Protein AF-A0A3M7TIX9-F1 (afdb_monomer_lite)

Secondary structure (DSSP, 8-state):
-----TTTHHHHHHHHHHT--TTSHHHHHHHHHHHHHHHHHT----THHHHT-TTS-HHHHHHHHHT---THHHHHHHHHHHHHHHHHHS--EEE--HHHHHHHHHHTHHHHHHHHIIIIIITT-TT-EEEEEE-TTS-EEEEEE-GGGEEEE-SSEEEEE-TTT-EEEEEE----TT-SSSS------S---SS-EEEEEEEEEEEEEEESSEEEEEEEETTEEEEEEEEPPTT--S-EE--SEEEETTEEE-TTTTHHHHHHHHHHHHHHHHHHHHHHSSPEEEEEEEEPTT-BTTEEE---BTTBTTSEEE-TTTTTSSEE----SS-EEEEEPPS-GGGTTT--SEEEE---HHHHHHHHHHHHHHHHHHHHHTT-------S----HHHHHHHHHHHHHHHHHHHHHHHHHHHHHHHHHHHHTTPPP-EEEPPS------HHHHHHHHHHHHTSSS-HHHHHHHHHHHHHHHS-TT-HHHHHHHHHHHH-TTTTS-HHHHHHHHHTTSS-HHHHHHHHHHHHHHHHHHHH-GGGGGS-HHHHHHHHHHHHHHHHHHHHTT--

pLDDT: mean 76.2, std 16.22, range [29.44, 95.38]

Foldseek 3Di:
DDDDDPVCVVVVVCLLVVLPPVVPPPLVVQLVLQLLLCCQAVVADDVCLVPVPVVDDVVLSVVCVVPPDLPNRVLLVLLLVLLLCLLVVQDWDKDFDPVLVVVCVVVVLSVVLSCCLSCPCARGTVLWKWFWDQDPVRATAIDTDHSLQWRDDDQFKTKGWDPVFADWDFDFDDDPVPPDDDDDDDDPPDRPPSGRTDTDGDAKIWMWMFGQFWIKIWIDGDPDIDIDIDTAFHPAGRIFRSAQDDDDDSDHHHLLNLLSVLSSVLSVLVSVLVVCCVVQVDWAKEAEWAFDPQDAQQWHAAPCDPVRNPRIDGDPQCRNRRTDTPDDDDDYDYDYDDPDVVVVVPDDRMDTDRGDCVVSVVSVVVSVVSSVVSSLSSVSDPPPDPDDDDPPVVVVVSVVVNQVSSVSSQVSSQVRSQSNSQSSQSRNPHDHMDIDRQLGSDPDDVVNLVVVLVCLLPDPDDVVVSVVVVVCSCSRPPDPPDVVVLLVVLLVVQQVCLSHDLVVVVVCVVVVVDDPLNNLCNVPLSVVSVVVCVVPVVVSVDDSVVVNVVSVVVSVVVVVVVVVVVD

Sequence (567 aa):
MTTYSIENISELTEKIRGSRDESAFPFNYWNKKKLDLQVHTKGKMYEKTMTVFKNEEPSASHFVMETYEPITKSSIWKGIDNISRIFKNTGFDITTDAKTSRFIAQSGIKEKIIDNFINGSMSSDPNIFAVPYIGDQGNWEIRFIESHLITSIDKESISFIDETHSTFEIELAYYPFLRKNHQNTYKADSLLSSYPKKIFSQNKIRYIYISREQYIIIDFKGEVFTATFHTLAKGTHPYIATGVNKEFGFVSESPVSPFVPFGNISLLQHRAARSVENIFGYPRMSEMELPCDHCHQGKEKCEITEDYPLGERECTKCHGTGSLSLQSIFKIYKRKLSEDPALNADIDPVKFHTPDVGILEYISQSWKDTLRLGEDAIYVQQIVETGNVQTAKSREKQLEQMYSWLDRLSNFFYNSASRIINNVCLLNGYGHVSIEKPISFAIMNELESFEYLNMIVNSNSPIFIKTVHIENFLKKYISSSNPIIRVVDLLKKVDVFCFYSMDDLQKMSNSGVIDDKQWKIHAYAFPLLNQMYALNPELFLQNDNEIIKELEVRLGAVIISSNAVLL

Radius of gyration: 36.91 Å; chains: 1; bounding box: 83×91×104 Å

Organism: NCBI:txid2305228

Structure (mmCIF, N/CA/C/O backbone):
data_AF-A0A3M7TIX9-F1
#
_entry.id   AF-A0A3M7TIX9-F1
#
loop_
_atom_site.group_PDB
_atom_site.id
_atom_site.type_symbol
_atom_site.label_atom_id
_atom_site.label_alt_id
_atom_site.label_comp_id
_atom_site.label_asym_id
_atom_site.label_entity_id
_atom_site.label_seq_id
_atom_site.pdbx_PDB_ins_code
_atom_site.Cartn_x
_atom_site.Cartn_y
_atom_site.Cartn_z
_atom_site.occupancy
_atom_site.B_iso_or_equiv
_atom_site.auth_seq_id
_atom_site.auth_comp_id
_atom_site.auth_asym_id
_atom_site.auth_atom_id
_atom_site.pdbx_PDB_model_num
ATOM 1 N N . MET A 1 1 ? 7.265 20.626 26.471 1.00 62.16 1 MET A N 1
ATOM 2 C CA . MET A 1 1 ? 6.197 20.457 25.470 1.00 62.16 1 MET A CA 1
ATOM 3 C C . MET A 1 1 ? 5.557 21.818 25.315 1.00 62.16 1 MET A C 1
ATOM 5 O O . MET A 1 1 ? 5.228 22.403 26.338 1.00 62.16 1 MET A O 1
ATOM 9 N N . THR A 1 2 ? 5.532 22.377 24.109 1.00 73.31 2 THR A N 1
ATOM 10 C CA . THR A 1 2 ? 5.092 23.764 23.914 1.00 73.31 2 THR A CA 1
ATOM 11 C C . THR A 1 2 ? 3.591 23.775 23.673 1.00 73.31 2 THR A C 1
ATOM 13 O O . THR A 1 2 ? 3.125 23.271 22.651 1.00 73.31 2 THR A O 1
ATOM 16 N N . THR A 1 3 ? 2.847 24.306 24.637 1.00 84.75 3 THR A N 1
ATOM 17 C CA . THR A 1 3 ? 1.422 24.606 24.496 1.00 84.75 3 THR A CA 1
ATOM 18 C C . THR A 1 3 ? 1.316 26.008 23.907 1.00 84.75 3 THR A C 1
ATOM 20 O O . THR A 1 3 ? 1.885 26.956 24.452 1.00 84.75 3 THR A O 1
ATOM 23 N N . TYR A 1 4 ? 0.643 26.132 22.767 1.00 88.56 4 TYR A N 1
ATOM 24 C CA . TYR A 1 4 ? 0.468 27.412 22.092 1.00 88.56 4 TYR A CA 1
ATOM 25 C C . TYR A 1 4 ? -0.788 28.120 22.602 1.00 88.56 4 TYR A C 1
ATOM 27 O O . TYR A 1 4 ? -1.830 27.501 22.813 1.00 88.56 4 TYR A O 1
ATOM 35 N N . SER A 1 5 ? -0.685 29.424 22.789 1.00 87.25 5 SER A N 1
ATOM 36 C CA . SER A 1 5 ? -1.744 30.341 23.183 1.00 87.25 5 SER A CA 1
ATOM 37 C C . SER A 1 5 ? -1.803 31.501 22.189 1.00 87.25 5 SER A C 1
ATOM 39 O O . SER A 1 5 ? -1.042 31.555 21.221 1.00 87.25 5 SER A O 1
ATOM 41 N N . ILE A 1 6 ? -2.722 32.442 22.402 1.00 82.56 6 ILE A N 1
ATOM 42 C CA . ILE A 1 6 ? -2.843 33.624 21.540 1.00 82.56 6 ILE A CA 1
ATOM 43 C C . ILE A 1 6 ? -1.546 34.449 21.568 1.00 82.56 6 ILE A C 1
ATOM 45 O O . ILE A 1 6 ? -1.161 35.007 20.544 1.00 82.56 6 ILE A O 1
ATOM 49 N N . GLU A 1 7 ? -0.838 34.485 22.700 1.00 84.44 7 GLU A N 1
ATOM 50 C CA . GLU A 1 7 ? 0.365 35.306 22.875 1.00 84.44 7 GLU A CA 1
ATOM 51 C C . GLU A 1 7 ? 1.596 34.787 22.112 1.00 84.44 7 GLU A C 1
ATOM 53 O O . GLU A 1 7 ? 2.489 35.576 21.818 1.00 84.44 7 GLU A O 1
ATOM 58 N N . ASN A 1 8 ? 1.659 33.491 21.776 1.00 87.38 8 ASN A N 1
ATOM 59 C CA . ASN A 1 8 ? 2.817 32.870 21.111 1.00 87.38 8 ASN A CA 1
ATOM 60 C C . ASN A 1 8 ? 2.473 32.180 19.776 1.00 87.38 8 ASN A C 1
ATOM 62 O O . ASN A 1 8 ? 3.305 31.483 19.194 1.00 87.38 8 ASN A O 1
ATOM 66 N N . ILE A 1 9 ? 1.254 32.370 19.260 1.00 89.38 9 ILE A N 1
ATOM 67 C CA . ILE A 1 9 ? 0.811 31.745 18.006 1.00 89.38 9 ILE A CA 1
ATOM 68 C C . ILE A 1 9 ? 1.637 32.208 16.795 1.00 89.38 9 ILE A C 1
ATOM 70 O O . ILE A 1 9 ? 1.770 31.464 15.822 1.00 89.38 9 ILE A O 1
ATOM 74 N N . SER A 1 10 ? 2.235 33.402 16.864 1.00 86.12 10 SER A N 1
ATOM 75 C CA . SER A 1 10 ? 3.158 33.919 15.849 1.00 86.12 10 SER A CA 1
ATOM 76 C C . SER A 1 10 ? 4.345 32.975 15.635 1.00 86.12 10 SER A C 1
ATOM 78 O O . SER A 1 10 ? 4.645 32.640 14.491 1.00 86.12 10 SER A O 1
ATOM 80 N N . GLU A 1 11 ? 4.934 32.438 16.706 1.00 87.19 11 GLU A N 1
ATOM 81 C CA . GLU A 1 11 ? 6.036 31.470 16.627 1.00 87.19 11 GLU A CA 1
ATOM 82 C C . GLU A 1 11 ? 5.615 30.192 15.886 1.00 87.19 11 GLU A C 1
ATOM 84 O O . GLU A 1 11 ? 6.364 29.654 15.068 1.00 87.19 11 GLU A O 1
ATOM 89 N N . LEU A 1 12 ? 4.390 29.706 16.131 1.00 86.81 12 LEU A N 1
ATOM 90 C CA . LEU A 1 12 ? 3.843 28.556 15.408 1.00 86.81 12 LEU A CA 1
ATOM 91 C C . LEU A 1 12 ? 3.634 28.884 13.927 1.00 86.81 12 LEU A C 1
ATOM 93 O O . LEU A 1 12 ? 3.957 28.065 13.067 1.00 86.81 12 LEU A O 1
ATOM 97 N N . THR A 1 13 ? 3.120 30.076 13.614 1.00 84.81 13 THR A N 1
ATOM 98 C CA . THR A 1 13 ? 2.920 30.499 12.222 1.00 84.81 13 THR A CA 1
ATOM 99 C C . THR A 1 13 ? 4.238 30.628 11.463 1.00 84.81 13 THR A C 1
ATOM 101 O O . THR A 1 13 ? 4.316 30.180 10.319 1.00 84.81 13 THR A O 1
ATOM 104 N N . GLU A 1 14 ? 5.288 31.154 12.099 1.00 84.94 14 GLU A N 1
ATOM 105 C CA . GLU A 1 14 ? 6.637 31.223 11.535 1.00 84.94 14 GLU A CA 1
ATOM 106 C C . GLU A 1 14 ? 7.223 29.829 11.335 1.00 84.94 14 GLU A C 1
ATOM 108 O O . GLU A 1 14 ? 7.726 29.531 10.253 1.00 84.94 14 GLU A O 1
ATOM 113 N N . LYS A 1 15 ? 7.079 28.936 12.323 1.00 83.12 15 LYS A N 1
ATOM 114 C CA . LYS A 1 15 ? 7.497 27.533 12.205 1.00 83.12 15 LYS A CA 1
ATOM 115 C C . LYS A 1 15 ? 6.810 26.855 11.019 1.00 83.12 15 LYS A C 1
ATOM 117 O O . LYS A 1 15 ? 7.481 26.231 10.206 1.00 83.12 15 LYS A O 1
ATOM 122 N N . ILE A 1 16 ? 5.492 26.988 10.883 1.00 81.50 16 ILE A N 1
ATOM 123 C CA . ILE A 1 16 ? 4.724 26.345 9.807 1.00 81.50 16 ILE A CA 1
ATOM 124 C C . ILE A 1 16 ? 5.088 26.938 8.438 1.00 81.50 16 ILE A C 1
ATOM 126 O O . ILE A 1 16 ? 5.349 26.178 7.505 1.00 81.50 16 ILE A O 1
ATOM 130 N N . ARG A 1 17 ? 5.176 28.270 8.314 1.00 74.62 17 ARG A N 1
ATOM 131 C CA . ARG A 1 17 ? 5.542 28.951 7.058 1.00 74.62 17 ARG A CA 1
ATOM 132 C C . ARG A 1 17 ? 6.998 28.699 6.653 1.00 74.62 17 ARG A C 1
ATOM 134 O O . ARG A 1 17 ? 7.268 28.506 5.472 1.00 74.62 17 ARG A O 1
ATOM 141 N N . GLY A 1 18 ? 7.916 28.673 7.618 1.00 66.50 18 GLY A N 1
ATOM 142 C CA . GLY A 1 18 ? 9.352 28.470 7.408 1.00 66.50 18 GLY A CA 1
ATOM 143 C C . GLY A 1 18 ? 9.779 27.006 7.264 1.00 66.50 18 GLY A C 1
ATOM 144 O O . GLY A 1 18 ? 10.864 26.741 6.760 1.00 66.50 18 GLY A O 1
ATOM 145 N N . SER A 1 19 ? 8.942 26.042 7.670 1.00 61.12 19 SER A N 1
ATOM 146 C CA . SER A 1 19 ? 9.289 24.607 7.677 1.00 61.12 19 SER A CA 1
ATOM 147 C C . SER A 1 19 ? 9.284 23.910 6.314 1.00 61.12 19 SER A C 1
ATOM 149 O O . SER A 1 19 ? 9.756 22.778 6.221 1.00 61.12 19 SER A O 1
ATOM 151 N N . ARG A 1 20 ? 8.833 24.570 5.239 1.00 56.34 20 ARG A N 1
ATOM 152 C CA . ARG A 1 20 ? 8.963 24.050 3.866 1.00 56.34 20 ARG A CA 1
ATOM 153 C C . ARG A 1 20 ? 10.360 24.273 3.294 1.00 56.34 20 ARG A C 1
ATOM 155 O O . ARG A 1 20 ? 10.518 24.700 2.153 1.00 56.34 20 ARG A O 1
ATOM 162 N N . ASP A 1 21 ? 11.384 23.947 4.069 1.00 55.19 21 ASP A N 1
ATOM 163 C CA . ASP A 1 21 ? 12.661 23.668 3.445 1.00 55.19 21 ASP A CA 1
ATOM 164 C C . ASP A 1 21 ? 12.516 22.326 2.717 1.00 55.19 21 ASP A C 1
ATOM 166 O O . ASP A 1 21 ? 12.684 21.259 3.302 1.00 55.19 21 ASP A O 1
ATOM 170 N N . GLU A 1 22 ? 12.130 22.364 1.439 1.00 53.03 22 GLU A N 1
ATOM 171 C CA . GLU A 1 22 ? 12.049 21.176 0.578 1.00 53.03 22 GLU A CA 1
ATOM 172 C C . GLU A 1 22 ? 13.398 20.440 0.506 1.00 53.03 22 GLU A C 1
ATOM 174 O O . GLU A 1 22 ? 13.440 19.275 0.120 1.00 53.03 22 GLU A O 1
ATOM 179 N N . SER A 1 23 ? 14.510 21.066 0.917 1.00 47.69 23 SER A N 1
ATOM 180 C CA . SER A 1 23 ? 15.803 20.395 1.054 1.00 47.69 23 SER A CA 1
ATOM 181 C C . SER A 1 23 ? 15.912 19.515 2.309 1.00 47.69 23 SER A C 1
ATOM 183 O O . SER A 1 23 ? 16.805 18.666 2.385 1.00 47.69 23 SER A O 1
ATOM 185 N N . ALA A 1 24 ? 14.980 19.631 3.264 1.00 61.59 24 ALA A N 1
ATOM 186 C CA . ALA A 1 24 ? 14.957 18.804 4.459 1.00 61.59 24 ALA A CA 1
ATOM 187 C C . ALA A 1 24 ? 14.787 17.319 4.087 1.00 61.59 24 ALA A C 1
ATOM 189 O O . ALA A 1 24 ? 13.797 16.882 3.492 1.00 61.59 24 ALA A O 1
ATOM 190 N N . PHE A 1 25 ? 15.787 16.534 4.491 1.00 56.72 25 PHE A N 1
ATOM 191 C CA . PHE A 1 25 ? 16.000 15.126 4.151 1.00 56.72 25 PHE A CA 1
ATOM 192 C C . PHE A 1 25 ? 14.744 14.217 4.115 1.00 56.72 25 PHE A C 1
ATOM 194 O O . PHE A 1 25 ? 14.604 13.478 3.135 1.00 56.72 25 PHE A O 1
ATOM 201 N N . PRO A 1 26 ? 13.804 14.237 5.091 1.00 72.19 26 PRO A N 1
ATOM 202 C CA . PRO A 1 26 ? 12.656 13.324 5.062 1.00 72.19 26 PRO A CA 1
ATOM 203 C C . PRO A 1 26 ? 11.659 13.605 3.926 1.00 72.19 26 PRO A C 1
ATOM 205 O O . PRO A 1 26 ? 11.124 12.655 3.358 1.00 72.19 26 PRO A O 1
ATOM 208 N N . PHE A 1 27 ? 11.435 14.866 3.537 1.00 75.19 27 PHE A N 1
ATOM 209 C CA . PHE A 1 27 ? 10.408 15.217 2.543 1.00 75.19 27 PHE A CA 1
ATOM 210 C C . PHE A 1 27 ? 10.782 14.770 1.128 1.00 75.19 27 PHE A C 1
ATOM 212 O O . PHE A 1 27 ? 9.958 14.191 0.415 1.00 75.19 27 PHE A O 1
ATOM 219 N N . ASN A 1 28 ? 12.046 14.960 0.743 1.00 77.31 28 ASN A N 1
ATOM 220 C CA . ASN A 1 28 ? 12.560 14.467 -0.536 1.00 77.31 28 ASN A CA 1
ATOM 221 C C . ASN A 1 28 ? 12.458 12.948 -0.635 1.00 77.31 28 ASN A C 1
ATOM 223 O O . ASN A 1 28 ? 12.091 12.401 -1.677 1.00 77.31 28 ASN A O 1
ATOM 227 N N . TYR A 1 29 ? 12.750 12.259 0.465 1.00 83.62 29 TYR A N 1
ATOM 228 C CA . TYR A 1 29 ? 12.704 10.809 0.490 1.00 83.62 29 TYR A CA 1
ATOM 229 C C . TYR A 1 29 ? 11.266 10.269 0.476 1.00 83.62 29 TYR A C 1
ATOM 231 O O . TYR A 1 29 ? 10.991 9.304 -0.238 1.00 83.62 29 TYR A O 1
ATOM 239 N N . TRP A 1 30 ? 10.327 10.924 1.171 1.00 87.62 30 TRP A N 1
ATOM 240 C CA . TRP A 1 30 ? 8.897 10.617 1.072 1.00 87.62 30 TRP A CA 1
ATOM 241 C C . TRP A 1 30 ? 8.385 10.742 -0.360 1.00 87.62 30 TRP A C 1
ATOM 243 O O . TRP A 1 30 ? 7.801 9.793 -0.882 1.00 87.62 30 TRP A O 1
ATOM 253 N N . ASN A 1 31 ? 8.650 11.877 -1.014 1.00 85.19 31 ASN A N 1
ATOM 254 C CA . ASN A 1 31 ? 8.224 12.107 -2.394 1.00 85.19 31 ASN A CA 1
ATOM 255 C C . ASN A 1 31 ? 8.835 11.083 -3.349 1.00 85.19 31 ASN A C 1
ATOM 257 O O . ASN A 1 31 ? 8.134 10.554 -4.208 1.00 85.19 31 ASN A O 1
ATOM 261 N N . LYS A 1 32 ? 10.113 10.742 -3.165 1.00 87.06 32 LYS A N 1
ATOM 262 C CA . LYS A 1 32 ? 10.768 9.699 -3.953 1.00 87.06 32 LYS A CA 1
ATOM 263 C C . LYS A 1 32 ? 10.076 8.343 -3.789 1.00 87.06 32 LYS A C 1
ATOM 265 O O . LYS A 1 32 ? 9.676 7.756 -4.787 1.00 87.06 32 LYS A O 1
ATOM 270 N N . LYS A 1 33 ? 9.877 7.865 -2.554 1.00 88.62 33 LYS A N 1
ATOM 271 C CA . LYS A 1 33 ? 9.205 6.576 -2.289 1.00 88.62 33 LYS A CA 1
ATOM 272 C C . LYS A 1 33 ? 7.766 6.563 -2.817 1.00 88.62 33 LYS A C 1
ATOM 274 O O . LYS A 1 33 ? 7.331 5.557 -3.370 1.00 88.62 33 LYS A O 1
ATOM 279 N N . LYS A 1 34 ? 7.047 7.682 -2.686 1.00 91.19 34 LYS A N 1
ATOM 280 C CA . LYS A 1 34 ? 5.713 7.880 -3.265 1.00 91.19 34 LYS A CA 1
ATOM 281 C C . LYS A 1 34 ? 5.735 7.729 -4.787 1.00 91.19 34 LYS A C 1
ATOM 283 O O . LYS A 1 34 ? 4.949 6.961 -5.330 1.00 91.19 34 LYS A O 1
ATOM 288 N N . LEU A 1 35 ? 6.628 8.434 -5.480 1.00 90.06 35 LEU A N 1
ATOM 289 C CA . LEU A 1 35 ? 6.728 8.372 -6.941 1.00 90.06 35 LEU A CA 1
ATOM 290 C C . LEU A 1 35 ? 7.152 6.982 -7.424 1.00 90.06 35 LEU A C 1
ATOM 292 O O . LEU A 1 35 ? 6.500 6.443 -8.315 1.00 90.06 35 LEU A O 1
ATOM 296 N N . ASP A 1 36 ? 8.161 6.382 -6.790 1.00 90.44 36 ASP A N 1
ATOM 297 C CA . ASP A 1 36 ? 8.640 5.030 -7.102 1.00 90.44 36 ASP A CA 1
ATOM 298 C C . ASP A 1 36 ? 7.506 3.990 -6.986 1.00 90.44 36 ASP A C 1
ATOM 300 O O . ASP A 1 36 ? 7.373 3.109 -7.833 1.00 90.44 36 ASP A O 1
ATOM 304 N N . LEU A 1 37 ? 6.632 4.116 -5.980 1.00 92.62 37 LEU A N 1
ATOM 305 C CA . LEU A 1 37 ? 5.446 3.268 -5.833 1.00 92.62 37 LEU A CA 1
ATOM 306 C C . LEU A 1 37 ? 4.392 3.547 -6.920 1.00 92.62 37 LEU A C 1
ATOM 308 O O . LEU A 1 37 ? 3.866 2.618 -7.537 1.00 92.62 37 LEU A O 1
ATOM 312 N N . GLN A 1 38 ? 4.091 4.825 -7.173 1.00 93.19 38 GLN A N 1
ATOM 313 C CA . GLN A 1 38 ? 3.043 5.254 -8.107 1.00 93.19 38 GLN A CA 1
ATOM 314 C C . GLN A 1 38 ? 3.342 4.931 -9.574 1.00 93.19 38 GLN A C 1
ATOM 316 O O . GLN A 1 38 ? 2.402 4.813 -10.367 1.00 93.19 38 GLN A O 1
ATOM 321 N N . VAL A 1 39 ? 4.613 4.738 -9.939 1.00 92.19 39 VAL A N 1
ATOM 322 C CA . VAL A 1 39 ? 4.999 4.163 -11.238 1.00 92.19 39 VAL A CA 1
ATOM 323 C C . VAL A 1 39 ? 4.272 2.840 -11.463 1.00 92.19 39 VAL A C 1
ATOM 325 O O . VAL A 1 39 ? 3.633 2.638 -12.495 1.00 92.19 39 VAL A O 1
ATOM 328 N N . HIS A 1 40 ? 4.279 1.966 -10.459 1.00 94.56 40 HIS A N 1
ATOM 329 C CA . HIS A 1 40 ? 3.672 0.649 -10.571 1.00 94.56 40 HIS A CA 1
ATOM 330 C C . HIS A 1 40 ? 2.175 0.680 -10.270 1.00 94.56 40 HIS A C 1
ATOM 332 O O . HIS A 1 40 ? 1.403 0.071 -10.992 1.00 94.56 40 HIS A O 1
ATOM 338 N N . THR A 1 41 ? 1.712 1.413 -9.262 1.00 93.19 41 THR A N 1
ATOM 339 C CA . THR A 1 41 ? 0.302 1.339 -8.835 1.00 93.19 41 THR A CA 1
ATOM 340 C C . THR A 1 41 ? -0.619 2.269 -9.626 1.00 93.19 41 THR A C 1
ATOM 342 O O . THR A 1 41 ? -1.753 1.914 -9.951 1.00 93.19 41 THR A O 1
ATOM 345 N N . LYS A 1 42 ? -0.165 3.475 -9.971 1.00 90.69 42 LYS A N 1
ATOM 346 C CA . LYS A 1 42 ? -0.964 4.453 -10.727 1.00 90.69 42 LYS A CA 1
ATOM 347 C C . LYS A 1 42 ? -0.625 4.443 -12.216 1.00 90.69 42 LYS A C 1
ATOM 349 O O . LYS A 1 42 ? -1.440 4.905 -13.009 1.00 90.69 42 LYS A O 1
ATOM 354 N N . GLY A 1 43 ? 0.493 3.825 -12.599 1.00 88.62 43 GLY A N 1
ATOM 355 C CA . GLY A 1 43 ? 0.976 3.804 -13.976 1.00 88.62 43 GLY A CA 1
ATOM 356 C C . GLY A 1 43 ? 1.682 5.099 -14.361 1.00 88.62 43 GLY A C 1
ATOM 357 O O . GLY A 1 43 ? 1.624 5.499 -15.519 1.00 88.62 43 GLY A O 1
ATOM 358 N N . LYS A 1 44 ? 2.292 5.789 -13.387 1.00 88.88 44 LYS A N 1
ATOM 359 C CA . LYS A 1 44 ? 3.109 6.967 -13.684 1.00 88.88 44 LYS A CA 1
ATOM 360 C C . LYS A 1 44 ? 4.316 6.568 -14.528 1.00 88.88 44 LYS A C 1
ATOM 362 O O . LYS A 1 44 ? 4.863 5.480 -14.368 1.00 88.88 44 LYS A O 1
ATOM 367 N N . MET A 1 45 ? 4.745 7.474 -15.399 1.00 85.44 45 MET A N 1
ATOM 368 C CA . MET A 1 45 ? 5.915 7.240 -16.232 1.00 85.44 45 MET A CA 1
ATOM 369 C C . MET A 1 45 ? 7.164 7.053 -15.365 1.00 85.44 45 MET A C 1
ATOM 371 O O . MET A 1 45 ? 7.451 7.858 -14.479 1.00 85.44 45 MET A O 1
ATOM 375 N N . TYR A 1 46 ? 7.926 5.996 -15.638 1.00 89.31 46 TYR A N 1
ATOM 376 C CA . TYR A 1 46 ? 9.191 5.765 -14.955 1.00 89.31 46 TYR A CA 1
ATOM 377 C C . TYR A 1 46 ? 10.310 6.604 -15.578 1.00 89.31 46 TYR A C 1
ATOM 379 O O . TYR A 1 46 ? 10.865 6.218 -16.604 1.00 89.31 46 TYR A O 1
ATOM 387 N N . GLU A 1 47 ? 10.696 7.711 -14.942 1.00 83.56 47 GLU A N 1
ATOM 388 C CA . GLU A 1 47 ? 11.678 8.688 -15.463 1.00 83.56 47 GLU A CA 1
ATOM 389 C C . GLU A 1 47 ? 13.087 8.130 -15.766 1.00 83.56 47 GLU A C 1
ATOM 391 O O . GLU A 1 47 ? 13.928 8.835 -16.332 1.00 83.56 47 GLU A O 1
ATOM 396 N N . LYS A 1 48 ? 13.389 6.881 -15.372 1.00 84.75 48 LYS A N 1
ATOM 397 C CA . LYS A 1 48 ? 14.643 6.197 -15.749 1.00 84.75 48 LYS A CA 1
ATOM 398 C C . L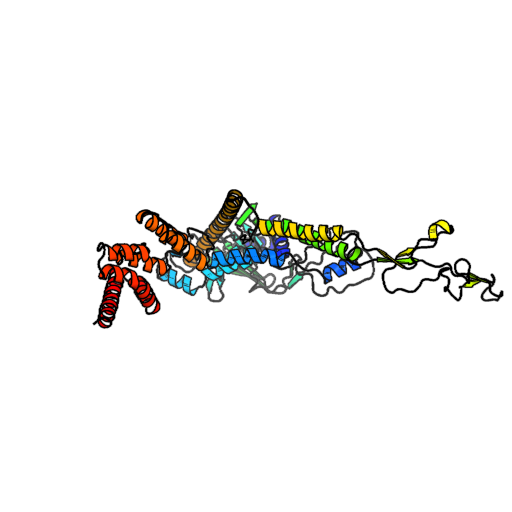YS A 1 48 ? 14.593 5.456 -17.084 1.00 84.75 48 LYS A C 1
ATOM 400 O O . LYS A 1 48 ? 15.634 5.312 -17.724 1.00 84.75 48 LYS A O 1
ATOM 405 N N . THR A 1 49 ? 13.406 5.094 -17.581 1.00 79.00 49 THR A N 1
ATOM 406 C CA . THR A 1 49 ? 13.203 5.134 -19.049 1.00 79.00 49 THR A CA 1
ATOM 407 C C . THR A 1 49 ? 13.526 6.575 -19.479 1.00 79.00 49 THR A C 1
ATOM 409 O O . THR A 1 49 ? 13.544 7.417 -18.624 1.00 79.00 49 THR A O 1
ATOM 412 N N . MET A 1 50 ? 13.843 7.001 -20.684 1.00 75.19 50 MET A N 1
ATOM 413 C CA . MET A 1 50 ? 14.416 8.356 -20.919 1.00 75.19 50 MET A CA 1
ATOM 414 C C . MET A 1 50 ? 15.841 8.550 -20.359 1.00 75.19 50 MET A C 1
ATOM 416 O O . MET A 1 50 ? 16.789 8.524 -21.137 1.00 75.19 50 MET A O 1
ATOM 420 N N . THR A 1 51 ? 16.055 8.727 -19.047 1.00 77.12 51 THR A N 1
ATOM 421 C CA . THR A 1 51 ? 17.355 9.229 -18.533 1.00 77.12 51 THR A CA 1
ATOM 422 C C . THR A 1 51 ? 18.513 8.230 -18.610 1.00 77.12 51 THR A C 1
ATOM 424 O O . THR A 1 51 ? 19.673 8.648 -18.673 1.00 77.12 51 THR A O 1
ATOM 427 N N . VAL A 1 52 ? 18.234 6.922 -18.633 1.00 78.62 52 VAL A N 1
ATOM 428 C CA . VAL A 1 52 ? 19.271 5.883 -18.789 1.00 78.62 52 VAL A CA 1
ATOM 429 C C . VAL A 1 52 ? 19.804 5.820 -20.229 1.00 78.62 52 VAL A C 1
ATOM 431 O O . VAL A 1 52 ? 20.957 5.453 -20.439 1.00 78.62 52 VAL A O 1
ATOM 434 N N . PHE A 1 53 ? 19.020 6.251 -21.222 1.00 76.94 53 PHE A N 1
ATOM 435 C CA . PHE A 1 53 ? 19.329 6.108 -22.649 1.00 76.94 53 PHE A CA 1
ATOM 436 C C . PHE A 1 53 ? 19.757 7.451 -23.257 1.00 76.94 53 PHE A C 1
ATOM 438 O O . PHE A 1 53 ? 19.175 7.952 -24.210 1.00 76.94 53 PHE A O 1
ATOM 445 N N . LYS A 1 54 ? 20.803 8.059 -22.682 1.00 73.56 54 LYS A N 1
ATOM 446 C CA . LYS A 1 54 ? 21.225 9.447 -22.973 1.00 73.56 54 LYS A CA 1
ATOM 447 C C . LYS A 1 54 ? 21.619 9.731 -24.429 1.00 73.56 54 LYS A C 1
ATOM 449 O O . LYS A 1 54 ? 21.615 10.889 -24.827 1.00 73.56 54 LYS A O 1
ATOM 454 N N . ASN A 1 55 ? 21.985 8.700 -25.188 1.00 75.00 55 ASN A N 1
ATOM 455 C CA . ASN A 1 55 ? 22.444 8.823 -26.576 1.00 75.00 55 ASN A CA 1
ATOM 456 C C . ASN A 1 55 ? 21.332 8.527 -27.598 1.00 75.00 55 ASN A C 1
ATOM 458 O O . ASN A 1 55 ? 21.616 8.392 -28.785 1.00 75.00 55 ASN A O 1
ATOM 462 N N . GLU A 1 56 ? 20.092 8.349 -27.145 1.00 69.50 56 GLU A N 1
ATOM 463 C CA . GLU A 1 56 ? 18.957 8.045 -28.010 1.00 69.50 56 GLU A CA 1
ATOM 464 C C . GLU A 1 56 ? 18.481 9.289 -28.767 1.00 69.50 56 GLU A C 1
ATOM 466 O O . GLU A 1 56 ? 18.505 10.408 -28.252 1.00 69.50 56 GLU A O 1
ATOM 471 N N . GLU A 1 57 ? 18.038 9.090 -30.008 1.00 72.00 57 GLU A N 1
ATOM 472 C CA . GLU A 1 57 ? 17.487 10.168 -30.824 1.00 72.00 57 GLU A CA 1
ATOM 473 C C . GLU A 1 57 ? 16.224 10.762 -30.156 1.00 72.00 57 GLU A C 1
ATOM 475 O O . GLU A 1 57 ? 15.396 10.009 -29.623 1.00 72.00 57 GLU A O 1
ATOM 480 N N . PRO A 1 58 ? 16.016 12.095 -30.188 1.00 73.12 58 PRO A N 1
ATOM 481 C CA . PRO A 1 58 ? 14.839 12.721 -29.582 1.00 73.12 58 PRO A CA 1
ATOM 482 C C . PRO A 1 58 ? 13.497 12.177 -30.092 1.00 73.12 58 PRO A C 1
ATOM 484 O O . PRO A 1 58 ? 12.556 12.051 -29.310 1.00 73.12 58 PRO A O 1
ATOM 487 N N . SER A 1 59 ? 13.409 11.819 -31.376 1.00 69.44 59 SER A N 1
ATOM 488 C CA . SER A 1 59 ? 12.211 11.239 -32.000 1.00 69.44 59 SER A CA 1
ATOM 489 C C . SER A 1 59 ? 11.856 9.866 -31.407 1.00 69.44 59 SER A C 1
ATOM 491 O O . SER A 1 59 ? 10.699 9.612 -31.081 1.00 69.44 59 SER A O 1
ATOM 493 N N . ALA A 1 60 ? 12.855 9.010 -31.174 1.00 68.31 60 ALA A N 1
ATOM 494 C CA . ALA A 1 60 ? 12.685 7.710 -30.526 1.00 68.31 60 ALA A CA 1
ATOM 495 C C . ALA A 1 60 ? 12.282 7.858 -29.050 1.00 68.31 60 ALA A C 1
ATOM 497 O O . ALA A 1 60 ? 11.370 7.181 -28.574 1.00 68.31 60 ALA A O 1
ATOM 498 N N . SER A 1 61 ? 12.897 8.811 -28.348 1.00 70.06 61 SER A N 1
ATOM 499 C CA . SER A 1 61 ? 12.512 9.173 -26.980 1.00 70.06 61 SER A CA 1
ATOM 500 C C . SER A 1 61 ? 11.055 9.654 -26.904 1.00 70.06 61 SER A C 1
ATOM 502 O O . SER A 1 61 ? 10.321 9.262 -25.999 1.00 70.06 61 SER A O 1
ATOM 504 N N . HIS A 1 62 ? 10.612 10.465 -27.870 1.00 71.62 62 HIS A N 1
ATOM 505 C CA . HIS A 1 62 ? 9.229 10.931 -27.962 1.00 71.62 62 HIS A CA 1
ATOM 506 C C . HIS A 1 62 ? 8.243 9.788 -28.215 1.00 71.62 62 HIS A C 1
ATOM 508 O O . HIS A 1 62 ? 7.282 9.642 -27.466 1.00 71.62 62 HIS A O 1
ATOM 514 N N . PHE A 1 63 ? 8.543 8.911 -29.172 1.00 74.69 63 PHE A N 1
ATOM 515 C CA . PHE A 1 63 ? 7.732 7.726 -29.442 1.00 74.69 63 PHE A CA 1
ATOM 516 C C . PHE A 1 63 ? 7.578 6.825 -28.206 1.00 74.69 63 PHE A C 1
ATOM 518 O O . PHE A 1 63 ? 6.496 6.309 -27.936 1.00 74.69 63 PHE A O 1
ATOM 525 N N . VAL A 1 64 ? 8.636 6.655 -27.403 1.00 72.25 64 VAL A N 1
ATOM 526 C CA . VAL A 1 64 ? 8.555 5.904 -26.137 1.00 72.25 64 VAL A CA 1
ATOM 527 C C . VAL A 1 64 ? 7.606 6.570 -25.139 1.00 72.25 64 VAL A C 1
ATOM 529 O O . VAL A 1 64 ? 6.898 5.856 -24.435 1.00 72.25 64 VAL A O 1
ATOM 532 N N . MET A 1 65 ? 7.576 7.904 -25.068 1.00 74.06 65 MET A N 1
ATOM 533 C CA . MET A 1 65 ? 6.626 8.626 -24.212 1.00 74.06 65 MET A CA 1
ATOM 534 C C . MET A 1 65 ? 5.185 8.417 -24.674 1.00 74.06 65 MET A C 1
ATOM 536 O O . MET A 1 65 ? 4.323 8.120 -23.852 1.00 74.06 65 MET A O 1
ATOM 540 N N . GLU A 1 66 ? 4.934 8.526 -25.979 1.00 77.00 66 GLU A N 1
ATOM 541 C CA . GLU A 1 66 ? 3.597 8.356 -26.559 1.00 77.00 66 GLU A CA 1
ATOM 542 C C . GLU A 1 66 ? 3.076 6.918 -26.446 1.00 77.00 66 GLU A C 1
ATOM 544 O O . GLU A 1 66 ? 1.872 6.698 -26.345 1.00 77.00 66 GLU A O 1
ATOM 549 N N . THR A 1 67 ? 3.979 5.935 -26.430 1.00 76.12 67 THR A N 1
ATOM 550 C CA . THR A 1 67 ? 3.637 4.504 -26.389 1.00 76.12 67 THR A CA 1
ATOM 551 C C . THR A 1 67 ? 3.890 3.849 -25.030 1.00 76.12 67 THR A C 1
ATOM 553 O O . THR A 1 67 ? 3.854 2.618 -24.922 1.00 76.12 67 THR A O 1
ATOM 556 N N . TYR A 1 68 ? 4.177 4.631 -23.983 1.00 81.19 68 TYR A N 1
ATOM 557 C CA . TYR A 1 68 ? 4.477 4.090 -22.660 1.00 81.19 68 TYR A CA 1
ATOM 558 C C . TYR A 1 68 ? 3.271 3.339 -22.083 1.00 81.19 68 TYR A C 1
ATOM 560 O O . TYR A 1 68 ? 2.197 3.903 -21.885 1.00 81.19 68 TYR A O 1
ATOM 568 N N . GLU A 1 69 ? 3.484 2.071 -21.731 1.00 82.81 69 GLU A N 1
ATOM 569 C CA . GLU A 1 69 ? 2.482 1.234 -21.079 1.00 82.81 69 GLU A CA 1
ATOM 570 C C . GLU A 1 69 ? 3.018 0.709 -19.739 1.00 82.81 69 GLU A C 1
ATOM 572 O O . GLU A 1 69 ? 4.093 0.096 -19.693 1.00 82.81 69 GLU A O 1
ATOM 577 N N . PRO A 1 70 ? 2.284 0.903 -18.628 1.00 85.19 70 PRO A N 1
ATOM 578 C CA . PRO A 1 70 ? 2.728 0.491 -17.303 1.00 85.19 70 PRO A CA 1
ATOM 579 C C . PRO A 1 70 ? 2.463 -1.005 -17.076 1.00 85.19 70 PRO A C 1
ATOM 581 O O . PRO A 1 70 ? 1.595 -1.380 -16.287 1.00 85.19 70 PRO A O 1
ATOM 584 N N . ILE A 1 71 ? 3.226 -1.874 -17.748 1.00 91.88 71 ILE A N 1
ATOM 585 C CA . ILE A 1 71 ? 3.048 -3.343 -17.715 1.00 91.88 71 ILE A CA 1
ATOM 586 C C . ILE A 1 71 ? 3.052 -3.940 -16.299 1.00 91.88 71 ILE A C 1
ATOM 588 O O . ILE A 1 71 ? 2.430 -4.964 -16.044 1.00 91.88 71 ILE A O 1
ATOM 592 N N . THR A 1 72 ? 3.699 -3.267 -15.349 1.00 93.94 72 THR A N 1
ATOM 593 C CA . THR A 1 72 ? 3.794 -3.681 -13.946 1.00 93.94 72 THR A CA 1
ATOM 594 C C . THR A 1 72 ? 2.526 -3.423 -13.134 1.00 93.94 72 THR A C 1
ATOM 596 O O . THR A 1 72 ? 2.408 -3.920 -12.015 1.00 93.94 72 THR A O 1
ATOM 599 N N . LYS A 1 73 ? 1.596 -2.606 -13.650 1.00 93.62 73 LYS A N 1
ATOM 600 C CA . LYS A 1 73 ? 0.421 -2.149 -12.899 1.00 93.62 73 LYS A CA 1
ATOM 601 C C . LYS A 1 73 ? -0.534 -3.280 -12.575 1.00 93.62 73 LYS A C 1
ATOM 603 O O . LYS A 1 73 ? -0.943 -3.421 -11.430 1.00 93.62 73 LYS A O 1
ATOM 608 N N . SER A 1 74 ? -0.860 -4.106 -13.558 1.00 89.88 74 SER A N 1
ATOM 609 C CA . SER A 1 74 ? -1.732 -5.259 -13.333 1.00 89.88 74 SER A CA 1
ATOM 610 C C . SER A 1 74 ? -1.115 -6.230 -12.317 1.00 89.88 74 SER A C 1
ATOM 612 O O . SER A 1 74 ? -1.800 -6.653 -11.391 1.00 89.88 74 SER A O 1
ATOM 614 N N . SER A 1 75 ? 0.185 -6.514 -12.431 1.00 90.50 75 SER A N 1
ATOM 615 C CA . SER A 1 75 ? 0.915 -7.413 -11.531 1.00 90.50 75 SER A CA 1
ATOM 616 C C . SER A 1 75 ? 0.901 -6.953 -10.074 1.00 90.50 75 SER A C 1
ATOM 618 O O . SER A 1 75 ? 0.553 -7.743 -9.198 1.00 90.50 75 SER A O 1
ATOM 620 N N . ILE A 1 76 ? 1.211 -5.681 -9.794 1.00 92.31 76 ILE A N 1
ATOM 621 C CA . ILE A 1 76 ? 1.197 -5.185 -8.409 1.00 92.31 76 ILE A CA 1
ATOM 622 C C . ILE A 1 76 ? -0.227 -5.135 -7.834 1.00 92.31 76 ILE A C 1
ATOM 624 O O . ILE A 1 76 ? -0.425 -5.462 -6.663 1.00 92.31 76 ILE A O 1
ATOM 628 N N . TRP A 1 77 ? -1.232 -4.789 -8.652 1.00 91.25 77 TRP A N 1
ATOM 629 C CA . TRP A 1 77 ? -2.626 -4.722 -8.202 1.00 91.25 77 TRP A CA 1
ATOM 630 C C . TRP A 1 77 ? -3.209 -6.081 -7.848 1.00 91.25 77 TRP A C 1
ATOM 632 O O . TRP A 1 77 ? -3.947 -6.150 -6.877 1.00 91.25 77 TRP A O 1
ATOM 642 N N . LYS A 1 78 ? -2.809 -7.171 -8.512 1.00 86.19 78 LYS A N 1
ATOM 643 C CA . LYS A 1 78 ? -3.194 -8.523 -8.068 1.00 86.19 78 LYS A CA 1
ATOM 644 C C . LYS A 1 78 ? -2.810 -8.769 -6.601 1.00 86.19 78 LYS A C 1
ATOM 646 O O . LYS A 1 78 ? -3.601 -9.312 -5.838 1.00 86.19 78 LYS A O 1
ATOM 651 N N . GLY A 1 79 ? -1.618 -8.332 -6.190 1.00 83.75 79 GLY A N 1
ATOM 652 C CA . GLY A 1 79 ? -1.150 -8.458 -4.807 1.00 83.75 79 GLY A CA 1
ATOM 653 C C . GLY A 1 79 ? -1.928 -7.563 -3.847 1.00 83.75 79 GLY A C 1
ATOM 654 O O . GLY A 1 79 ? -2.377 -8.020 -2.798 1.00 83.75 79 GLY A O 1
ATOM 655 N N . ILE A 1 80 ? -2.144 -6.300 -4.229 1.00 89.56 80 ILE A N 1
ATOM 656 C CA . ILE A 1 80 ? -2.945 -5.347 -3.445 1.00 89.56 80 ILE A CA 1
ATOM 657 C C . ILE A 1 80 ? -4.384 -5.854 -3.270 1.00 89.56 80 ILE A C 1
ATOM 659 O O . ILE A 1 80 ? -4.911 -5.802 -2.160 1.00 89.56 80 ILE A O 1
ATOM 663 N N . ASP A 1 81 ? -4.998 -6.388 -4.323 1.00 84.94 81 ASP A N 1
ATOM 664 C CA . ASP A 1 81 ? -6.357 -6.928 -4.303 1.00 84.94 81 ASP A CA 1
ATOM 665 C C . ASP A 1 81 ? -6.453 -8.171 -3.419 1.00 84.94 81 ASP A C 1
ATOM 667 O O . ASP A 1 81 ? -7.399 -8.294 -2.641 1.00 84.94 81 ASP A O 1
ATOM 671 N N . ASN A 1 82 ? -5.460 -9.065 -3.469 1.00 78.38 82 ASN A N 1
ATOM 672 C CA . ASN A 1 82 ? -5.396 -10.222 -2.575 1.00 78.38 82 ASN A CA 1
ATOM 673 C C . ASN A 1 82 ? -5.325 -9.785 -1.108 1.00 78.38 82 ASN A C 1
ATOM 675 O O . ASN A 1 82 ? -6.099 -10.263 -0.282 1.00 78.38 82 ASN A O 1
ATOM 679 N N . ILE A 1 83 ? -4.462 -8.821 -0.786 1.00 81.31 83 ILE A N 1
ATOM 680 C CA . ILE A 1 83 ? -4.352 -8.254 0.564 1.00 81.31 83 ILE A CA 1
ATOM 681 C C . ILE A 1 83 ? -5.663 -7.568 0.977 1.00 81.31 83 ILE A C 1
ATOM 683 O O . ILE A 1 83 ? -6.130 -7.749 2.101 1.00 81.31 83 ILE A O 1
ATOM 687 N N . SER A 1 84 ? -6.284 -6.808 0.072 1.00 83.88 84 SER A N 1
ATOM 688 C CA . SER A 1 84 ? -7.571 -6.153 0.313 1.00 83.88 84 SER A CA 1
ATOM 689 C C . SER A 1 84 ? -8.657 -7.175 0.641 1.00 83.88 84 SER A C 1
ATOM 691 O O . SER A 1 84 ? -9.368 -7.009 1.630 1.00 83.88 84 SER A O 1
ATOM 693 N N . ARG A 1 85 ? -8.743 -8.268 -0.128 1.00 76.19 85 ARG A N 1
ATOM 694 C CA . ARG A 1 85 ? -9.669 -9.380 0.129 1.00 76.19 85 ARG A CA 1
ATOM 695 C C . ARG A 1 85 ? -9.409 -10.025 1.482 1.00 76.19 85 ARG A C 1
ATOM 697 O O . ARG A 1 85 ? -10.366 -10.227 2.217 1.00 76.19 85 ARG A O 1
ATOM 704 N N . ILE A 1 86 ? -8.145 -10.285 1.838 1.00 74.44 86 ILE A N 1
ATOM 705 C CA . ILE A 1 86 ? -7.785 -10.801 3.167 1.00 74.44 86 ILE A CA 1
ATOM 706 C C . ILE A 1 86 ? -8.350 -9.878 4.239 1.00 74.44 86 ILE A C 1
ATOM 708 O O . ILE A 1 86 ? -9.173 -10.320 5.020 1.00 74.44 86 ILE A O 1
ATOM 712 N N . PHE A 1 87 ? -7.982 -8.595 4.251 1.00 77.50 87 PHE A N 1
ATOM 713 C CA . PHE A 1 87 ? -8.392 -7.681 5.323 1.00 77.50 87 PHE A CA 1
ATOM 714 C C . PHE A 1 87 ? -9.896 -7.399 5.370 1.00 77.50 87 PHE A C 1
ATOM 716 O O . PHE A 1 87 ? -10.431 -7.162 6.454 1.00 77.50 87 PHE A O 1
ATOM 723 N N . LYS A 1 88 ? -10.580 -7.424 4.220 1.00 76.50 88 LYS A N 1
ATOM 724 C CA . LYS A 1 88 ? -12.042 -7.293 4.154 1.00 76.50 88 LYS A CA 1
ATOM 725 C C . LYS A 1 88 ? -12.747 -8.546 4.681 1.00 76.50 88 LYS A C 1
ATOM 727 O O . LYS A 1 88 ? -13.747 -8.408 5.379 1.00 76.50 88 LYS A O 1
ATOM 732 N N . ASN A 1 89 ? -12.205 -9.736 4.416 1.00 65.19 89 ASN A N 1
ATOM 733 C CA . ASN A 1 89 ? -12.812 -11.011 4.808 1.00 65.19 89 ASN A CA 1
ATOM 734 C C . ASN A 1 89 ? -12.442 -11.449 6.232 1.00 65.19 89 ASN A C 1
ATOM 736 O O . ASN A 1 89 ? -13.285 -11.988 6.940 1.00 65.19 89 ASN A O 1
ATOM 740 N N . THR A 1 90 ? -11.214 -11.197 6.693 1.00 60.47 90 THR A N 1
ATOM 741 C CA . THR A 1 90 ? -10.722 -11.598 8.026 1.00 60.47 90 THR A CA 1
ATOM 742 C C . THR A 1 90 ? -11.208 -10.685 9.152 1.00 60.47 90 THR A C 1
ATOM 744 O O . THR A 1 90 ? -10.590 -10.673 10.211 1.00 60.47 90 THR A O 1
ATOM 747 N N . GLY A 1 91 ? -12.272 -9.904 8.908 1.00 60.25 91 GLY A N 1
ATOM 748 C CA . GLY A 1 91 ? -12.930 -8.960 9.814 1.00 60.25 91 GLY A CA 1
ATOM 749 C C . GLY A 1 91 ? -12.480 -9.029 11.275 1.00 60.25 91 GLY A C 1
ATOM 750 O O . GLY A 1 91 ? -12.633 -10.046 11.932 1.00 60.25 91 GLY A O 1
ATOM 751 N N . PHE A 1 92 ? -11.958 -7.924 11.803 1.00 68.69 92 PHE A N 1
ATOM 752 C CA . PHE A 1 92 ? -11.604 -7.851 13.219 1.00 68.69 92 PHE A CA 1
ATOM 753 C C . PHE A 1 92 ? -12.821 -7.533 14.082 1.00 68.69 92 PHE A C 1
ATOM 755 O O . PHE A 1 92 ? -13.690 -6.744 13.676 1.00 68.69 92 PHE A O 1
ATOM 762 N N . ASP A 1 93 ? -12.835 -8.127 15.271 1.00 71.12 93 ASP A N 1
ATOM 763 C CA . ASP A 1 93 ? -13.863 -7.920 16.277 1.00 71.12 93 ASP A CA 1
ATOM 764 C C . ASP A 1 93 ? -13.480 -6.748 17.189 1.00 71.12 93 ASP A C 1
ATOM 766 O O . ASP A 1 93 ? -12.306 -6.487 17.478 1.00 71.12 93 ASP A O 1
ATOM 770 N N . ILE A 1 94 ? -14.497 -5.987 17.583 1.00 78.44 94 ILE A N 1
ATOM 771 C CA . ILE A 1 94 ? -14.359 -4.771 18.375 1.00 78.44 94 ILE A CA 1
ATOM 772 C C . ILE A 1 94 ? -15.104 -4.985 19.687 1.00 78.44 94 ILE A C 1
ATOM 774 O O . ILE A 1 94 ? -16.334 -4.971 19.721 1.00 78.44 94 ILE A O 1
ATOM 778 N N . THR A 1 95 ? -14.354 -5.130 20.774 1.00 79.75 95 THR A N 1
ATOM 779 C CA . THR A 1 95 ? -14.908 -5.310 22.117 1.00 79.75 95 THR A CA 1
ATOM 780 C C . THR A 1 95 ? -15.022 -3.942 22.792 1.00 79.75 95 THR A C 1
ATOM 782 O O . THR A 1 95 ? -14.015 -3.269 23.042 1.00 79.75 95 THR A O 1
ATOM 785 N N . THR A 1 96 ? -16.257 -3.497 23.048 1.00 85.38 96 THR A N 1
ATOM 786 C CA . THR A 1 96 ? -16.573 -2.196 23.662 1.00 85.38 96 THR A CA 1
ATOM 787 C C . THR A 1 96 ? -18.002 -2.177 24.231 1.00 85.38 96 THR A C 1
ATOM 789 O O . THR A 1 96 ? -18.749 -3.144 24.080 1.00 85.38 96 THR A O 1
ATOM 792 N N . ASP A 1 97 ? -18.396 -1.092 24.901 1.00 86.94 97 ASP A N 1
ATOM 793 C CA . ASP A 1 97 ? -19.756 -0.921 25.416 1.00 86.94 97 ASP A CA 1
ATOM 794 C C . ASP A 1 97 ? -20.786 -0.679 24.292 1.00 86.94 97 ASP A C 1
ATOM 796 O O . ASP A 1 97 ? -20.460 -0.232 23.189 1.00 86.94 97 ASP A O 1
ATOM 800 N N . ALA A 1 98 ? -22.066 -0.946 24.574 1.00 84.19 98 ALA A N 1
ATOM 801 C CA . ALA A 1 98 ? -23.132 -0.889 23.571 1.00 84.19 98 ALA A CA 1
ATOM 802 C C . ALA A 1 98 ? -23.302 0.497 22.919 1.00 84.19 98 ALA A C 1
ATOM 804 O O . ALA A 1 98 ? -23.685 0.585 21.751 1.00 84.19 98 ALA A O 1
ATOM 805 N N . LYS A 1 99 ? -23.024 1.586 23.650 1.00 90.44 99 LYS A N 1
ATOM 806 C CA . LYS A 1 99 ? -23.133 2.949 23.118 1.00 90.44 99 LYS A CA 1
ATOM 807 C C . LYS A 1 99 ? -22.003 3.210 22.119 1.00 90.44 99 LYS A C 1
ATOM 809 O O . LYS A 1 99 ? -22.269 3.682 21.015 1.00 90.44 99 LYS A O 1
ATOM 814 N N . THR A 1 100 ? -20.773 2.852 22.481 1.00 88.69 100 THR A N 1
ATOM 815 C CA . THR A 1 100 ? -19.591 2.982 21.617 1.00 88.69 100 THR A CA 1
ATOM 816 C C . THR A 1 100 ? -19.697 2.094 20.375 1.00 88.69 100 THR A C 1
ATOM 818 O O . THR A 1 100 ? -19.424 2.547 19.265 1.00 88.69 100 THR A O 1
ATOM 821 N N . SER A 1 101 ? -20.191 0.862 20.524 1.00 85.44 101 SER A N 1
ATOM 822 C CA . SER A 1 101 ? -20.407 -0.068 19.406 1.00 85.44 101 SER A CA 1
ATOM 823 C C . SER A 1 101 ? -21.374 0.497 18.352 1.00 85.44 101 SER A C 1
ATOM 825 O O . SER A 1 101 ? -21.066 0.479 17.158 1.00 85.44 101 SER A O 1
ATOM 827 N N . ARG A 1 102 ? -22.497 1.101 18.776 1.00 87.50 102 ARG A N 1
ATOM 828 C CA . ARG A 1 102 ? -23.447 1.761 17.858 1.00 87.50 102 ARG A CA 1
ATOM 829 C C . ARG A 1 102 ? -22.811 2.921 17.099 1.00 87.50 102 ARG A C 1
ATOM 831 O O . ARG A 1 102 ? -23.034 3.047 15.899 1.00 87.50 102 ARG A O 1
ATOM 838 N N . PHE A 1 103 ? -22.014 3.744 17.780 1.00 90.56 103 PHE A N 1
ATOM 839 C CA . PHE A 1 103 ? -21.303 4.852 17.143 1.00 90.56 103 PHE A CA 1
ATOM 840 C C . PHE A 1 103 ? -20.318 4.354 16.078 1.00 90.56 103 PHE A C 1
ATOM 842 O O . PHE A 1 103 ? -20.329 4.846 14.949 1.00 90.56 103 PHE A O 1
ATOM 849 N N . ILE A 1 104 ? -19.512 3.339 16.404 1.00 87.56 104 ILE A N 1
ATOM 850 C CA . ILE A 1 104 ? -18.555 2.742 15.464 1.00 87.56 104 ILE A CA 1
ATOM 851 C C . ILE A 1 104 ? -19.286 2.222 14.223 1.00 87.56 104 ILE A C 1
ATOM 853 O O . ILE A 1 104 ? -18.885 2.558 13.108 1.00 87.56 104 ILE A O 1
ATOM 857 N N . ALA A 1 105 ? -20.387 1.487 14.406 1.00 85.81 105 ALA A N 1
ATOM 858 C CA . ALA A 1 105 ? -21.192 0.968 13.304 1.00 85.81 105 ALA A CA 1
ATOM 859 C C . ALA A 1 105 ? -21.781 2.088 12.425 1.00 85.81 105 ALA A C 1
ATOM 861 O O . ALA A 1 105 ? -21.696 2.023 11.203 1.00 85.81 105 ALA A O 1
ATOM 862 N N . GLN A 1 106 ? -22.321 3.152 13.031 1.00 88.06 106 GLN A N 1
ATOM 863 C CA . GLN A 1 106 ? -22.888 4.294 12.300 1.00 88.06 106 GLN A CA 1
ATOM 864 C C . GLN A 1 106 ? -21.829 5.122 11.557 1.00 88.06 106 GLN A C 1
ATOM 866 O O . GLN A 1 106 ? -22.115 5.698 10.511 1.00 88.06 106 GLN A O 1
ATOM 871 N N . SER A 1 107 ? -20.605 5.192 12.084 1.00 86.62 107 SER A N 1
ATOM 872 C CA . SER A 1 107 ? -19.526 5.999 11.502 1.00 86.62 107 SER A CA 1
ATOM 873 C C . SER A 1 107 ? -18.912 5.405 10.222 1.00 86.62 107 SER A C 1
ATOM 875 O O . SER A 1 107 ? -18.250 6.128 9.461 1.00 86.62 107 SER A O 1
ATOM 877 N N . GLY A 1 108 ? -19.086 4.092 10.003 1.00 86.88 108 GLY A N 1
ATOM 878 C CA . GLY A 1 108 ? -18.411 3.337 8.939 1.00 86.88 108 GLY A CA 1
ATOM 879 C C . GLY A 1 108 ? -16.881 3.383 9.046 1.00 86.88 108 GLY A C 1
ATOM 880 O O . GLY A 1 108 ? -16.171 3.339 8.040 1.00 86.88 108 GLY A O 1
ATOM 881 N N . ILE A 1 109 ? -16.341 3.595 10.254 1.00 87.19 109 ILE A N 1
ATOM 882 C CA . ILE A 1 109 ? -14.904 3.821 10.457 1.00 87.19 109 ILE A CA 1
ATOM 883 C C . ILE A 1 109 ? -14.063 2.590 10.101 1.00 87.19 109 ILE A C 1
ATOM 885 O O . ILE A 1 109 ? -12.932 2.738 9.640 1.00 87.19 109 ILE A O 1
ATOM 889 N N . LYS A 1 110 ? -14.611 1.381 10.268 1.00 85.00 110 LYS A N 1
ATOM 890 C CA . LYS A 1 110 ? -13.921 0.122 9.966 1.00 85.00 110 LYS A CA 1
ATOM 891 C C . LYS A 1 110 ? -13.594 0.027 8.477 1.00 85.00 110 LYS A C 1
ATOM 893 O O . LYS A 1 110 ? -12.434 -0.165 8.113 1.00 85.00 110 LYS A O 1
ATOM 898 N N . GLU A 1 111 ? -14.597 0.238 7.634 1.00 85.50 111 GLU A N 1
ATOM 899 C CA . GLU A 1 111 ? -14.487 0.202 6.178 1.00 85.50 111 GLU A CA 1
ATOM 900 C C . GLU A 1 111 ? -13.549 1.310 5.695 1.00 85.50 111 GLU A C 1
ATOM 902 O O . GLU A 1 111 ? -12.612 1.047 4.942 1.00 85.50 111 GLU A O 1
ATOM 907 N N . LYS A 1 112 ? -13.712 2.529 6.230 1.00 88.38 112 LYS A N 1
ATOM 908 C CA . LYS A 1 112 ? -12.840 3.669 5.916 1.00 88.38 112 LYS A CA 1
ATOM 909 C C . LYS A 1 112 ? -11.374 3.396 6.246 1.00 88.38 112 LYS A C 1
ATOM 911 O O . LYS A 1 112 ? -10.511 3.788 5.466 1.00 88.38 112 LYS A O 1
ATOM 916 N N . ILE A 1 113 ? -11.057 2.765 7.378 1.00 90.12 113 ILE A N 1
ATOM 917 C CA . ILE A 1 113 ? -9.663 2.459 7.744 1.00 90.12 113 ILE A CA 1
ATOM 918 C C . ILE A 1 113 ? -9.059 1.448 6.770 1.00 90.12 113 ILE A C 1
ATOM 920 O O . ILE A 1 113 ? -7.935 1.654 6.315 1.00 90.12 113 ILE A O 1
ATOM 924 N N . ILE A 1 114 ? -9.796 0.383 6.438 1.00 88.06 114 ILE A N 1
ATOM 925 C CA . ILE A 1 114 ? -9.335 -0.632 5.484 1.00 88.06 114 ILE A CA 1
ATOM 926 C C . ILE A 1 114 ? -9.098 0.019 4.120 1.00 88.06 114 ILE A C 1
ATOM 928 O O . ILE A 1 114 ? -7.995 -0.064 3.584 1.00 88.06 114 ILE A O 1
ATOM 932 N N . ASP A 1 115 ? -10.094 0.718 3.578 1.00 89.06 115 ASP A N 1
ATOM 933 C CA . ASP A 1 115 ? -9.994 1.308 2.244 1.00 89.06 115 ASP A CA 1
ATOM 934 C C . ASP A 1 115 ? -8.899 2.378 2.168 1.00 89.06 115 ASP A C 1
ATOM 936 O O . ASP A 1 115 ? -8.171 2.424 1.178 1.00 89.06 115 ASP A O 1
ATOM 940 N N . ASN A 1 116 ? -8.708 3.201 3.205 1.00 89.12 116 ASN A N 1
ATOM 941 C CA . ASN A 1 116 ? -7.620 4.184 3.227 1.00 89.12 116 ASN A CA 1
ATOM 942 C C . ASN A 1 116 ? -6.239 3.545 3.401 1.00 89.12 116 ASN A C 1
ATOM 944 O O . ASN A 1 116 ? -5.269 4.042 2.833 1.00 89.12 116 ASN A O 1
ATOM 948 N N . PHE A 1 117 ? -6.121 2.441 4.137 1.00 88.31 117 PHE A N 1
ATOM 949 C CA . PHE A 1 117 ? -4.863 1.703 4.226 1.00 88.31 117 PHE A CA 1
ATOM 950 C C . PHE A 1 117 ? -4.475 1.090 2.868 1.00 88.31 117 PHE A C 1
ATOM 952 O O . PHE A 1 117 ? -3.343 1.257 2.408 1.00 88.31 117 PHE A O 1
ATOM 959 N N . ILE A 1 118 ? -5.429 0.451 2.181 1.00 88.75 118 ILE A N 1
ATOM 960 C CA . ILE A 1 118 ? -5.216 -0.136 0.850 1.00 88.75 118 ILE A CA 1
ATOM 961 C C . ILE A 1 118 ? -4.954 0.961 -0.198 1.00 88.75 118 ILE A C 1
ATOM 963 O O . ILE A 1 118 ? -3.925 0.969 -0.876 1.00 88.75 118 ILE A O 1
ATOM 967 N N . ASN A 1 119 ? -5.859 1.930 -0.332 1.00 88.88 119 ASN A N 1
ATOM 968 C CA . ASN A 1 119 ? -5.768 2.946 -1.382 1.00 88.88 119 ASN A CA 1
ATOM 969 C C . ASN A 1 119 ? -4.676 3.978 -1.097 1.00 88.88 119 ASN A C 1
ATOM 971 O O . ASN A 1 119 ? -3.994 4.423 -2.022 1.00 88.88 119 ASN A O 1
ATOM 975 N N . GLY A 1 120 ? -4.489 4.343 0.166 1.00 88.44 120 GLY A N 1
ATOM 976 C CA . GLY A 1 120 ? -3.480 5.291 0.606 1.00 88.44 120 GLY A CA 1
ATOM 977 C C . GLY A 1 120 ? -2.116 4.628 0.740 1.00 88.44 120 GLY A C 1
ATOM 978 O O . GLY A 1 120 ? -1.281 4.746 -0.156 1.00 88.44 120 GLY A O 1
ATOM 979 N N . SER A 1 121 ? -1.898 3.932 1.852 1.00 88.19 121 SER A N 1
ATOM 980 C CA . SER A 1 121 ? -0.579 3.458 2.295 1.00 88.19 121 SER A CA 1
ATOM 981 C C . SER A 1 121 ? 0.054 2.437 1.351 1.00 88.19 121 SER A C 1
ATOM 983 O O . SER A 1 121 ? 1.275 2.411 1.196 1.00 88.19 121 SER A O 1
ATOM 985 N N . MET A 1 122 ? -0.758 1.595 0.707 1.00 89.88 122 MET A N 1
ATOM 986 C CA . MET A 1 122 ? -0.243 0.576 -0.210 1.00 89.88 122 MET A CA 1
ATOM 987 C C . MET A 1 122 ? -0.139 1.050 -1.655 1.00 89.88 122 MET A C 1
ATOM 989 O O . MET A 1 122 ? 0.788 0.630 -2.347 1.00 89.88 122 MET A O 1
ATOM 993 N N . SER A 1 123 ? -1.074 1.892 -2.116 1.00 90.69 123 SER A N 1
ATOM 994 C CA . SER A 1 123 ? -1.185 2.250 -3.536 1.00 90.69 123 SER A CA 1
ATOM 995 C C . SER A 1 123 ? -0.758 3.678 -3.881 1.00 90.69 123 SER A C 1
ATOM 997 O O . SER A 1 123 ? -0.331 3.916 -5.009 1.00 90.69 123 SER A O 1
ATOM 999 N N . SER A 1 124 ? -0.903 4.646 -2.975 1.00 91.25 124 SER A N 1
ATOM 1000 C CA . SER A 1 124 ? -0.648 6.061 -3.276 1.00 91.25 124 SER A CA 1
ATOM 1001 C C . SER A 1 124 ? 0.647 6.539 -2.646 1.00 91.25 124 SER A C 1
ATOM 1003 O O . SER A 1 124 ? 1.534 6.996 -3.359 1.00 91.25 124 SER A O 1
ATOM 1005 N N . ASP A 1 125 ? 0.747 6.453 -1.325 1.00 93.00 125 ASP A N 1
ATOM 1006 C CA . ASP A 1 125 ? 1.785 7.110 -0.549 1.00 93.00 125 ASP A CA 1
ATOM 1007 C C . ASP A 1 125 ? 2.011 6.333 0.758 1.00 93.00 125 ASP A C 1
ATOM 1009 O O . ASP A 1 125 ? 1.155 6.355 1.648 1.00 93.00 125 ASP A O 1
ATOM 1013 N N . PRO A 1 126 ? 3.159 5.646 0.905 1.00 91.19 126 PRO A N 1
ATOM 1014 C CA . PRO A 1 126 ? 3.431 4.838 2.090 1.00 91.19 126 PRO A CA 1
ATOM 1015 C C . PRO A 1 126 ? 3.625 5.669 3.361 1.00 91.19 126 PRO A C 1
ATOM 1017 O O . PRO A 1 126 ? 3.670 5.114 4.457 1.00 91.19 126 PRO A O 1
ATOM 1020 N N . ASN A 1 127 ? 3.732 6.993 3.231 1.00 91.75 127 ASN A N 1
ATOM 1021 C CA . ASN A 1 127 ? 3.934 7.935 4.324 1.00 91.75 127 ASN A CA 1
ATOM 1022 C C . ASN A 1 127 ? 2.667 8.749 4.613 1.00 91.75 127 ASN A C 1
ATOM 1024 O O . ASN A 1 127 ? 2.753 9.886 5.070 1.00 91.75 127 ASN A O 1
ATOM 1028 N N . ILE A 1 128 ? 1.489 8.174 4.362 1.00 92.31 128 ILE A N 1
ATOM 1029 C CA . ILE A 1 128 ? 0.220 8.737 4.825 1.00 92.31 128 ILE A CA 1
ATOM 1030 C C . ILE A 1 128 ? 0.108 8.632 6.351 1.00 92.31 128 ILE A C 1
ATOM 1032 O O . ILE A 1 128 ? 0.450 7.609 6.962 1.00 92.31 128 ILE A O 1
ATOM 1036 N N . PHE A 1 129 ? -0.444 9.673 6.967 1.00 93.12 129 PHE A N 1
ATOM 1037 C CA . PHE A 1 129 ? -0.740 9.712 8.396 1.00 93.12 129 PHE A CA 1
ATOM 1038 C C . PHE A 1 129 ? -2.240 9.854 8.630 1.00 93.12 129 PHE A C 1
ATOM 1040 O O . PHE A 1 129 ? -2.886 10.717 8.044 1.00 93.12 129 PHE A O 1
ATOM 1047 N N . ALA A 1 130 ? -2.790 9.023 9.512 1.00 94.88 130 ALA A N 1
ATOM 1048 C CA . ALA A 1 130 ? -4.135 9.203 10.034 1.00 94.88 130 ALA A CA 1
ATOM 1049 C C . ALA A 1 130 ? -4.088 10.221 11.178 1.00 94.88 130 ALA A C 1
ATOM 1051 O O . ALA A 1 130 ? -3.342 10.033 12.142 1.00 94.88 130 ALA A O 1
ATOM 1052 N N . VAL A 1 131 ? -4.870 11.290 11.073 1.00 95.06 131 VAL A N 1
ATOM 1053 C CA . VAL A 1 131 ? -4.912 12.377 12.055 1.00 95.06 131 VAL A CA 1
ATOM 1054 C C . VAL A 1 131 ? -6.343 12.620 12.533 1.00 95.06 131 VAL A C 1
ATOM 1056 O O . VAL A 1 131 ? -7.273 12.471 11.734 1.00 95.06 131 VAL A O 1
ATOM 1059 N N . PRO A 1 132 ? -6.543 13.005 13.807 1.00 93.50 132 PRO A N 1
ATOM 1060 C CA . PRO A 1 132 ? -7.799 13.595 14.250 1.00 93.50 132 PRO A CA 1
ATOM 1061 C C . PRO A 1 132 ? -8.155 14.806 13.392 1.00 93.50 132 PRO A C 1
ATOM 1063 O O . PRO A 1 132 ? -7.289 15.627 13.093 1.00 93.50 132 PRO A O 1
ATOM 1066 N N . TYR A 1 133 ? -9.417 14.929 13.010 1.00 93.69 133 TYR A N 1
ATOM 1067 C CA . TYR A 1 133 ? -9.895 16.034 12.189 1.00 93.69 133 TYR A CA 1
ATOM 1068 C C . TYR A 1 133 ? -11.298 16.437 12.636 1.00 93.69 133 TYR A C 1
ATOM 1070 O O . TYR A 1 133 ? -12.113 15.574 12.952 1.00 93.69 133 TYR A O 1
ATOM 1078 N N . ILE A 1 134 ? -11.578 17.739 12.691 1.00 91.75 134 ILE A N 1
ATOM 1079 C CA . ILE A 1 134 ? -12.934 18.238 12.947 1.00 91.75 134 ILE A CA 1
ATOM 1080 C C . ILE A 1 134 ? -13.618 18.397 11.593 1.00 91.75 134 ILE A C 1
ATOM 1082 O O . ILE A 1 134 ? -13.246 19.283 10.824 1.00 91.75 134 ILE A O 1
ATOM 1086 N N . GLY A 1 135 ? -14.591 17.531 11.308 1.00 86.25 135 GLY A N 1
ATOM 1087 C CA . GLY A 1 135 ? -15.370 17.588 10.073 1.00 86.25 135 GLY A CA 1
ATOM 1088 C C . GLY A 1 135 ? -16.314 18.793 10.034 1.00 86.25 135 GLY A C 1
ATOM 1089 O O . GLY A 1 135 ? -16.543 19.460 11.044 1.00 86.25 135 GLY A O 1
ATOM 1090 N N . ASP A 1 136 ? -16.935 19.039 8.880 1.00 81.56 136 ASP A N 1
ATOM 1091 C CA . ASP A 1 136 ? -17.785 20.222 8.643 1.00 81.56 136 ASP A CA 1
ATOM 1092 C C . ASP A 1 136 ? -18.994 20.318 9.591 1.00 81.56 136 ASP A C 1
ATOM 1094 O O . ASP A 1 136 ? -19.504 21.401 9.869 1.00 81.56 136 ASP A O 1
ATOM 1098 N N . GLN A 1 137 ? -19.443 19.179 10.122 1.00 82.56 137 GLN A N 1
ATOM 1099 C CA . GLN A 1 137 ? -20.531 19.092 11.101 1.00 82.56 137 GLN A CA 1
ATOM 1100 C C . GLN A 1 137 ? -20.061 19.284 12.556 1.00 82.56 137 GLN A C 1
ATOM 1102 O O . GLN A 1 137 ? -20.855 19.131 13.479 1.00 82.56 137 GLN A O 1
ATOM 1107 N N . GLY A 1 138 ? -18.776 19.575 12.780 1.00 83.75 138 GLY A N 1
ATOM 1108 C CA . GLY A 1 138 ? -18.178 19.754 14.107 1.00 83.75 138 GLY A CA 1
ATOM 1109 C C . GLY A 1 138 ? -17.842 18.455 14.847 1.00 83.75 138 GLY A C 1
ATOM 1110 O O . GLY A 1 138 ? -17.300 18.510 15.949 1.00 83.75 138 GLY A O 1
ATOM 1111 N N . ASN A 1 139 ? -18.132 17.293 14.257 1.00 86.88 139 ASN A N 1
ATOM 1112 C CA . ASN A 1 139 ? -17.794 15.992 14.832 1.00 86.88 139 ASN A CA 1
ATOM 1113 C C . ASN A 1 139 ? -16.323 15.642 14.584 1.00 86.88 139 ASN A C 1
ATOM 1115 O O . ASN A 1 139 ? -15.771 15.947 13.523 1.00 86.88 139 ASN A O 1
ATOM 1119 N N . TRP A 1 140 ? -15.708 14.952 15.546 1.00 90.00 140 TRP A N 1
ATOM 1120 C CA . TRP A 1 140 ? -14.356 14.434 15.376 1.00 90.00 140 TRP A CA 1
ATOM 1121 C C . TRP A 1 140 ? -14.370 13.192 14.495 1.00 90.00 140 TRP A C 1
ATOM 1123 O O . TRP A 1 140 ? -15.021 12.192 14.802 1.00 90.00 140 TRP A O 1
ATOM 1133 N N . GLU A 1 141 ? -13.589 13.246 13.430 1.00 91.81 141 GLU A N 1
ATOM 1134 C CA . GLU A 1 141 ? -13.346 12.159 12.499 1.00 91.81 141 GLU A CA 1
ATOM 1135 C C . GLU A 1 141 ? -11.842 11.917 12.325 1.00 91.81 141 GLU A C 1
ATOM 1137 O O . GLU A 1 141 ? -11.001 12.502 13.014 1.00 91.81 141 GLU A O 1
ATOM 1142 N N . ILE A 1 142 ? -11.500 11.008 11.414 1.00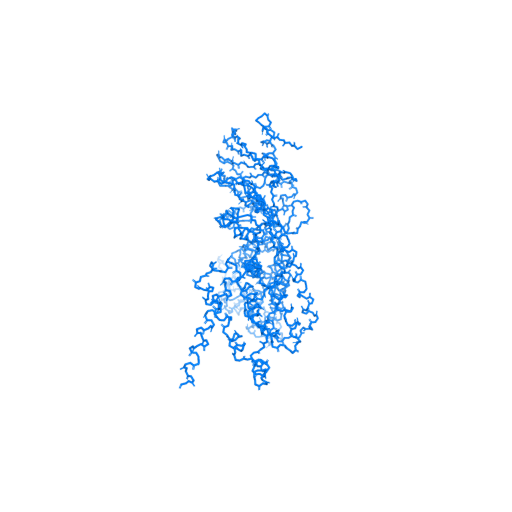 91.94 142 ILE A N 1
ATOM 1143 C CA . ILE A 1 142 ? -10.115 10.735 11.035 1.00 91.94 142 ILE A CA 1
ATOM 1144 C C . ILE A 1 142 ? -9.941 11.081 9.579 1.00 91.94 142 ILE A C 1
ATOM 1146 O O . ILE A 1 142 ? -10.694 10.612 8.724 1.00 91.94 142 ILE A O 1
ATOM 1150 N N . ARG A 1 143 ? -8.877 11.828 9.309 1.00 92.94 143 ARG A N 1
ATOM 1151 C CA . ARG A 1 143 ? -8.445 12.137 7.958 1.00 92.94 143 ARG A CA 1
ATOM 1152 C C . ARG A 1 143 ? -7.084 11.518 7.691 1.00 92.94 143 ARG A C 1
ATOM 1154 O O . ARG A 1 143 ? -6.213 11.501 8.557 1.00 92.94 143 ARG A O 1
ATOM 1161 N N . PHE A 1 144 ? -6.911 10.996 6.486 1.00 93.62 144 PHE A N 1
ATOM 1162 C CA . PHE A 1 144 ? -5.647 10.444 6.018 1.00 93.62 144 PHE A CA 1
ATOM 1163 C C . PHE A 1 144 ? -4.935 11.517 5.197 1.00 93.62 144 PHE A C 1
ATOM 1165 O O . PHE A 1 144 ? -5.439 11.951 4.164 1.00 93.62 144 PHE A O 1
ATOM 1172 N N . ILE A 1 145 ? -3.793 11.983 5.693 1.00 93.06 145 ILE A N 1
ATOM 1173 C CA . ILE A 1 145 ? -3.035 13.092 5.117 1.00 93.06 145 ILE A CA 1
ATOM 1174 C C . ILE A 1 145 ? -1.831 12.534 4.368 1.00 93.06 145 ILE A C 1
ATOM 1176 O O . ILE A 1 145 ? -1.007 11.825 4.949 1.00 93.06 145 ILE A O 1
ATOM 1180 N N . GLU A 1 146 ? -1.735 12.854 3.077 1.00 90.75 146 GLU A N 1
ATOM 1181 C CA . GLU A 1 146 ? -0.582 12.504 2.247 1.00 90.75 146 GLU A CA 1
ATOM 1182 C C . GLU A 1 146 ? 0.664 13.301 2.643 1.00 90.75 146 GLU A C 1
ATOM 1184 O O . GLU A 1 146 ? 0.581 14.462 3.049 1.00 90.75 146 GLU A O 1
ATOM 1189 N N . SER A 1 147 ? 1.839 12.708 2.434 1.00 90.31 147 SER A N 1
ATOM 1190 C CA . SER A 1 147 ? 3.118 13.250 2.896 1.00 90.31 147 SER A CA 1
ATOM 1191 C C . SER A 1 147 ? 3.412 14.653 2.356 1.00 90.31 147 SER A C 1
ATOM 1193 O O . SER A 1 147 ? 4.012 15.477 3.039 1.00 90.31 147 SER A O 1
ATOM 1195 N N . HIS A 1 148 ? 2.953 14.950 1.138 1.00 85.62 148 HIS A N 1
ATOM 1196 C CA . HIS A 1 148 ? 3.172 16.231 0.463 1.00 85.62 148 HIS A CA 1
ATOM 1197 C C . HIS A 1 148 ? 2.359 17.407 1.038 1.00 85.62 148 HIS A C 1
ATOM 1199 O O . HIS A 1 148 ? 2.651 18.565 0.732 1.00 85.62 148 HIS A O 1
ATOM 1205 N N . LEU A 1 149 ? 1.335 17.123 1.850 1.00 88.50 149 LEU A N 1
ATOM 1206 C CA . LEU A 1 149 ? 0.550 18.139 2.556 1.00 88.50 149 LEU A CA 1
ATOM 1207 C C . LEU A 1 149 ? 1.141 18.468 3.930 1.00 88.50 149 LEU A C 1
ATOM 1209 O O . LEU A 1 149 ? 0.800 19.500 4.507 1.00 88.50 149 LEU A O 1
ATOM 1213 N N . ILE A 1 150 ? 2.028 17.618 4.449 1.00 89.81 150 ILE A N 1
ATOM 1214 C CA . ILE A 1 150 ? 2.670 17.797 5.750 1.00 89.81 150 ILE A CA 1
ATOM 1215 C C . ILE A 1 150 ? 3.677 18.938 5.655 1.00 89.81 150 ILE A C 1
ATOM 1217 O O . ILE A 1 150 ? 4.484 19.002 4.730 1.00 89.81 150 ILE A O 1
ATOM 1221 N N . THR A 1 151 ? 3.630 19.840 6.626 1.00 86.94 151 THR A N 1
ATOM 1222 C CA . THR A 1 151 ? 4.559 20.970 6.742 1.00 86.94 151 THR A CA 1
ATOM 1223 C C . THR A 1 151 ? 5.605 20.721 7.814 1.00 86.94 151 THR A C 1
ATOM 1225 O O . THR A 1 151 ? 6.782 20.978 7.596 1.00 86.94 151 THR A O 1
ATOM 1228 N N . SER A 1 152 ? 5.218 20.126 8.944 1.00 87.56 152 SER A N 1
ATOM 1229 C CA . SER A 1 152 ? 6.163 19.717 9.984 1.00 87.56 152 SER A CA 1
ATOM 1230 C C . SER A 1 152 ? 5.681 18.468 10.707 1.00 87.56 152 SER A C 1
ATOM 1232 O O . SER A 1 152 ? 4.489 18.326 10.969 1.00 87.56 152 SER A O 1
ATOM 1234 N N . ILE A 1 153 ? 6.606 17.610 11.127 1.00 88.69 153 ILE A N 1
ATOM 1235 C CA . ILE A 1 153 ? 6.298 16.460 11.978 1.00 88.69 153 ILE A CA 1
ATOM 1236 C C . ILE A 1 153 ? 7.405 16.257 13.011 1.00 88.69 153 ILE A C 1
ATOM 1238 O O . ILE A 1 153 ? 8.593 16.337 12.699 1.00 88.69 153 ILE A O 1
ATOM 1242 N N . ASP A 1 154 ? 7.011 15.983 14.247 1.00 88.25 154 ASP A N 1
ATOM 1243 C CA . ASP A 1 154 ? 7.895 15.498 15.301 1.00 88.25 154 ASP A CA 1
ATOM 1244 C C . ASP A 1 154 ? 7.181 14.411 16.116 1.00 88.25 154 ASP A C 1
ATOM 1246 O O . ASP A 1 154 ? 6.090 13.974 15.763 1.00 88.25 154 ASP A O 1
ATOM 1250 N N . LYS A 1 155 ? 7.798 13.898 17.187 1.00 85.81 155 LYS A N 1
ATOM 1251 C CA . LYS A 1 155 ? 7.223 12.787 17.973 1.00 85.81 155 LYS A CA 1
ATOM 1252 C C . LYS A 1 155 ? 5.888 13.136 18.639 1.00 85.81 155 LYS A C 1
ATOM 1254 O O . LYS A 1 155 ? 5.156 12.229 19.025 1.00 85.81 155 LYS A O 1
ATOM 1259 N N . GLU A 1 156 ? 5.607 14.422 18.804 1.00 90.56 156 GLU A N 1
ATOM 1260 C CA . GLU A 1 156 ? 4.549 14.944 19.661 1.00 90.56 156 GLU A CA 1
ATOM 1261 C C . GLU A 1 156 ? 3.537 15.809 18.919 1.00 90.56 156 GLU A C 1
ATOM 1263 O O . GLU A 1 156 ? 2.501 16.159 19.488 1.00 90.56 156 GLU A O 1
ATOM 1268 N N . SER A 1 157 ? 3.829 16.154 17.666 1.00 92.19 157 SER A N 1
ATOM 1269 C CA . SER A 1 157 ? 2.997 17.021 16.861 1.00 92.19 157 SER A CA 1
ATOM 1270 C C . SER A 1 157 ? 3.125 16.773 15.362 1.00 92.19 157 SER A C 1
ATOM 1272 O O . SER A 1 157 ? 4.131 16.265 14.860 1.00 92.19 157 SER A O 1
ATOM 1274 N N . ILE A 1 158 ? 2.081 17.166 14.643 1.00 93.12 158 ILE A N 1
ATOM 1275 C CA . ILE A 1 158 ? 2.047 17.235 13.187 1.00 93.12 158 ILE A CA 1
ATOM 1276 C C . ILE A 1 158 ? 1.400 18.553 12.768 1.00 93.12 158 ILE A C 1
ATOM 1278 O O . ILE A 1 158 ? 0.452 19.017 13.400 1.00 93.12 158 ILE A O 1
ATOM 1282 N N . SER A 1 159 ? 1.909 19.158 11.698 1.00 93.25 159 SER A N 1
ATOM 1283 C CA . SER A 1 159 ? 1.230 20.239 10.992 1.00 93.25 159 SER A CA 1
ATOM 1284 C C . SER A 1 159 ? 1.103 19.919 9.510 1.00 93.25 159 SER A C 1
ATOM 1286 O O . SER A 1 159 ? 1.998 19.300 8.926 1.00 93.25 159 SER A O 1
ATOM 1288 N N . PHE A 1 160 ? -0.014 20.314 8.907 1.00 93.00 160 PHE A N 1
ATOM 1289 C CA . PHE A 1 160 ? -0.291 20.077 7.494 1.00 93.00 160 PHE A CA 1
ATOM 1290 C C . PHE A 1 160 ? -1.236 21.129 6.908 1.00 93.00 160 PHE A C 1
ATOM 1292 O O . PHE A 1 160 ? -1.908 21.864 7.634 1.00 93.00 160 PHE A O 1
ATOM 1299 N N . ILE A 1 161 ? -1.280 21.190 5.579 1.00 90.56 161 ILE A N 1
ATOM 1300 C CA . ILE A 1 161 ? -2.203 22.033 4.816 1.00 90.56 161 ILE A CA 1
ATOM 1301 C C . ILE A 1 161 ? -3.526 21.293 4.630 1.00 90.56 161 ILE A C 1
ATOM 1303 O O . ILE A 1 161 ? -3.551 20.159 4.149 1.00 90.56 161 ILE A O 1
ATOM 1307 N N . ASP A 1 162 ? -4.629 21.954 4.969 1.00 91.50 162 ASP A N 1
ATOM 1308 C CA . ASP A 1 162 ? -5.971 21.447 4.716 1.00 91.50 162 ASP A CA 1
ATOM 1309 C C . ASP A 1 162 ? -6.397 21.756 3.275 1.00 91.50 162 ASP A C 1
ATOM 1311 O O . ASP A 1 162 ? -6.804 22.875 2.953 1.00 91.50 162 ASP A O 1
ATOM 1315 N N . GLU A 1 163 ? -6.297 20.755 2.402 1.00 86.94 163 GLU A N 1
ATOM 1316 C CA . GLU A 1 163 ? -6.598 20.886 0.975 1.00 86.94 163 GLU A CA 1
ATOM 1317 C C . GLU A 1 163 ? -8.063 21.255 0.690 1.00 86.94 163 GLU A C 1
ATOM 1319 O O . GLU A 1 163 ? -8.319 21.978 -0.266 1.00 86.94 163 GLU A O 1
ATOM 1324 N N . THR A 1 164 ? -9.028 20.839 1.522 1.00 83.94 164 THR A N 1
ATOM 1325 C CA . THR A 1 164 ? -10.460 21.102 1.249 1.00 83.94 164 THR A CA 1
ATOM 1326 C C . THR A 1 164 ? -10.849 22.556 1.486 1.00 83.94 164 THR A C 1
ATOM 1328 O O . THR A 1 164 ? -11.798 23.051 0.885 1.00 83.94 164 THR A O 1
ATOM 1331 N N . HIS A 1 165 ? -10.109 23.251 2.347 1.00 83.94 165 HIS A N 1
ATOM 1332 C CA . HIS A 1 165 ? -10.402 24.622 2.760 1.00 83.94 165 HIS A CA 1
ATOM 1333 C C . HIS A 1 165 ? -9.360 25.639 2.287 1.00 83.94 165 HIS A C 1
ATOM 1335 O O . HIS A 1 165 ? -9.465 26.828 2.611 1.00 83.94 165 HIS A O 1
ATOM 1341 N N . SER A 1 166 ? -8.364 25.178 1.531 1.00 80.06 166 SER A N 1
ATOM 1342 C CA . SER A 1 166 ? -7.322 26.011 0.943 1.00 80.06 166 SER A CA 1
ATOM 1343 C C . SER A 1 166 ? -7.586 26.215 -0.545 1.00 80.06 166 SER A C 1
ATOM 1345 O O . SER A 1 166 ? -7.920 25.283 -1.266 1.00 80.06 166 SER A O 1
ATOM 1347 N N . THR A 1 167 ? -7.381 27.437 -1.027 1.00 74.94 167 THR A N 1
ATOM 1348 C CA . THR A 1 167 ? -7.363 27.752 -2.460 1.00 74.94 167 THR A CA 1
ATOM 1349 C C . THR A 1 167 ? -5.920 27.998 -2.866 1.00 74.94 167 THR A C 1
ATOM 1351 O O . THR A 1 167 ? -5.333 29.025 -2.501 1.00 74.94 167 THR A O 1
ATOM 1354 N N . PHE A 1 168 ? -5.343 27.062 -3.605 1.00 62.97 168 PHE A N 1
ATOM 1355 C CA . PHE A 1 168 ? -3.978 27.175 -4.084 1.00 62.97 168 PHE A CA 1
ATOM 1356 C C . PHE A 1 168 ? -3.858 26.682 -5.517 1.00 62.97 168 PHE A C 1
ATOM 1358 O O . PHE A 1 168 ? -4.520 25.724 -5.911 1.00 62.97 168 PHE A O 1
ATOM 1365 N N . GLU A 1 169 ? -2.986 27.331 -6.281 1.00 50.91 169 GLU A N 1
ATOM 1366 C CA . GLU A 1 169 ? -2.532 26.788 -7.551 1.00 50.91 169 GLU A CA 1
ATOM 1367 C C . GLU A 1 169 ? -1.295 25.939 -7.291 1.00 50.91 169 GLU A C 1
ATOM 1369 O O . GLU A 1 169 ? -0.320 26.365 -6.666 1.00 50.91 169 GLU A O 1
ATOM 1374 N N . ILE A 1 170 ? -1.361 24.698 -7.755 1.00 50.94 170 ILE A N 1
ATOM 1375 C CA . ILE A 1 170 ? -0.197 23.838 -7.870 1.00 50.94 170 ILE A CA 1
ATOM 1376 C C . ILE A 1 170 ? 0.449 24.185 -9.209 1.00 50.94 170 ILE A C 1
ATOM 1378 O O . ILE A 1 170 ? -0.035 23.749 -10.252 1.00 50.94 170 ILE A O 1
ATOM 1382 N N . GLU A 1 171 ? 1.543 24.941 -9.195 1.00 41.09 171 GLU A N 1
ATOM 1383 C CA . GLU A 1 171 ? 2.392 25.026 -10.375 1.00 41.09 171 GLU A CA 1
ATOM 1384 C C . GLU A 1 171 ? 3.280 23.776 -10.395 1.00 41.09 171 GLU A C 1
ATOM 1386 O O . GLU A 1 171 ? 4.038 23.491 -9.457 1.00 41.09 171 GLU A O 1
ATOM 1391 N N . LEU A 1 172 ? 3.142 22.978 -11.452 1.00 40.75 172 LEU A N 1
ATOM 1392 C CA . LEU A 1 172 ? 4.041 21.863 -11.715 1.00 40.75 172 LEU A CA 1
ATOM 1393 C C . LEU A 1 172 ? 5.403 22.458 -12.080 1.00 40.75 172 LEU A C 1
ATOM 1395 O O . LEU A 1 172 ? 5.545 23.090 -13.126 1.00 40.75 172 LEU A O 1
ATOM 1399 N N . ALA A 1 173 ? 6.405 22.286 -11.216 1.00 38.16 173 ALA A N 1
ATOM 1400 C CA . ALA A 1 173 ? 7.739 22.801 -11.486 1.00 38.16 173 ALA A CA 1
ATOM 1401 C C . ALA A 1 173 ? 8.335 22.094 -12.717 1.00 38.16 173 ALA 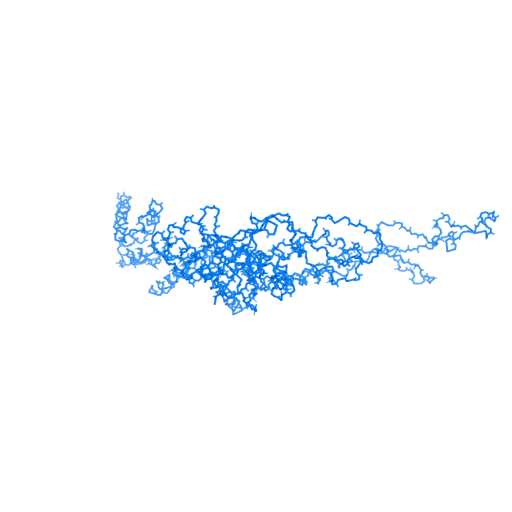A C 1
ATOM 1403 O O . ALA A 1 173 ? 8.705 20.921 -12.664 1.00 38.16 173 ALA A O 1
ATOM 1404 N N . TYR A 1 174 ? 8.441 22.819 -13.831 1.00 35.16 174 TYR A N 1
ATOM 1405 C CA . TYR A 1 174 ? 9.141 22.363 -15.029 1.00 35.16 174 TYR A CA 1
ATOM 1406 C C . TYR A 1 174 ? 10.649 22.356 -14.738 1.00 35.16 174 TYR A C 1
ATOM 1408 O O . TYR A 1 174 ? 11.244 23.416 -14.522 1.00 35.16 174 TYR A O 1
ATOM 1416 N N . TYR A 1 175 ? 11.301 21.189 -14.715 1.00 34.12 175 TYR A N 1
ATOM 1417 C CA . TYR A 1 175 ? 12.762 21.170 -14.611 1.00 34.12 175 TYR A CA 1
ATOM 1418 C C . TYR A 1 175 ? 13.386 21.689 -15.928 1.00 34.12 175 TYR A C 1
ATOM 1420 O O . TYR A 1 175 ? 13.023 21.205 -17.001 1.00 34.12 175 TYR A O 1
ATOM 1428 N N . PRO A 1 176 ? 14.359 22.624 -15.902 1.00 33.66 176 PRO A N 1
ATOM 1429 C CA . PRO A 1 176 ? 14.892 23.278 -17.107 1.00 33.66 176 PRO A CA 1
ATOM 1430 C C . PRO A 1 176 ? 15.828 22.422 -17.979 1.00 33.66 176 PRO A C 1
ATOM 1432 O O . PRO A 1 176 ? 16.486 22.966 -18.867 1.00 33.66 176 PRO A O 1
ATOM 1435 N N . PHE A 1 177 ? 15.947 21.109 -17.754 1.00 35.91 177 PHE A N 1
ATOM 1436 C CA . PHE A 1 177 ? 17.007 20.295 -18.372 1.00 35.91 177 PHE A CA 1
ATOM 1437 C C . PHE A 1 177 ? 16.877 20.085 -19.892 1.00 35.91 177 PHE A C 1
ATOM 1439 O O . PHE A 1 177 ? 17.785 19.525 -20.499 1.00 35.91 177 PHE A O 1
ATOM 1446 N N . LEU A 1 178 ? 15.827 20.613 -20.531 1.00 37.94 178 LEU A N 1
ATOM 1447 C CA . LEU A 1 178 ? 15.711 20.698 -21.993 1.00 37.94 178 LEU A CA 1
ATOM 1448 C C . LEU A 1 178 ? 16.087 22.070 -22.582 1.00 37.94 178 LEU A C 1
ATOM 1450 O O . LEU A 1 178 ? 15.900 22.297 -23.774 1.00 37.94 178 LEU A O 1
ATOM 1454 N N . ARG A 1 179 ? 16.672 22.995 -21.809 1.00 35.56 179 ARG A N 1
ATOM 1455 C CA . ARG A 1 179 ? 17.339 24.169 -22.397 1.00 35.56 179 ARG A CA 1
ATOM 1456 C C . ARG A 1 179 ? 18.814 23.891 -22.657 1.00 35.56 179 ARG A C 1
ATOM 1458 O O . ARG A 1 179 ? 19.680 24.303 -21.892 1.00 35.56 179 ARG A O 1
ATOM 1465 N N . LYS A 1 180 ? 19.087 23.278 -23.810 1.00 34.69 180 LYS A N 1
ATOM 1466 C CA . LYS A 1 180 ? 20.269 23.612 -24.619 1.00 34.69 180 LYS A CA 1
ATOM 1467 C C . LYS A 1 180 ? 20.062 23.239 -26.088 1.00 34.69 180 LYS A C 1
ATOM 1469 O O . LYS A 1 180 ? 20.513 22.203 -26.555 1.00 34.69 180 LYS A O 1
ATOM 1474 N N . ASN A 1 181 ? 19.338 24.100 -26.796 1.00 34.78 181 ASN A N 1
ATOM 1475 C CA . ASN A 1 181 ? 19.777 24.799 -28.010 1.00 34.78 181 ASN A CA 1
ATOM 1476 C C . ASN A 1 181 ? 18.556 25.276 -28.810 1.00 34.78 181 ASN A C 1
ATOM 1478 O O . ASN A 1 181 ? 17.481 24.692 -28.774 1.00 34.78 181 ASN A O 1
ATOM 1482 N N . HIS A 1 182 ? 18.743 26.435 -29.423 1.00 39.75 182 HIS A N 1
ATOM 1483 C CA . HIS A 1 182 ? 17.770 27.323 -30.044 1.00 39.75 182 HIS A CA 1
ATOM 1484 C C . HIS A 1 182 ? 16.613 26.673 -30.842 1.00 39.75 182 HIS A C 1
ATOM 1486 O O . HIS A 1 182 ? 16.818 25.783 -31.656 1.00 39.75 182 HIS A O 1
ATOM 1492 N N . GLN A 1 183 ? 15.420 27.264 -30.665 1.00 35.56 183 GLN A N 1
ATOM 1493 C CA . GLN A 1 183 ? 14.322 27.369 -31.646 1.00 35.56 183 GLN A CA 1
ATOM 1494 C C . GLN A 1 183 ? 13.378 26.185 -31.926 1.00 35.56 183 GLN A C 1
ATOM 1496 O O . GLN A 1 183 ? 12.852 26.110 -33.023 1.00 35.56 183 GLN A O 1
ATOM 1501 N N . ASN A 1 184 ? 12.995 25.370 -30.940 1.00 32.25 184 ASN A N 1
ATOM 1502 C CA . ASN A 1 184 ? 11.713 24.651 -31.042 1.00 32.25 184 ASN A CA 1
ATOM 1503 C C . ASN A 1 184 ? 10.945 24.703 -29.717 1.00 32.25 184 ASN A C 1
ATOM 1505 O O . ASN A 1 184 ? 11.259 24.012 -28.750 1.00 32.25 184 ASN A O 1
ATOM 1509 N N . THR A 1 185 ? 9.944 25.581 -29.665 1.00 29.44 185 THR A N 1
ATOM 1510 C CA . THR A 1 185 ? 8.920 25.617 -28.618 1.00 29.44 185 THR A CA 1
ATOM 1511 C C . THR A 1 185 ? 7.962 24.453 -28.831 1.00 29.44 185 THR A C 1
ATOM 1513 O O . THR A 1 185 ? 7.036 24.554 -29.633 1.00 29.44 185 THR A O 1
ATOM 1516 N N . TYR A 1 186 ? 8.156 23.360 -28.101 1.00 32.91 186 TYR A N 1
ATOM 1517 C CA . TYR A 1 186 ? 7.081 22.397 -27.893 1.00 32.91 186 TYR A CA 1
ATOM 1518 C C . TYR A 1 186 ? 6.127 22.984 -26.850 1.00 32.91 186 TYR A C 1
ATOM 1520 O O . TYR A 1 186 ? 6.539 23.300 -25.731 1.00 32.91 186 TYR A O 1
ATOM 1528 N N . LYS A 1 187 ? 4.860 23.183 -27.231 1.00 32.50 187 LYS A N 1
ATOM 1529 C CA . LYS A 1 187 ? 3.778 23.415 -26.270 1.00 32.50 187 LYS A CA 1
ATOM 1530 C C . LYS A 1 187 ? 3.683 22.173 -25.388 1.00 32.50 187 LYS A C 1
ATOM 1532 O O . LYS A 1 187 ? 3.541 21.065 -25.895 1.00 32.50 187 LYS A O 1
ATOM 1537 N N . ALA A 1 188 ? 3.810 22.371 -24.081 1.00 33.53 188 ALA A N 1
ATOM 1538 C CA . ALA A 1 188 ? 3.645 21.327 -23.085 1.00 33.53 188 ALA A CA 1
ATOM 1539 C C . ALA A 1 188 ? 2.155 20.970 -22.964 1.00 33.53 188 ALA A C 1
ATOM 1541 O O . ALA A 1 188 ? 1.475 21.433 -22.054 1.00 33.53 188 ALA A O 1
ATOM 1542 N N . ASP A 1 189 ? 1.645 20.167 -23.897 1.00 35.59 189 ASP A N 1
ATOM 1543 C CA . ASP A 1 189 ? 0.320 19.572 -23.768 1.00 35.59 189 ASP A CA 1
ATOM 1544 C C . ASP A 1 189 ? 0.403 18.285 -22.921 1.00 35.59 189 ASP A C 1
ATOM 1546 O O . ASP A 1 189 ? 0.865 17.231 -23.348 1.00 35.59 189 ASP A O 1
ATOM 1550 N N . SER A 1 190 ? -0.132 18.380 -21.701 1.00 37.81 190 SER A N 1
ATOM 1551 C CA . SER A 1 190 ? -0.991 17.361 -21.067 1.00 37.81 190 SER A CA 1
ATOM 1552 C C . SER A 1 190 ? -0.449 16.085 -20.383 1.00 37.81 190 SER A C 1
ATOM 1554 O O . SER A 1 190 ? -1.284 15.283 -19.975 1.00 37.81 190 SER A O 1
ATOM 1556 N N . LEU A 1 191 ? 0.856 15.860 -20.142 1.00 39.38 191 LEU A N 1
ATOM 1557 C CA . LEU A 1 191 ? 1.301 14.528 -19.635 1.00 39.38 191 LEU A CA 1
ATOM 1558 C C . LEU A 1 191 ? 2.227 14.458 -18.400 1.00 39.38 191 LEU A C 1
ATOM 1560 O O . LEU A 1 191 ? 2.612 13.368 -17.980 1.00 39.38 191 LEU A O 1
ATOM 1564 N N . LEU A 1 192 ? 2.541 15.568 -17.733 1.00 39.28 192 LEU A N 1
ATOM 1565 C CA . LEU A 1 192 ? 3.541 15.598 -16.650 1.00 39.28 192 LEU A CA 1
ATOM 1566 C C . LEU A 1 192 ? 2.896 15.642 -15.243 1.00 39.28 192 LEU A C 1
ATOM 1568 O O . LEU A 1 192 ? 2.949 16.654 -14.553 1.00 39.28 192 LEU A O 1
ATOM 1572 N N . SER A 1 193 ? 2.286 14.537 -14.787 1.00 40.78 193 SER A N 1
ATOM 1573 C CA . SER A 1 193 ? 1.632 14.423 -13.457 1.00 40.78 193 SER A CA 1
ATOM 1574 C C . SER A 1 193 ? 2.543 13.918 -12.313 1.00 40.78 193 SER A C 1
ATOM 1576 O O . SER A 1 193 ? 2.066 13.501 -11.248 1.00 40.78 193 SER A O 1
ATOM 1578 N N . SER A 1 194 ? 3.868 13.939 -12.494 1.00 39.50 194 SER A N 1
ATOM 1579 C CA . SER A 1 194 ? 4.854 13.363 -11.557 1.00 39.50 194 SER A CA 1
ATOM 1580 C C . SER A 1 194 ? 5.764 14.366 -10.827 1.00 39.50 194 SER A C 1
ATOM 1582 O O . SER A 1 194 ? 6.612 13.930 -10.055 1.00 39.50 194 SER A O 1
ATOM 1584 N N . TYR A 1 195 ? 5.582 15.681 -10.981 1.00 45.47 195 TYR A N 1
ATOM 1585 C CA . TYR A 1 195 ? 6.583 16.676 -10.547 1.00 45.47 195 TYR A CA 1
ATOM 1586 C C . TYR A 1 195 ? 6.273 17.359 -9.204 1.00 45.47 195 TYR A C 1
ATOM 1588 O O . TYR A 1 195 ? 5.102 17.438 -8.814 1.00 45.47 195 TYR A O 1
ATOM 1596 N N . PRO A 1 196 ? 7.303 17.852 -8.477 1.00 39.44 196 PRO A N 1
ATOM 1597 C CA . PRO A 1 196 ? 7.114 18.563 -7.218 1.00 39.44 196 PRO A CA 1
ATOM 1598 C C . PRO A 1 196 ? 6.218 19.788 -7.418 1.00 39.44 196 PRO A C 1
ATOM 1600 O O . PRO A 1 196 ? 6.408 20.609 -8.318 1.00 39.44 196 PRO A O 1
ATOM 1603 N N . LYS A 1 197 ? 5.197 19.851 -6.567 1.00 46.94 197 LYS A N 1
ATOM 1604 C CA . LYS A 1 197 ? 4.134 20.849 -6.575 1.00 46.94 197 LYS A CA 1
ATOM 1605 C C . LYS A 1 197 ? 4.629 22.116 -5.876 1.00 46.94 197 LYS A C 1
ATOM 1607 O O . LYS A 1 197 ? 4.681 22.129 -4.646 1.00 46.94 197 LYS A O 1
ATOM 1612 N N . LYS A 1 198 ? 4.924 23.193 -6.611 1.00 43.88 198 LYS A N 1
ATOM 1613 C CA . LYS A 1 198 ? 5.053 24.513 -5.978 1.00 43.88 198 LYS A CA 1
ATOM 1614 C C . LYS A 1 198 ? 3.653 25.068 -5.753 1.00 43.88 198 LYS A C 1
ATOM 1616 O O . LYS A 1 198 ? 2.904 25.298 -6.694 1.00 43.88 198 LYS A O 1
ATOM 1621 N N . ILE A 1 199 ? 3.283 25.220 -4.487 1.00 46.69 199 ILE A N 1
ATOM 1622 C CA . ILE A 1 199 ? 2.004 25.811 -4.089 1.00 46.69 199 ILE A CA 1
ATOM 1623 C C . ILE A 1 199 ? 2.166 27.329 -4.154 1.00 46.69 199 ILE A C 1
ATOM 1625 O O . ILE A 1 199 ? 2.817 27.908 -3.285 1.00 46.69 199 ILE A O 1
ATOM 1629 N N . PHE A 1 200 ? 1.577 27.966 -5.163 1.00 48.16 200 PHE A N 1
ATOM 1630 C CA . PHE A 1 200 ? 1.419 29.416 -5.188 1.00 48.16 200 PHE A CA 1
ATOM 1631 C C . PHE A 1 200 ? 0.074 29.759 -4.545 1.00 48.16 200 PHE A C 1
ATOM 1633 O O . PHE A 1 200 ? -0.997 29.343 -4.996 1.00 48.16 200 PHE A O 1
ATOM 1640 N N . SER A 1 201 ? 0.129 30.468 -3.415 1.00 49.88 201 SER A N 1
ATOM 1641 C CA . SER A 1 201 ? -1.067 30.904 -2.700 1.00 49.88 201 SER A CA 1
ATOM 1642 C C . SER A 1 201 ? -1.723 32.029 -3.487 1.00 49.88 201 SER A C 1
ATOM 1644 O O . SER A 1 201 ? -1.116 33.092 -3.616 1.00 49.88 201 SER A O 1
ATOM 1646 N N . GLN A 1 202 ? -2.947 31.840 -3.981 1.00 51.31 202 GLN A N 1
ATOM 1647 C CA . GLN A 1 202 ? -3.661 32.968 -4.573 1.00 51.31 202 GLN A CA 1
ATOM 1648 C C . GLN A 1 202 ? -4.545 33.710 -3.563 1.00 51.31 202 GLN A C 1
ATOM 1650 O O . GLN A 1 202 ? -4.601 34.923 -3.684 1.00 51.31 202 GLN A O 1
ATOM 1655 N N . ASN A 1 203 ? -5.170 33.082 -2.541 1.00 62.88 203 ASN A N 1
ATOM 1656 C CA . ASN A 1 203 ? -6.057 33.846 -1.629 1.00 62.88 203 ASN A CA 1
ATOM 1657 C C . ASN A 1 203 ? -6.297 33.314 -0.195 1.00 62.88 203 ASN A C 1
ATOM 1659 O O . ASN A 1 203 ? -6.447 34.129 0.719 1.00 62.88 203 ASN A O 1
ATOM 1663 N N . LYS A 1 204 ? -6.361 31.995 0.046 1.00 80.94 204 LYS A N 1
ATOM 1664 C CA . LYS A 1 204 ? -6.626 31.428 1.385 1.00 80.94 204 LYS A CA 1
ATOM 1665 C C . LYS A 1 204 ? -5.888 30.108 1.600 1.00 80.94 204 LYS A C 1
ATOM 1667 O O . LYS A 1 204 ? -6.053 29.190 0.801 1.00 80.94 204 LYS A O 1
ATOM 1672 N N . ILE A 1 205 ? -5.116 29.997 2.680 1.00 87.00 205 ILE A N 1
ATOM 1673 C CA . ILE A 1 205 ? -4.488 28.732 3.098 1.00 87.00 205 ILE A CA 1
ATOM 1674 C C . ILE A 1 205 ? -4.919 28.418 4.523 1.00 87.00 205 ILE A C 1
ATOM 1676 O O . ILE A 1 205 ? -4.774 29.260 5.406 1.00 87.00 205 ILE A O 1
ATOM 1680 N N . ARG A 1 206 ? -5.400 27.197 4.746 1.00 91.44 206 ARG A N 1
ATOM 1681 C CA . ARG A 1 206 ? -5.678 26.662 6.075 1.00 91.44 206 ARG A CA 1
ATOM 1682 C C . ARG A 1 206 ? -4.588 25.675 6.471 1.00 91.44 206 ARG A C 1
ATOM 1684 O O . ARG A 1 206 ? -4.368 24.685 5.778 1.00 91.44 206 ARG A O 1
ATOM 1691 N N . TYR A 1 207 ? -3.946 25.923 7.604 1.00 92.06 207 TYR A N 1
ATOM 1692 C CA . TYR A 1 207 ? -3.070 24.958 8.258 1.00 92.06 207 TYR A CA 1
ATOM 1693 C C . TYR A 1 207 ? -3.766 24.359 9.467 1.00 92.06 207 TYR A C 1
ATOM 1695 O O . TYR A 1 207 ? -4.538 25.027 10.157 1.00 92.06 207 TYR A O 1
ATOM 1703 N N . ILE A 1 208 ? -3.452 23.102 9.738 1.00 94.75 208 ILE A N 1
ATOM 1704 C CA . ILE A 1 208 ? -3.881 22.402 10.938 1.00 94.75 208 ILE A CA 1
ATOM 1705 C C . ILE A 1 208 ? -2.629 21.965 11.676 1.00 94.75 208 ILE A C 1
ATOM 1707 O O . ILE A 1 208 ? -1.737 21.361 11.085 1.00 94.75 208 ILE A O 1
ATOM 1711 N N . TYR A 1 209 ? -2.567 22.287 12.963 1.00 94.88 209 TYR A N 1
ATOM 1712 C CA . TYR A 1 209 ? -1.540 21.826 13.884 1.00 94.88 209 TYR A CA 1
ATOM 1713 C C . TYR A 1 209 ? -2.183 20.972 14.969 1.00 94.88 209 TYR A C 1
ATOM 1715 O O . TYR A 1 209 ? -3.164 21.375 15.589 1.00 94.88 209 TYR A O 1
ATOM 1723 N N . ILE A 1 210 ? -1.611 19.800 15.212 1.00 95.25 210 ILE A N 1
ATOM 1724 C CA . ILE A 1 210 ? -2.107 18.841 16.193 1.00 95.25 210 ILE A CA 1
ATOM 1725 C C . ILE A 1 210 ? -0.939 18.442 17.085 1.00 95.25 210 ILE A C 1
ATOM 1727 O O . ILE A 1 210 ? 0.080 17.972 16.586 1.00 95.25 210 ILE A O 1
ATOM 1731 N N . SER A 1 211 ? -1.087 18.611 18.396 1.00 94.50 211 SER A N 1
ATOM 1732 C CA . SER A 1 211 ? -0.178 18.104 19.431 1.00 94.50 211 SER A CA 1
ATOM 1733 C C . SER A 1 211 ? -0.902 17.078 20.311 1.00 94.50 211 SER A C 1
ATOM 1735 O O . SER A 1 211 ? -2.036 16.721 20.015 1.00 94.50 211 SER A O 1
ATOM 1737 N N . ARG A 1 212 ? -0.305 16.570 21.399 1.00 90.69 212 ARG A N 1
ATOM 1738 C CA . ARG A 1 212 ? -1.051 15.687 22.330 1.00 90.69 212 ARG A CA 1
ATOM 1739 C C . ARG A 1 212 ? -2.215 16.372 23.047 1.00 90.69 212 ARG A C 1
ATOM 1741 O O . ARG A 1 212 ? -3.119 15.686 23.509 1.00 90.69 212 ARG A O 1
ATOM 1748 N N . GLU A 1 213 ? -2.158 17.690 23.198 1.00 91.31 213 GLU A N 1
ATOM 1749 C CA . GLU A 1 213 ? -3.110 18.441 24.028 1.00 91.31 213 GLU A CA 1
ATOM 1750 C C . GLU A 1 213 ? -3.966 19.403 23.207 1.00 91.31 213 GLU A C 1
ATOM 1752 O O . GLU A 1 213 ? -5.028 19.822 23.664 1.00 91.31 213 GLU A O 1
ATOM 1757 N N . GLN A 1 214 ? -3.528 19.752 21.995 1.00 93.62 214 GLN A N 1
ATOM 1758 C CA . GLN A 1 214 ? -4.124 20.834 21.225 1.00 93.62 214 GLN A CA 1
ATOM 1759 C C . GLN A 1 214 ? -4.367 20.444 19.777 1.00 93.62 214 GLN A C 1
ATOM 1761 O O . GLN A 1 214 ? -3.555 19.772 19.146 1.00 93.62 214 GLN A O 1
ATOM 1766 N N . TYR A 1 215 ? -5.458 20.968 19.245 1.00 95.12 215 TYR A N 1
ATOM 1767 C CA . TYR A 1 215 ? -5.765 21.006 17.830 1.00 95.12 215 TYR A CA 1
ATOM 1768 C C . TYR A 1 215 ? -6.034 22.460 17.457 1.00 95.12 215 TYR A C 1
ATOM 1770 O O . TYR A 1 215 ? -6.911 23.108 18.031 1.00 95.12 215 TYR A O 1
ATOM 1778 N N . ILE A 1 216 ? -5.235 22.991 16.542 1.00 95.00 216 ILE A N 1
ATOM 1779 C CA . ILE A 1 216 ? -5.231 24.404 16.182 1.00 95.00 216 ILE A CA 1
ATOM 1780 C C . ILE A 1 216 ? -5.474 24.519 14.682 1.00 95.00 216 ILE A C 1
ATOM 1782 O O . ILE A 1 216 ? -4.726 23.958 13.882 1.00 95.00 216 ILE A O 1
ATOM 1786 N N . ILE A 1 217 ? -6.508 25.269 14.311 1.00 94.50 217 ILE A N 1
ATOM 1787 C CA . ILE A 1 217 ? -6.802 25.638 12.924 1.00 94.50 217 ILE A CA 1
ATOM 1788 C C . ILE A 1 217 ? -6.262 27.043 12.698 1.00 94.50 217 ILE A C 1
ATOM 1790 O O . ILE A 1 217 ? -6.577 27.940 13.475 1.00 94.50 217 ILE A O 1
ATOM 1794 N N . ILE A 1 218 ? -5.474 27.245 11.646 1.00 92.44 218 ILE A N 1
ATOM 1795 C CA . ILE A 1 218 ? -4.907 28.547 11.290 1.00 92.44 218 ILE A CA 1
ATOM 1796 C C . ILE A 1 218 ? -5.305 28.873 9.854 1.00 92.44 218 ILE A C 1
ATOM 1798 O O . ILE A 1 218 ? -4.787 28.288 8.906 1.00 92.44 218 ILE A O 1
ATOM 1802 N N . ASP A 1 219 ? -6.227 29.815 9.696 1.00 90.81 219 ASP A N 1
ATOM 1803 C CA . ASP A 1 219 ? -6.667 30.328 8.401 1.00 90.81 219 ASP A CA 1
ATOM 1804 C C . ASP A 1 219 ? -5.876 31.592 8.051 1.00 90.81 219 ASP A C 1
ATOM 1806 O O . ASP A 1 219 ? -5.937 32.583 8.775 1.00 90.81 219 ASP A O 1
ATOM 1810 N N . PHE A 1 220 ? -5.166 31.582 6.925 1.00 86.38 220 PHE A N 1
ATOM 1811 C CA . PHE A 1 220 ? -4.474 32.745 6.372 1.00 86.38 220 PHE A CA 1
ATOM 1812 C C . PHE A 1 220 ? -5.257 33.362 5.220 1.00 86.38 220 PHE A C 1
ATOM 1814 O O . PHE A 1 220 ? -5.689 32.653 4.309 1.00 86.38 220 PHE A O 1
ATOM 1821 N N . LYS A 1 221 ? -5.358 34.694 5.220 1.00 85.94 221 LYS A N 1
ATOM 1822 C CA . LYS A 1 221 ? -5.870 35.509 4.113 1.00 85.94 221 LYS A CA 1
ATOM 1823 C C . LYS A 1 221 ? -4.890 36.660 3.867 1.00 85.94 221 LYS A C 1
ATOM 1825 O O . LYS A 1 221 ? -4.993 37.722 4.479 1.00 85.94 221 LYS A O 1
ATOM 1830 N N . GLY A 1 222 ? -3.898 36.417 3.010 1.00 80.62 222 GLY A N 1
ATOM 1831 C CA . GLY A 1 222 ? -2.738 37.301 2.854 1.00 80.62 222 GLY A CA 1
ATOM 1832 C C . GLY A 1 222 ? -1.822 37.262 4.085 1.00 80.62 222 GLY A C 1
ATOM 1833 O O . GLY A 1 222 ? -1.389 36.191 4.517 1.00 80.62 222 GLY A O 1
ATOM 1834 N N . GLU A 1 223 ? -1.529 38.429 4.662 1.00 79.69 223 GLU A N 1
ATOM 1835 C CA . GLU A 1 223 ? -0.700 38.553 5.873 1.00 79.69 223 GLU A CA 1
ATOM 1836 C C . GLU A 1 223 ? -1.486 38.349 7.175 1.00 79.69 223 GLU A C 1
ATOM 1838 O O . GLU A 1 223 ? -0.896 38.048 8.210 1.00 79.69 223 GLU A O 1
ATOM 1843 N N . VAL A 1 224 ? -2.816 38.460 7.124 1.00 83.56 224 VAL A N 1
ATOM 1844 C CA . VAL A 1 224 ? -3.685 38.286 8.290 1.00 83.56 224 VAL A CA 1
ATOM 1845 C C . VAL A 1 224 ? -3.983 36.806 8.501 1.00 83.56 224 VAL A C 1
ATOM 1847 O O . VAL A 1 224 ? -4.235 36.069 7.541 1.00 83.56 224 VAL A O 1
ATOM 1850 N N . PHE A 1 225 ? -3.998 36.379 9.764 1.00 87.94 225 PHE A N 1
ATOM 1851 C CA . PHE A 1 225 ? -4.410 35.035 10.148 1.00 87.94 225 PHE A CA 1
ATOM 1852 C C . PHE A 1 225 ? -5.464 35.045 11.253 1.00 87.94 225 PHE A C 1
ATOM 1854 O O . PHE A 1 225 ? -5.524 35.956 12.077 1.00 87.94 225 PHE A O 1
ATOM 1861 N N . THR A 1 226 ? -6.275 33.994 11.281 1.00 91.06 226 THR A N 1
ATOM 1862 C CA . THR A 1 226 ? -7.176 33.677 12.390 1.00 91.06 226 THR A CA 1
ATOM 1863 C C . THR A 1 226 ? -6.853 32.284 12.904 1.00 91.06 226 THR A C 1
ATOM 1865 O O . THR A 1 226 ? -6.732 31.355 12.105 1.00 91.06 226 THR A O 1
ATOM 1868 N N . ALA A 1 227 ? -6.721 32.140 14.223 1.00 92.81 227 ALA A N 1
ATOM 1869 C CA . ALA A 1 227 ? -6.445 30.865 14.873 1.00 92.81 227 ALA A CA 1
ATOM 1870 C C . ALA A 1 227 ? -7.638 30.411 15.725 1.00 92.81 227 ALA A C 1
ATOM 1872 O O . ALA A 1 227 ? -8.195 31.196 16.493 1.00 92.81 227 ALA A O 1
ATOM 1873 N N . THR A 1 228 ? -8.020 29.143 15.606 1.00 93.94 228 THR A N 1
ATOM 1874 C CA . THR A 1 228 ? -9.056 28.502 16.427 1.00 93.94 228 THR A CA 1
ATOM 1875 C C . THR A 1 228 ? -8.434 27.355 17.208 1.00 93.94 228 THR A C 1
ATOM 1877 O O . THR A 1 228 ? -7.726 26.532 16.633 1.00 93.94 228 THR A O 1
ATOM 1880 N N . PHE A 1 229 ? -8.692 27.310 18.515 1.00 94.00 229 PHE A N 1
ATOM 1881 C CA . PHE A 1 229 ? -8.070 26.369 19.443 1.00 94.00 229 PHE A CA 1
ATOM 1882 C C . PHE A 1 229 ? -9.095 25.363 19.958 1.00 94.00 229 PHE A C 1
ATOM 1884 O O . PHE A 1 229 ? -10.176 25.738 20.409 1.00 94.00 229 PHE A O 1
ATOM 1891 N N . HIS A 1 230 ? -8.712 24.093 19.948 1.00 93.69 230 HIS A N 1
ATOM 1892 C CA . HIS A 1 230 ? -9.474 22.991 20.515 1.00 93.69 230 HIS A CA 1
ATOM 1893 C C . HIS A 1 230 ? -8.562 22.154 21.414 1.00 93.69 230 HIS A C 1
ATOM 1895 O O . HIS A 1 230 ? -7.386 21.945 21.106 1.00 93.69 230 HIS A O 1
ATOM 1901 N N . THR A 1 231 ? -9.111 21.658 22.519 1.00 90.75 231 THR A N 1
ATOM 1902 C CA . THR A 1 231 ? -8.403 20.753 23.431 1.00 90.75 231 THR A CA 1
ATOM 1903 C C . THR A 1 231 ? -8.649 19.312 23.006 1.00 90.75 231 THR A C 1
ATOM 1905 O O . THR A 1 231 ? -9.794 18.926 22.771 1.00 90.75 231 THR A O 1
ATOM 1908 N N . LEU A 1 232 ? -7.592 18.506 22.933 1.00 90.25 232 LEU A N 1
ATOM 1909 C CA . LEU A 1 232 ? -7.720 17.075 22.666 1.00 90.25 232 LEU A CA 1
ATOM 1910 C C . LEU A 1 232 ? -7.923 16.289 23.961 1.00 90.25 232 LEU A C 1
ATOM 1912 O O . LEU A 1 232 ? -7.382 16.625 25.016 1.00 90.25 232 LEU A O 1
ATOM 1916 N N . ALA A 1 233 ? -8.691 15.203 23.872 1.00 87.69 233 ALA A N 1
ATOM 1917 C CA . ALA A 1 233 ? -8.893 14.299 24.993 1.00 87.69 233 ALA A CA 1
ATOM 1918 C C . ALA A 1 233 ? -7.563 13.652 25.418 1.00 87.69 233 ALA A C 1
ATOM 1920 O O . ALA A 1 233 ? -6.742 13.260 24.580 1.00 87.69 233 ALA A O 1
ATOM 1921 N N . LYS A 1 234 ? -7.356 13.490 26.729 1.00 87.25 234 LYS A N 1
ATOM 1922 C CA . LYS A 1 234 ? -6.151 12.847 27.270 1.00 87.25 234 LYS A CA 1
ATOM 1923 C C . LYS A 1 234 ? -6.010 11.426 26.713 1.00 87.25 234 LYS A C 1
ATOM 1925 O O . LYS A 1 234 ? -6.956 10.648 26.750 1.00 87.25 234 LYS A O 1
ATOM 1930 N N . GLY A 1 235 ? -4.810 11.084 26.245 1.00 84.69 235 GLY A N 1
ATOM 1931 C CA . GLY A 1 235 ? -4.523 9.784 25.627 1.00 84.69 235 GLY A CA 1
ATOM 1932 C C . GLY A 1 235 ? -4.702 9.753 24.107 1.00 84.69 235 GLY A C 1
ATOM 1933 O O . GLY A 1 235 ? -4.326 8.762 23.490 1.00 84.69 235 GLY A O 1
ATOM 1934 N N . THR A 1 236 ? -5.195 10.836 23.495 1.00 88.44 236 THR A N 1
ATOM 1935 C CA . THR A 1 236 ? -5.261 10.966 22.033 1.00 88.44 236 THR A CA 1
ATOM 1936 C C . THR A 1 236 ? -3.859 11.075 21.441 1.00 88.44 236 THR A C 1
ATOM 1938 O O . THR A 1 236 ? -3.025 11.859 21.900 1.00 88.44 236 THR A O 1
ATOM 1941 N N . HIS A 1 237 ? -3.600 10.313 20.382 1.00 91.81 237 HIS A N 1
ATOM 1942 C CA . HIS A 1 237 ? -2.388 10.469 19.585 1.00 91.81 237 HIS A CA 1
ATOM 1943 C C . HIS A 1 237 ? -2.581 11.555 18.511 1.00 91.81 237 HIS A C 1
ATOM 1945 O O . HIS A 1 237 ? -3.579 11.489 17.792 1.00 91.81 237 HIS A O 1
ATOM 1951 N N . PRO A 1 238 ? -1.634 12.499 18.332 1.00 92.06 238 PRO A N 1
ATOM 1952 C CA . PRO A 1 238 ? -1.760 13.577 17.342 1.00 92.06 238 PRO A CA 1
ATOM 1953 C C . PRO A 1 238 ? -1.808 13.055 15.902 1.00 92.06 238 PRO A C 1
ATOM 1955 O O . PRO A 1 238 ? -2.436 13.652 15.034 1.00 92.06 238 PRO A O 1
ATOM 1958 N N . TYR A 1 239 ? -1.145 11.928 15.647 1.00 93.94 239 TYR A N 1
ATOM 1959 C CA . TYR A 1 239 ? -1.161 11.240 14.367 1.00 93.94 239 TYR A CA 1
ATOM 1960 C C . TYR A 1 239 ? -0.792 9.768 14.543 1.00 93.94 239 TYR A C 1
ATOM 1962 O O . TYR A 1 239 ? -0.170 9.364 15.531 1.00 93.94 239 TYR A O 1
ATOM 1970 N N . ILE A 1 240 ? -1.147 8.963 13.547 1.00 92.75 240 ILE A N 1
ATOM 1971 C CA . ILE A 1 240 ? -0.839 7.539 13.470 1.00 92.75 240 ILE A CA 1
ATOM 1972 C C . ILE A 1 240 ? -0.284 7.260 12.072 1.00 92.75 240 ILE A C 1
ATOM 1974 O O . ILE A 1 240 ? -0.964 7.463 11.068 1.00 92.75 240 ILE A O 1
ATOM 1978 N N . ALA A 1 241 ? 0.975 6.825 12.003 1.00 89.56 241 ALA A N 1
ATOM 1979 C CA . ALA A 1 241 ? 1.602 6.432 10.742 1.00 89.56 241 ALA A CA 1
ATOM 1980 C C . ALA A 1 241 ? 0.926 5.177 10.180 1.00 89.56 241 ALA A C 1
ATOM 1982 O O . ALA A 1 241 ? 0.627 4.251 10.934 1.00 89.56 241 ALA A O 1
ATOM 1983 N N . THR A 1 242 ? 0.726 5.139 8.864 1.00 86.31 242 THR A N 1
ATOM 1984 C CA . THR A 1 242 ? 0.027 4.030 8.196 1.00 86.31 242 THR A CA 1
ATOM 1985 C C . THR A 1 242 ? 0.945 3.122 7.367 1.00 86.31 242 THR A C 1
ATOM 1987 O O . THR A 1 242 ? 0.500 2.074 6.914 1.00 86.31 242 THR A O 1
ATOM 1990 N N . GLY A 1 243 ? 2.222 3.471 7.190 1.00 81.81 243 GLY A N 1
ATOM 1991 C CA . GLY A 1 243 ? 3.210 2.629 6.502 1.00 81.81 243 GLY A CA 1
ATOM 1992 C C . GLY A 1 243 ? 3.870 1.594 7.419 1.00 81.81 243 GLY A C 1
ATOM 1993 O O . GLY A 1 243 ? 4.142 1.876 8.583 1.00 81.81 243 GLY A O 1
ATOM 1994 N N . VAL A 1 244 ? 4.152 0.399 6.888 1.00 79.38 244 VAL A N 1
ATOM 1995 C CA . VAL A 1 244 ? 4.413 -0.813 7.693 1.00 79.38 244 VAL A CA 1
ATOM 1996 C C . VAL A 1 244 ? 5.865 -0.955 8.142 1.00 79.38 244 VAL A C 1
ATOM 1998 O O . VAL A 1 244 ? 6.122 -1.214 9.318 1.00 79.38 244 VAL A O 1
ATOM 2001 N N . ASN A 1 245 ? 6.825 -0.765 7.235 1.00 72.69 245 ASN A N 1
ATOM 2002 C CA . ASN A 1 245 ? 8.247 -0.923 7.549 1.00 72.69 245 ASN A CA 1
ATOM 2003 C C . ASN A 1 245 ? 8.884 0.450 7.746 1.00 72.69 245 ASN A C 1
ATOM 2005 O O . ASN A 1 245 ? 9.074 1.189 6.782 1.00 72.69 245 ASN A O 1
ATOM 2009 N N . LYS A 1 246 ? 9.216 0.798 8.991 1.00 77.75 246 LYS A N 1
ATOM 2010 C CA . LYS A 1 246 ? 9.961 2.027 9.288 1.00 77.75 246 LYS A CA 1
ATOM 2011 C C . LYS A 1 246 ? 11.429 1.828 8.920 1.00 77.75 246 LYS A C 1
ATOM 2013 O O . LYS A 1 246 ? 12.085 0.982 9.518 1.00 77.75 246 LYS A O 1
ATOM 2018 N N . GLU A 1 247 ? 11.937 2.610 7.972 1.00 72.25 247 GLU A N 1
ATOM 2019 C CA . GLU A 1 247 ? 13.370 2.624 7.644 1.00 72.25 247 GLU A CA 1
ATOM 2020 C C . GLU A 1 247 ? 14.121 3.542 8.618 1.00 72.25 247 GLU A C 1
ATOM 2022 O O . GLU A 1 247 ? 14.949 3.094 9.409 1.00 72.25 247 GLU A O 1
ATOM 2027 N N . PHE A 1 248 ? 13.810 4.843 8.579 1.00 69.62 248 PHE A N 1
ATOM 2028 C CA . PHE A 1 248 ? 14.498 5.874 9.353 1.00 69.62 248 PHE A CA 1
ATOM 2029 C C . PHE A 1 248 ? 13.561 7.044 9.679 1.00 69.62 248 PHE A C 1
ATOM 2031 O O . PHE A 1 248 ? 12.868 7.573 8.810 1.00 69.62 248 PHE A O 1
ATOM 2038 N N . GLY A 1 249 ? 13.551 7.484 10.939 1.00 76.50 249 GLY A N 1
ATOM 2039 C CA . GLY A 1 249 ? 12.716 8.604 11.382 1.00 76.50 249 GLY A CA 1
ATOM 2040 C C . GLY A 1 249 ? 11.220 8.374 11.120 1.00 76.50 249 GLY A C 1
ATOM 2041 O O . GLY A 1 249 ? 10.641 7.406 11.612 1.00 76.50 249 GLY A O 1
ATOM 2042 N N . PHE A 1 250 ? 10.603 9.282 10.358 1.00 79.31 250 PHE A N 1
ATOM 2043 C CA . PHE A 1 250 ? 9.187 9.228 9.959 1.00 79.31 250 PHE A CA 1
ATOM 2044 C C . PHE A 1 250 ? 8.966 8.627 8.564 1.00 79.31 250 PHE A C 1
ATOM 2046 O O . PHE A 1 250 ? 7.880 8.745 8.003 1.00 79.31 250 PHE A O 1
ATOM 2053 N N . VAL A 1 251 ? 9.989 8.002 7.981 1.00 85.19 251 VAL A N 1
ATOM 2054 C CA . VAL A 1 251 ? 9.900 7.355 6.674 1.00 85.19 251 VAL A CA 1
ATOM 2055 C C . VAL A 1 251 ? 9.486 5.898 6.833 1.00 85.19 251 VAL A C 1
ATOM 2057 O O . VAL A 1 251 ? 10.120 5.126 7.556 1.00 85.19 251 VAL A O 1
ATOM 2060 N N . SER A 1 252 ? 8.441 5.529 6.104 1.00 88.25 252 SER A N 1
ATOM 2061 C CA . SER A 1 252 ? 7.893 4.185 6.022 1.00 88.25 252 SER A CA 1
ATOM 2062 C C . SER A 1 252 ? 7.866 3.690 4.578 1.00 88.25 252 SER A C 1
ATOM 2064 O O . SER A 1 252 ? 7.772 4.470 3.625 1.00 88.25 252 SER A O 1
ATOM 2066 N N . GLU A 1 253 ? 7.922 2.373 4.423 1.00 87.69 253 GLU A N 1
ATOM 2067 C CA . GLU A 1 253 ? 7.716 1.699 3.148 1.00 87.69 253 GLU A CA 1
ATOM 2068 C C . GLU A 1 253 ? 6.308 1.116 3.018 1.00 87.69 253 GLU A C 1
ATOM 2070 O O . GLU A 1 253 ? 5.653 0.764 4.007 1.00 87.69 253 GLU A O 1
ATOM 2075 N N . SER A 1 254 ? 5.873 0.976 1.766 1.00 89.75 254 SER A N 1
ATOM 2076 C CA . SER A 1 254 ? 4.651 0.261 1.426 1.00 89.75 254 SER A CA 1
ATOM 2077 C C . SER A 1 254 ? 4.843 -1.238 1.690 1.00 89.75 254 SER A C 1
ATOM 2079 O O . SER A 1 254 ? 5.928 -1.770 1.444 1.00 89.75 254 SER A O 1
ATOM 2081 N N . PRO A 1 255 ? 3.795 -1.967 2.107 1.00 86.12 255 PRO A N 1
ATOM 2082 C CA . PRO A 1 255 ? 3.792 -3.432 2.128 1.00 86.12 255 PRO A CA 1
ATOM 2083 C C . PRO A 1 255 ? 4.225 -4.071 0.807 1.00 86.12 255 PRO A C 1
ATOM 2085 O O . PRO A 1 255 ? 4.815 -5.150 0.812 1.00 86.12 255 PRO A O 1
ATOM 2088 N N . VAL A 1 256 ? 3.945 -3.392 -0.311 1.00 90.50 256 VAL A N 1
ATOM 2089 C CA . VAL A 1 256 ? 4.291 -3.845 -1.662 1.00 90.50 256 VAL A CA 1
ATOM 2090 C C . VAL A 1 256 ? 5.595 -3.234 -2.189 1.00 90.50 256 VAL A C 1
ATOM 2092 O O . VAL A 1 256 ? 5.953 -3.455 -3.342 1.00 90.50 256 VAL A O 1
ATOM 2095 N N . SER A 1 257 ? 6.355 -2.511 -1.358 1.00 90.19 257 SER A N 1
ATOM 2096 C CA . SER A 1 257 ? 7.679 -1.988 -1.727 1.00 90.19 257 SER A CA 1
ATOM 2097 C C . SER A 1 257 ? 8.669 -3.044 -2.242 1.00 90.19 257 SER A C 1
ATOM 2099 O O . SER A 1 257 ? 9.429 -2.699 -3.148 1.00 90.19 257 SER A O 1
ATOM 2101 N N . PRO A 1 258 ? 8.672 -4.313 -1.772 1.00 90.62 258 PRO A N 1
ATOM 2102 C CA . PRO A 1 258 ? 9.543 -5.347 -2.339 1.00 90.62 258 PRO A CA 1
ATOM 2103 C C . PRO A 1 258 ? 9.369 -5.568 -3.849 1.00 90.62 258 PRO A C 1
ATOM 2105 O O . PRO A 1 258 ? 10.316 -5.991 -4.504 1.00 90.62 258 PRO A O 1
ATOM 2108 N N . PHE A 1 259 ? 8.206 -5.234 -4.422 1.00 93.25 259 PHE A N 1
ATOM 2109 C CA . PHE A 1 259 ? 7.958 -5.303 -5.865 1.00 93.25 259 PHE A CA 1
ATOM 2110 C C . PHE A 1 259 ? 8.736 -4.233 -6.650 1.00 93.25 259 PHE A C 1
ATOM 2112 O O . PHE A 1 259 ? 9.161 -4.474 -7.778 1.00 93.25 259 PHE A O 1
ATOM 2119 N N . VAL A 1 260 ? 8.931 -3.044 -6.069 1.00 93.62 260 VAL A N 1
ATOM 2120 C CA . VAL A 1 260 ? 9.397 -1.834 -6.774 1.00 93.62 260 VAL A CA 1
ATOM 2121 C C . VAL A 1 260 ? 10.743 -2.025 -7.494 1.00 93.62 260 VAL A C 1
ATOM 2123 O O . VAL A 1 260 ? 10.843 -1.639 -8.660 1.00 93.62 260 VAL A O 1
ATOM 2126 N N . PRO A 1 261 ? 11.792 -2.630 -6.896 1.00 94.44 261 PRO A N 1
ATOM 2127 C CA . PRO A 1 261 ? 13.056 -2.849 -7.601 1.00 94.44 261 PRO A CA 1
ATOM 2128 C C . PRO A 1 261 ? 12.900 -3.729 -8.850 1.00 94.44 261 PRO A C 1
ATOM 2130 O O . PRO A 1 261 ? 13.421 -3.385 -9.911 1.00 94.44 261 PRO A O 1
ATOM 2133 N N . PHE A 1 262 ? 12.144 -4.826 -8.743 1.00 95.38 262 PHE A N 1
ATOM 2134 C CA . PHE A 1 262 ? 11.898 -5.755 -9.848 1.00 95.38 262 PHE A CA 1
ATOM 2135 C C . PHE A 1 262 ? 11.004 -5.134 -10.919 1.00 95.38 262 PHE A C 1
ATOM 2137 O O . PHE A 1 262 ? 11.310 -5.223 -12.107 1.00 95.38 262 PHE A O 1
ATOM 2144 N N . GLY A 1 263 ? 9.945 -4.431 -10.513 1.00 94.62 263 GLY A N 1
ATOM 2145 C CA . GLY A 1 263 ? 9.075 -3.698 -11.425 1.00 94.62 263 GLY A CA 1
ATOM 2146 C C . GLY A 1 263 ? 9.850 -2.653 -12.229 1.00 94.62 263 GLY A C 1
ATOM 2147 O O . GLY A 1 263 ? 9.708 -2.577 -13.447 1.00 94.62 263 GLY A O 1
ATOM 2148 N N . ASN A 1 264 ? 10.722 -1.884 -11.575 1.00 94.31 264 ASN A N 1
ATOM 2149 C CA . ASN A 1 264 ? 11.563 -0.883 -12.232 1.00 94.31 264 ASN A CA 1
ATOM 2150 C C . ASN A 1 264 ? 12.490 -1.495 -13.290 1.00 94.31 264 ASN A C 1
ATOM 2152 O O . ASN A 1 264 ? 12.582 -0.979 -14.405 1.00 94.31 264 ASN A O 1
ATOM 2156 N N . ILE A 1 265 ? 13.162 -2.602 -12.961 1.00 94.00 265 ILE A N 1
ATOM 2157 C CA . ILE A 1 265 ? 14.025 -3.313 -13.914 1.00 94.00 265 ILE A CA 1
ATOM 2158 C C . ILE A 1 265 ? 13.190 -3.884 -15.065 1.00 94.00 265 ILE A C 1
ATOM 2160 O O . ILE A 1 265 ? 13.575 -3.732 -16.222 1.00 94.00 265 ILE A O 1
ATOM 2164 N N . SER A 1 266 ? 12.019 -4.452 -14.770 1.00 94.12 266 SER A N 1
ATOM 2165 C CA . SER A 1 266 ? 11.107 -5.001 -15.780 1.00 94.12 266 SER A CA 1
ATOM 2166 C C . SER A 1 266 ? 10.651 -3.933 -16.774 1.00 94.12 266 SER A C 1
ATOM 2168 O O . SER A 1 266 ? 10.628 -4.189 -17.972 1.00 94.12 266 SER A O 1
ATOM 2170 N N . LEU A 1 267 ? 10.359 -2.708 -16.316 1.00 92.62 267 LEU A N 1
ATOM 2171 C CA . LEU A 1 267 ? 10.020 -1.585 -17.201 1.00 92.62 267 LEU A CA 1
ATOM 2172 C C . LEU A 1 267 ? 11.185 -1.200 -18.125 1.00 92.62 267 LEU A C 1
ATOM 2174 O O . LEU A 1 267 ? 10.971 -0.939 -19.310 1.00 92.62 267 LEU A O 1
ATOM 2178 N N . LEU A 1 268 ? 12.418 -1.181 -17.608 1.00 90.81 268 LEU A N 1
ATOM 2179 C CA . LEU A 1 268 ? 13.611 -0.895 -18.413 1.00 90.81 268 LEU A CA 1
ATOM 2180 C C . LEU A 1 268 ? 13.879 -1.997 -19.442 1.00 90.81 268 LEU A C 1
ATOM 2182 O O . LEU A 1 268 ? 14.162 -1.697 -20.601 1.00 90.81 268 LEU A O 1
ATOM 2186 N N . GLN A 1 269 ? 13.764 -3.260 -19.033 1.00 90.88 269 GLN A N 1
ATOM 2187 C CA . GLN A 1 269 ? 13.953 -4.414 -19.910 1.00 90.88 269 GLN A CA 1
ATOM 2188 C C . GLN A 1 269 ? 12.849 -4.511 -20.962 1.00 90.88 269 GLN A C 1
ATOM 2190 O O . GLN A 1 269 ? 13.154 -4.761 -22.119 1.00 90.88 269 GLN A O 1
ATOM 2195 N N . HIS A 1 270 ? 11.591 -4.250 -20.606 1.00 91.38 270 HIS A N 1
ATOM 2196 C CA . HIS A 1 270 ? 10.478 -4.221 -21.555 1.00 91.38 270 HIS A CA 1
ATOM 2197 C C . HIS A 1 270 ? 10.647 -3.105 -22.590 1.00 91.38 270 HIS A C 1
ATOM 2199 O O . HIS A 1 270 ? 10.432 -3.322 -23.782 1.00 91.38 270 HIS A O 1
ATOM 2205 N N . ARG A 1 271 ? 11.117 -1.922 -22.170 1.00 86.25 271 ARG A N 1
ATOM 2206 C CA . ARG A 1 271 ? 11.500 -0.867 -23.116 1.00 86.25 271 ARG A CA 1
ATOM 2207 C C . ARG A 1 271 ? 12.587 -1.357 -24.074 1.00 86.25 271 ARG A C 1
ATOM 2209 O O . ARG A 1 271 ? 12.442 -1.205 -25.283 1.00 86.25 271 ARG A O 1
ATOM 2216 N N . ALA A 1 272 ? 13.658 -1.947 -23.541 1.00 83.31 272 ALA A N 1
ATOM 2217 C CA . ALA A 1 272 ? 14.735 -2.493 -24.359 1.00 83.31 272 ALA A CA 1
ATOM 2218 C C . ALA A 1 272 ? 14.225 -3.596 -25.305 1.00 83.31 272 ALA A C 1
ATOM 2220 O O . ALA A 1 272 ? 14.627 -3.624 -26.464 1.00 83.31 272 ALA A O 1
ATOM 2221 N N . ALA A 1 273 ? 13.293 -4.440 -24.852 1.00 86.50 273 ALA A N 1
ATOM 2222 C CA . ALA A 1 273 ? 12.649 -5.473 -25.655 1.00 86.50 273 ALA A CA 1
ATOM 2223 C C . ALA A 1 273 ? 11.921 -4.878 -26.861 1.00 86.50 273 ALA A C 1
ATOM 2225 O O . ALA A 1 273 ? 12.141 -5.351 -27.968 1.00 86.50 273 ALA A O 1
ATOM 2226 N N . ARG A 1 274 ? 11.158 -3.791 -26.687 1.00 81.94 274 ARG A N 1
ATOM 2227 C CA . ARG A 1 274 ? 10.511 -3.083 -27.808 1.00 81.94 274 ARG A CA 1
ATOM 2228 C C . ARG A 1 274 ? 11.521 -2.512 -28.799 1.00 81.94 274 ARG A C 1
ATOM 2230 O O . ARG A 1 274 ? 11.318 -2.580 -30.008 1.00 81.94 274 ARG A O 1
ATOM 2237 N N . SER A 1 275 ? 12.633 -1.960 -28.312 1.00 76.31 275 SER A N 1
ATOM 2238 C CA . SER A 1 275 ? 13.711 -1.492 -29.191 1.00 76.31 275 SER A CA 1
ATOM 2239 C C . SER A 1 275 ? 14.334 -2.649 -29.979 1.00 76.31 275 SER A C 1
ATOM 2241 O O . SER A 1 275 ? 14.550 -2.521 -31.181 1.00 76.31 275 SER A O 1
ATOM 2243 N N . VAL A 1 276 ? 14.587 -3.786 -29.328 1.00 77.00 276 VAL A N 1
ATOM 2244 C CA . VAL A 1 276 ? 15.111 -5.004 -29.963 1.00 77.00 276 VAL A CA 1
ATOM 2245 C C . VAL A 1 276 ? 14.102 -5.567 -30.967 1.00 77.00 276 VAL A C 1
ATOM 2247 O O . VAL A 1 276 ? 14.489 -5.884 -32.082 1.00 77.00 276 VAL A O 1
ATOM 2250 N N . GLU A 1 277 ? 12.814 -5.606 -30.643 1.00 78.19 277 GLU A N 1
ATOM 2251 C CA . GLU A 1 277 ? 11.737 -6.026 -31.544 1.00 78.19 277 GLU A CA 1
ATOM 2252 C C . GLU A 1 277 ? 11.626 -5.110 -32.772 1.00 78.19 277 GLU A C 1
ATOM 2254 O O . GLU A 1 277 ? 11.493 -5.582 -33.892 1.00 78.19 277 GLU A O 1
ATOM 2259 N N . ASN A 1 278 ? 11.812 -3.800 -32.630 1.00 71.81 278 ASN A N 1
ATOM 2260 C CA . ASN A 1 278 ? 11.852 -2.911 -33.795 1.00 71.81 278 ASN A CA 1
ATOM 2261 C C . ASN A 1 278 ? 13.077 -3.148 -34.697 1.00 71.81 278 ASN A C 1
ATOM 2263 O O . ASN A 1 278 ? 13.028 -2.893 -35.900 1.00 71.81 278 ASN A O 1
ATOM 2267 N N . ILE A 1 279 ? 14.190 -3.619 -34.130 1.00 71.38 279 ILE A N 1
ATOM 2268 C CA . ILE A 1 279 ? 15.447 -3.862 -34.851 1.00 71.38 279 ILE A CA 1
ATOM 2269 C C . ILE A 1 279 ? 15.462 -5.265 -35.479 1.00 71.38 279 ILE A C 1
ATOM 2271 O O . ILE A 1 279 ? 15.959 -5.427 -36.598 1.00 71.38 279 ILE A O 1
ATOM 2275 N N . PHE A 1 280 ? 14.944 -6.263 -34.768 1.00 72.50 280 PHE A N 1
ATOM 2276 C CA . PHE A 1 280 ? 15.070 -7.690 -35.067 1.00 72.50 280 PHE A CA 1
ATOM 2277 C C . PHE A 1 280 ? 13.717 -8.406 -35.213 1.00 72.50 280 PHE A C 1
ATOM 2279 O O . PHE A 1 280 ? 13.693 -9.587 -35.501 1.00 72.50 280 PHE A O 1
ATOM 2286 N N . GLY A 1 281 ? 12.579 -7.749 -35.023 1.00 71.56 281 GLY A N 1
ATOM 2287 C CA . GLY A 1 281 ? 11.253 -8.373 -35.143 1.00 71.56 281 GLY A CA 1
ATOM 2288 C C . GLY A 1 281 ? 10.778 -8.526 -36.585 1.00 71.56 281 GLY A C 1
ATOM 2289 O O . GLY A 1 281 ? 9.889 -9.327 -36.861 1.00 71.56 281 GLY A O 1
ATOM 2290 N N . TYR A 1 282 ? 11.390 -7.793 -37.519 1.00 75.12 282 TYR A N 1
ATOM 2291 C CA . TYR A 1 282 ? 10.989 -7.780 -38.921 1.00 75.12 282 TYR A CA 1
ATOM 2292 C C . TYR A 1 282 ? 12.124 -8.271 -39.829 1.00 75.12 282 TYR A C 1
ATOM 2294 O O . TYR A 1 282 ? 13.282 -7.877 -39.630 1.00 75.12 282 TYR A O 1
ATOM 2302 N N . PRO A 1 283 ? 11.818 -9.093 -40.851 1.00 69.88 283 PRO A N 1
ATOM 2303 C CA . PRO A 1 283 ? 12.780 -9.453 -41.880 1.00 69.88 283 PRO A CA 1
ATOM 2304 C C . PRO A 1 283 ? 13.364 -8.202 -42.532 1.00 69.88 283 PRO A C 1
ATOM 2306 O O . PRO A 1 283 ? 12.645 -7.264 -42.880 1.00 69.88 283 PRO A O 1
ATOM 2309 N N . ARG A 1 284 ? 14.682 -8.192 -42.719 1.00 69.06 284 ARG A N 1
ATOM 2310 C CA . ARG A 1 284 ? 15.371 -7.102 -43.415 1.00 69.06 284 ARG A CA 1
ATOM 2311 C C . ARG A 1 284 ? 15.612 -7.497 -44.851 1.00 69.06 284 ARG A C 1
ATOM 2313 O O . ARG A 1 284 ? 16.060 -8.609 -45.115 1.00 69.06 284 ARG A O 1
ATOM 2320 N N . MET A 1 285 ? 15.377 -6.569 -45.764 1.00 67.25 285 MET A N 1
ATOM 2321 C CA . MET A 1 285 ? 15.653 -6.789 -47.171 1.00 67.25 285 MET A CA 1
ATOM 2322 C C . MET A 1 285 ? 16.991 -6.154 -47.538 1.00 67.25 285 MET A C 1
ATOM 2324 O O . MET A 1 285 ? 17.254 -4.991 -47.221 1.00 67.25 285 MET A O 1
ATOM 2328 N N . SER A 1 286 ? 17.853 -6.926 -48.189 1.00 70.06 286 SER A N 1
ATOM 2329 C CA . SER A 1 286 ? 18.999 -6.376 -48.904 1.00 70.06 286 SER A CA 1
ATOM 2330 C C . SER A 1 286 ? 18.731 -6.434 -50.395 1.00 70.06 286 SER A C 1
ATOM 2332 O O . SER A 1 286 ? 18.394 -7.506 -50.903 1.00 70.06 286 SER A O 1
ATOM 2334 N N . GLU A 1 287 ? 18.920 -5.306 -51.068 1.00 69.75 287 GLU A N 1
ATOM 2335 C CA . GLU A 1 287 ? 18.858 -5.213 -52.524 1.00 69.75 287 GLU A CA 1
ATOM 2336 C C . GLU A 1 287 ? 20.253 -5.030 -53.091 1.00 69.75 287 GLU A C 1
ATOM 2338 O O . GLU A 1 287 ? 21.080 -4.297 -52.532 1.00 69.75 287 GLU A O 1
ATOM 2343 N N . MET A 1 288 ? 20.491 -5.675 -54.226 1.00 70.88 288 MET A N 1
ATOM 2344 C CA . MET A 1 288 ? 21.652 -5.375 -55.042 1.00 70.88 288 MET A CA 1
ATOM 2345 C C . MET A 1 288 ? 21.409 -4.127 -55.885 1.00 70.88 288 MET A C 1
ATOM 2347 O O . MET A 1 288 ? 20.427 -4.028 -56.619 1.00 70.88 288 MET A O 1
ATOM 2351 N N . GLU A 1 289 ? 22.338 -3.182 -55.794 1.00 75.44 289 GLU A N 1
ATOM 2352 C CA . GLU A 1 289 ? 22.420 -2.069 -56.730 1.00 75.44 289 GLU A CA 1
ATOM 2353 C C . GLU A 1 289 ? 23.139 -2.536 -57.994 1.00 75.44 289 GLU A C 1
ATOM 2355 O O . GLU A 1 289 ? 24.324 -2.879 -57.959 1.00 75.44 289 GLU A O 1
ATOM 2360 N N . LEU A 1 290 ? 22.418 -2.543 -59.115 1.00 74.88 290 LEU A N 1
ATOM 2361 C CA . LEU A 1 290 ? 23.011 -2.835 -60.413 1.00 74.88 290 LEU A CA 1
ATOM 2362 C C . LEU A 1 290 ? 23.736 -1.581 -60.912 1.00 74.88 290 LEU A C 1
ATOM 2364 O O . LEU A 1 290 ? 23.162 -0.491 -60.837 1.00 74.88 290 LEU A O 1
ATOM 2368 N N . PRO A 1 291 ? 24.977 -1.679 -61.418 1.00 77.69 291 PRO A N 1
ATOM 2369 C CA . PRO A 1 291 ? 25.618 -0.536 -62.053 1.00 77.69 291 PRO A CA 1
ATOM 2370 C C . PRO A 1 291 ? 24.753 -0.065 -63.225 1.00 77.69 291 PRO A C 1
ATOM 2372 O O . PRO A 1 291 ? 24.220 -0.875 -63.985 1.00 77.69 291 PRO A O 1
ATOM 2375 N N . CYS A 1 292 ? 24.584 1.249 -63.356 1.00 79.62 292 CYS A N 1
ATOM 2376 C CA . CYS A 1 292 ? 23.838 1.800 -64.477 1.00 79.62 292 CYS A CA 1
ATOM 2377 C C . CYS A 1 292 ? 24.596 1.514 -65.782 1.00 79.62 292 CYS A C 1
ATOM 2379 O O . CYS A 1 292 ? 25.729 1.956 -65.956 1.00 79.62 292 CYS A O 1
ATOM 2381 N N . ASP A 1 293 ? 23.951 0.808 -66.709 1.00 80.88 293 ASP A N 1
ATOM 2382 C CA . ASP A 1 293 ? 24.502 0.427 -68.017 1.00 80.88 293 ASP A CA 1
ATOM 2383 C C . ASP A 1 293 ? 24.763 1.624 -68.949 1.00 80.88 293 ASP A C 1
ATOM 2385 O O . ASP A 1 293 ? 25.458 1.503 -69.954 1.00 80.88 293 ASP A O 1
ATOM 2389 N N . HIS A 1 294 ? 24.196 2.782 -68.618 1.00 81.75 294 HIS A N 1
ATOM 2390 C CA . HIS A 1 294 ? 24.142 3.957 -69.482 1.00 81.75 294 HIS A CA 1
ATOM 2391 C C . HIS A 1 294 ? 25.094 5.083 -69.052 1.00 81.75 294 HIS A C 1
ATOM 2393 O O . HIS A 1 294 ? 25.183 6.115 -69.719 1.00 81.75 294 HIS A O 1
ATOM 2399 N N . CYS A 1 295 ? 25.788 4.933 -67.921 1.00 80.38 295 CYS A N 1
ATOM 2400 C CA . CYS A 1 295 ? 26.648 5.984 -67.386 1.00 80.38 295 CYS A CA 1
ATOM 2401 C C . CYS A 1 295 ? 27.851 5.429 -66.629 1.00 80.38 295 CYS A C 1
ATOM 2403 O O . CYS A 1 295 ? 27.835 4.298 -66.152 1.00 80.38 295 CYS A O 1
ATOM 2405 N N . HIS A 1 296 ? 28.861 6.273 -66.429 1.00 76.56 296 HIS A N 1
ATOM 2406 C CA . HIS A 1 296 ? 29.937 5.992 -65.487 1.00 76.56 296 HIS A CA 1
ATOM 2407 C C . HIS A 1 296 ? 29.736 6.864 -64.249 1.00 76.56 296 HIS A C 1
ATOM 2409 O O . HIS A 1 296 ? 29.815 8.086 -64.327 1.00 76.56 296 HIS A O 1
ATOM 2415 N N . GLN A 1 297 ? 29.437 6.233 -63.109 1.00 78.00 297 GLN A N 1
ATOM 2416 C CA . GLN A 1 297 ? 29.256 6.910 -61.815 1.00 78.00 297 GLN A CA 1
ATOM 2417 C C . GLN A 1 297 ? 28.195 8.028 -61.827 1.00 78.00 297 GLN A C 1
ATOM 2419 O O . GLN A 1 297 ? 28.358 9.063 -61.190 1.00 78.00 297 GLN A O 1
ATOM 2424 N N . GLY A 1 298 ? 27.099 7.830 -62.564 1.00 80.62 298 GLY A N 1
ATOM 2425 C CA . GLY A 1 298 ? 25.968 8.761 -62.578 1.00 80.62 298 GLY A CA 1
ATOM 2426 C C . GLY A 1 298 ? 26.054 9.846 -63.644 1.00 80.62 298 GLY A C 1
ATOM 2427 O O . GLY A 1 298 ? 25.110 10.619 -63.789 1.00 80.62 298 GLY A O 1
ATOM 2428 N N . LYS A 1 299 ? 27.131 9.877 -64.436 1.00 85.50 299 LYS A N 1
ATOM 2429 C CA . LYS A 1 299 ? 27.330 10.862 -65.501 1.00 85.50 299 LYS A CA 1
ATOM 2430 C C . LYS A 1 299 ? 27.324 10.225 -66.883 1.00 85.50 299 LYS A C 1
ATOM 2432 O O . LYS A 1 299 ? 27.998 9.219 -67.120 1.00 85.50 299 LYS A O 1
ATOM 2437 N N . GLU A 1 300 ? 26.564 10.816 -67.797 1.00 86.06 300 GLU A N 1
ATOM 2438 C CA . GLU A 1 300 ? 26.526 10.423 -69.204 1.00 86.06 300 GLU A CA 1
ATOM 2439 C C . GLU A 1 300 ? 27.145 11.508 -70.083 1.00 86.06 300 GLU A C 1
ATOM 2441 O O . GLU A 1 300 ? 27.032 12.701 -69.796 1.00 86.06 300 GLU A O 1
ATOM 2446 N N . LYS A 1 301 ? 27.820 11.090 -71.156 1.00 84.56 301 LYS A N 1
ATOM 2447 C CA . LYS A 1 301 ? 28.402 12.030 -72.113 1.00 84.56 301 LYS A CA 1
ATOM 2448 C C . LYS A 1 301 ? 27.290 12.674 -72.935 1.00 84.56 301 LYS A C 1
ATOM 2450 O O . LYS A 1 301 ? 26.428 11.970 -73.459 1.00 84.56 301 LYS A O 1
ATOM 2455 N N . CYS A 1 302 ? 27.329 13.991 -73.072 1.00 83.19 302 CYS A N 1
ATOM 2456 C CA . CYS A 1 302 ? 26.431 14.761 -73.922 1.00 83.19 302 CYS A CA 1
ATOM 2457 C C . CYS A 1 302 ? 27.221 15.710 -74.824 1.00 83.19 302 CYS A C 1
ATOM 2459 O O . CYS A 1 302 ? 28.425 15.905 -74.653 1.00 83.19 302 CYS A O 1
ATOM 2461 N N . GLU A 1 303 ? 26.540 16.291 -75.808 1.00 84.75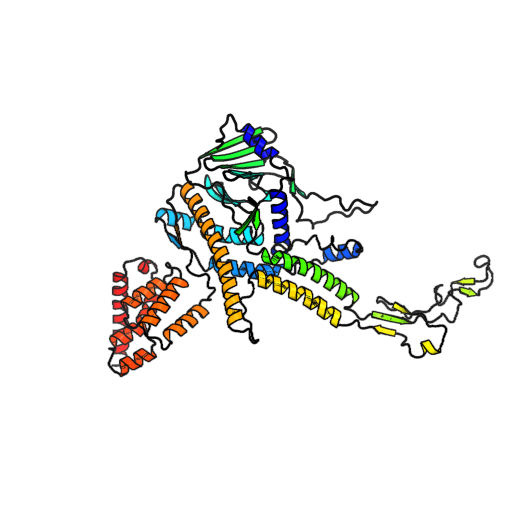 303 GLU A N 1
ATOM 2462 C CA . GLU A 1 303 ? 27.124 17.358 -76.613 1.00 84.75 303 GLU A CA 1
ATOM 2463 C C . GLU A 1 303 ? 27.495 18.544 -75.716 1.00 84.75 303 GLU A C 1
ATOM 2465 O O . GLU A 1 303 ? 26.788 18.858 -74.755 1.00 84.75 303 GLU A O 1
ATOM 2470 N N . ILE A 1 304 ? 28.636 19.169 -76.008 1.00 83.44 304 ILE A N 1
ATOM 2471 C CA . ILE A 1 304 ? 29.114 20.330 -75.261 1.00 83.44 304 ILE A CA 1
ATOM 2472 C C . ILE A 1 304 ? 28.223 21.515 -75.634 1.00 83.44 304 ILE A C 1
ATOM 2474 O O . ILE A 1 304 ? 28.254 21.992 -76.768 1.00 83.44 304 ILE A O 1
ATOM 2478 N N . THR A 1 305 ? 27.437 21.980 -74.672 1.00 85.31 305 THR A N 1
ATOM 2479 C CA . THR A 1 305 ? 26.578 23.167 -74.775 1.00 85.31 305 THR A CA 1
ATOM 2480 C C . THR A 1 305 ? 26.964 24.180 -73.694 1.00 85.31 305 THR A C 1
ATOM 2482 O O . THR A 1 305 ? 27.768 23.865 -72.815 1.00 85.31 305 THR A O 1
ATOM 2485 N N . GLU A 1 306 ? 26.404 25.397 -73.728 1.00 80.19 306 GLU A N 1
ATOM 2486 C CA . GLU A 1 306 ? 26.619 26.392 -72.657 1.00 80.19 306 GLU A CA 1
ATOM 2487 C C . GLU A 1 306 ? 26.217 25.849 -71.272 1.00 80.19 306 GLU A C 1
ATOM 2489 O O . GLU A 1 306 ? 26.892 26.134 -70.283 1.00 80.19 306 GLU A O 1
ATOM 2494 N N . ASP A 1 307 ? 25.188 24.998 -71.215 1.00 77.31 307 ASP A N 1
ATOM 2495 C CA . ASP A 1 307 ? 24.693 24.384 -69.978 1.00 77.31 307 ASP A CA 1
ATOM 2496 C C . ASP A 1 307 ? 25.548 23.193 -69.495 1.00 77.31 307 ASP A C 1
ATOM 2498 O O . ASP A 1 307 ? 25.542 22.868 -68.306 1.00 77.31 307 ASP A O 1
ATOM 2502 N N . TYR A 1 308 ? 26.314 22.551 -70.388 1.00 80.62 308 TYR A N 1
ATOM 2503 C CA . TYR A 1 308 ? 27.156 21.384 -70.082 1.00 80.62 308 TYR A CA 1
ATOM 2504 C C . TYR A 1 308 ? 28.560 21.527 -70.702 1.00 80.62 308 TYR A C 1
ATOM 2506 O O . TYR A 1 308 ? 28.922 20.787 -71.625 1.00 80.62 308 TYR A O 1
ATOM 2514 N N . PRO A 1 309 ? 29.400 22.443 -70.179 1.00 77.69 309 PRO A N 1
ATOM 2515 C CA . PRO A 1 309 ? 30.683 22.815 -70.789 1.00 77.69 309 PRO A CA 1
ATOM 2516 C C . PRO A 1 309 ? 31.732 21.692 -70.778 1.00 77.69 309 PRO A C 1
ATOM 2518 O O . PRO A 1 309 ? 32.709 21.743 -71.520 1.00 77.69 309 PRO A O 1
ATOM 2521 N N . LEU A 1 310 ? 31.538 20.669 -69.942 1.00 82.50 310 LEU A N 1
ATOM 2522 C CA . LEU A 1 310 ? 32.407 19.493 -69.850 1.00 82.50 310 LEU A CA 1
ATOM 2523 C C . LEU A 1 310 ? 31.918 18.316 -70.713 1.00 82.50 310 LEU A C 1
ATOM 2525 O O . LEU A 1 310 ? 32.568 17.274 -70.729 1.00 82.50 310 LEU A O 1
ATOM 2529 N N . GLY A 1 311 ? 30.785 18.461 -71.415 1.00 82.75 311 GLY A N 1
ATOM 2530 C CA . GLY A 1 311 ? 30.174 17.373 -72.187 1.00 82.75 311 GLY A CA 1
ATOM 2531 C C . GLY A 1 311 ? 29.693 16.213 -71.311 1.00 82.75 311 GLY A C 1
ATOM 2532 O O . GLY A 1 311 ? 29.631 15.072 -71.766 1.00 82.75 311 GLY A O 1
ATOM 2533 N N . GLU A 1 312 ? 29.386 16.487 -70.043 1.00 85.19 312 GLU A N 1
ATOM 2534 C CA . GLU A 1 312 ? 28.833 15.533 -69.085 1.00 85.19 312 GLU A CA 1
ATOM 2535 C C . GLU A 1 312 ? 27.526 16.093 -68.532 1.00 85.19 312 GLU A C 1
ATOM 2537 O O . GLU A 1 312 ? 27.490 17.228 -68.054 1.00 85.19 312 GLU A O 1
ATOM 2542 N N . ARG A 1 313 ? 26.473 15.278 -68.533 1.00 84.25 313 ARG A N 1
ATOM 2543 C CA . ARG A 1 313 ? 25.218 15.572 -67.836 1.00 84.25 313 ARG A CA 1
ATOM 2544 C C . ARG A 1 313 ? 24.862 14.446 -66.878 1.00 84.25 313 ARG A C 1
ATOM 2546 O O . ARG A 1 313 ? 25.400 13.338 -66.967 1.00 84.25 313 ARG A O 1
ATOM 2553 N N . GLU A 1 314 ? 23.959 14.727 -65.947 1.00 86.69 314 GLU A N 1
ATOM 2554 C CA . GLU A 1 314 ? 23.407 13.687 -65.081 1.00 86.69 314 GLU A CA 1
ATOM 2555 C C . GLU A 1 314 ? 22.747 12.602 -65.927 1.00 86.69 314 GLU A C 1
ATOM 2557 O O . GLU A 1 314 ? 22.020 12.879 -66.884 1.00 86.69 314 GLU A O 1
ATOM 2562 N N . CYS A 1 315 ? 23.028 11.349 -65.582 1.00 83.38 315 CYS A N 1
ATOM 2563 C CA . CYS A 1 315 ? 22.498 10.221 -66.319 1.00 83.38 315 CYS A CA 1
ATOM 2564 C C . CYS A 1 315 ? 20.971 10.224 -66.283 1.00 83.38 315 CYS A C 1
ATOM 2566 O O . CYS A 1 315 ? 20.364 10.217 -65.215 1.00 83.38 315 CYS A O 1
ATOM 2568 N N . THR A 1 316 ? 20.356 10.141 -67.455 1.00 83.75 316 THR A N 1
ATOM 2569 C CA . THR A 1 316 ? 18.897 10.168 -67.609 1.00 83.75 316 THR A CA 1
ATOM 2570 C C . THR A 1 316 ? 18.209 8.918 -67.060 1.00 83.75 316 THR A C 1
ATOM 2572 O O . THR A 1 316 ? 17.052 8.997 -66.658 1.00 83.75 316 THR A O 1
ATOM 2575 N N . LYS A 1 317 ? 18.913 7.777 -66.991 1.00 82.62 317 LYS A N 1
ATOM 2576 C CA . LYS A 1 317 ? 18.381 6.512 -66.452 1.00 82.62 317 LYS A CA 1
ATOM 2577 C C . LYS A 1 317 ? 18.495 6.370 -64.933 1.00 82.62 317 LYS A C 1
ATOM 2579 O O . LYS A 1 317 ? 17.591 5.827 -64.311 1.00 82.62 317 LYS A O 1
ATOM 2584 N N . CYS A 1 318 ? 19.616 6.785 -64.341 1.00 76.94 318 CYS A N 1
ATOM 2585 C CA . CYS A 1 318 ? 19.859 6.629 -62.896 1.00 76.94 318 CYS A CA 1
ATOM 2586 C C . CYS A 1 318 ? 19.803 7.953 -62.120 1.00 76.94 318 CYS A C 1
ATOM 2588 O O . CYS A 1 318 ? 20.062 7.965 -60.917 1.00 76.94 318 CYS A O 1
ATOM 2590 N N . HIS A 1 319 ? 19.497 9.061 -62.799 1.00 81.44 319 HIS A N 1
ATOM 2591 C CA . HIS A 1 319 ? 19.384 10.405 -62.228 1.00 81.44 319 HIS A CA 1
ATOM 2592 C C . HIS A 1 319 ? 20.588 10.781 -61.347 1.00 81.44 319 HIS A C 1
ATOM 2594 O O . HIS A 1 319 ? 20.436 11.174 -60.195 1.00 81.44 319 HIS A O 1
ATOM 2600 N N . GLY A 1 320 ? 21.805 10.564 -61.858 1.00 77.12 320 GLY A N 1
ATOM 2601 C CA . GLY A 1 320 ? 23.039 10.938 -61.154 1.00 77.12 320 GLY A CA 1
ATOM 2602 C C . GLY A 1 320 ? 23.558 9.939 -60.111 1.00 77.12 320 GLY A C 1
ATOM 2603 O O . GLY A 1 320 ? 24.668 10.109 -59.618 1.00 77.12 320 GLY A O 1
ATOM 2604 N N . THR A 1 321 ? 22.820 8.873 -59.784 1.00 77.62 321 THR A N 1
ATOM 2605 C CA . THR A 1 321 ? 23.212 7.945 -58.699 1.00 77.62 321 THR A CA 1
ATOM 2606 C C . THR A 1 321 ? 24.275 6.912 -59.100 1.00 77.62 321 THR A C 1
ATOM 2608 O O . THR A 1 321 ? 24.976 6.377 -58.244 1.00 77.62 321 THR A O 1
ATOM 2611 N N . GLY A 1 322 ? 24.421 6.628 -60.399 1.00 77.00 322 GLY A N 1
ATOM 2612 C CA . GLY A 1 322 ? 25.377 5.652 -60.941 1.00 77.00 322 GLY A CA 1
ATOM 2613 C C . GLY A 1 322 ? 24.971 4.186 -60.783 1.00 77.00 322 GLY A C 1
ATOM 2614 O O . GLY A 1 322 ? 25.642 3.309 -61.330 1.00 77.00 322 GLY A O 1
ATOM 2615 N N . SER A 1 323 ? 23.860 3.915 -60.103 1.00 79.44 323 SER A N 1
ATOM 2616 C CA . SER A 1 323 ? 23.285 2.586 -59.930 1.00 79.44 323 SER A CA 1
ATOM 2617 C C . SER A 1 323 ? 21.770 2.602 -60.141 1.00 79.44 323 SER A C 1
ATOM 2619 O O . SER A 1 323 ? 21.101 3.615 -59.960 1.00 79.44 323 SER A O 1
ATOM 2621 N N . LEU A 1 324 ? 21.220 1.473 -60.573 1.00 72.50 324 LEU A N 1
ATOM 2622 C CA . LEU A 1 324 ? 19.787 1.233 -60.678 1.00 72.50 324 LEU A CA 1
ATOM 2623 C C . LEU A 1 324 ? 19.375 0.349 -59.495 1.00 72.50 324 LEU A C 1
ATOM 2625 O O . LEU A 1 324 ? 19.934 -0.729 -59.289 1.00 72.50 324 LEU A O 1
ATOM 2629 N N . SER A 1 325 ? 18.408 0.818 -58.707 1.00 66.38 325 SER A N 1
ATOM 2630 C CA . SER A 1 325 ? 17.764 0.043 -57.640 1.00 66.38 325 SER A CA 1
ATOM 2631 C C . SER A 1 325 ? 16.358 -0.327 -58.100 1.00 66.38 325 SER A C 1
ATOM 2633 O O . SER A 1 325 ? 15.629 0.503 -58.647 1.00 66.38 325 SER A O 1
ATOM 2635 N N . LEU A 1 326 ? 15.988 -1.590 -57.901 1.00 59.16 326 LEU A N 1
ATOM 2636 C CA . LEU A 1 326 ? 14.609 -2.045 -58.034 1.00 59.16 326 LEU A CA 1
ATOM 2637 C C . LEU A 1 326 ? 13.859 -1.472 -56.829 1.00 59.16 326 LEU A C 1
ATOM 2639 O O . LEU A 1 326 ? 14.081 -1.920 -55.719 1.00 59.16 326 LEU A O 1
ATOM 2643 N N . GLN A 1 327 ? 13.058 -0.424 -57.018 1.00 48.78 327 GLN A N 1
ATOM 2644 C CA . GLN A 1 327 ? 12.453 0.308 -55.900 1.00 48.78 327 GLN A CA 1
ATOM 2645 C C . GLN A 1 327 ? 11.663 -0.608 -54.953 1.00 48.78 327 GLN A C 1
ATOM 2647 O O . GLN A 1 327 ? 10.657 -1.200 -55.348 1.00 48.78 327 GLN A O 1
ATOM 2652 N N . SER A 1 328 ? 12.051 -0.616 -53.677 1.00 44.97 328 SER A N 1
ATOM 2653 C CA . SER A 1 328 ? 11.224 -1.121 -52.583 1.00 44.97 328 SER A CA 1
ATOM 2654 C C . SER A 1 328 ? 10.932 -0.055 -51.536 1.00 44.97 328 SER A C 1
ATOM 2656 O O . SER A 1 328 ? 11.651 0.925 -51.358 1.00 44.97 328 SER A O 1
ATOM 2658 N N . ILE A 1 329 ? 9.819 -0.266 -50.845 1.00 39.69 329 ILE A N 1
ATOM 2659 C CA . ILE A 1 329 ? 9.202 0.641 -49.875 1.00 39.69 329 ILE A CA 1
ATOM 2660 C C . ILE A 1 329 ? 9.631 0.366 -48.419 1.00 39.69 329 ILE A C 1
ATOM 2662 O O . ILE A 1 329 ? 9.183 1.060 -47.510 1.00 39.69 329 ILE A O 1
ATOM 2666 N N . PHE A 1 330 ? 10.485 -0.635 -48.168 1.00 43.16 330 PHE A N 1
ATOM 2667 C CA . PHE A 1 330 ? 10.943 -1.028 -46.821 1.00 43.16 330 PHE A CA 1
ATOM 2668 C C . PHE A 1 330 ? 12.378 -0.548 -46.534 1.00 43.16 330 PHE A C 1
ATOM 2670 O O . PHE A 1 330 ? 13.075 -0.152 -47.452 1.00 43.16 330 PHE A O 1
ATOM 2677 N N . LYS A 1 331 ? 12.865 -0.552 -45.279 1.00 49.75 331 LYS A N 1
ATOM 2678 C CA . LYS A 1 331 ? 14.263 -0.163 -44.964 1.00 49.75 331 LYS A CA 1
ATOM 2679 C C . LYS A 1 331 ? 15.252 -1.143 -45.623 1.00 49.75 331 LYS A C 1
ATOM 2681 O O . LYS A 1 331 ? 15.377 -2.282 -45.175 1.00 49.75 331 LYS A O 1
ATOM 2686 N N . ILE A 1 332 ? 15.946 -0.690 -46.668 1.00 57.38 332 ILE A N 1
ATOM 2687 C CA . ILE A 1 332 ? 16.805 -1.512 -47.538 1.00 57.38 332 ILE A CA 1
ATOM 2688 C C . ILE A 1 332 ? 18.275 -1.332 -47.169 1.00 57.38 332 ILE A C 1
ATOM 2690 O O . ILE A 1 332 ? 18.770 -0.206 -47.100 1.00 57.38 332 ILE A O 1
ATOM 2694 N N . TYR A 1 333 ? 19.004 -2.434 -47.014 1.00 60.34 333 TYR A N 1
ATOM 2695 C CA . TYR A 1 333 ? 20.466 -2.397 -47.052 1.00 60.34 333 TYR A CA 1
ATOM 2696 C C . TYR A 1 333 ? 20.930 -2.582 -48.497 1.00 60.34 333 TYR A C 1
ATOM 2698 O O . TYR A 1 333 ? 20.793 -3.667 -49.061 1.00 60.34 333 TYR A O 1
ATOM 2706 N N . LYS A 1 334 ? 21.471 -1.520 -49.095 1.00 63.03 334 LYS A N 1
ATOM 2707 C CA . LYS A 1 334 ? 22.006 -1.533 -50.461 1.00 63.03 334 LYS A CA 1
ATOM 2708 C C . LYS A 1 334 ? 23.368 -2.223 -50.480 1.00 63.03 334 LYS A C 1
ATOM 2710 O O . LYS A 1 334 ? 24.288 -1.793 -49.782 1.00 63.03 334 LYS A O 1
ATOM 2715 N N . ARG A 1 335 ? 23.502 -3.295 -51.261 1.00 65.25 335 ARG A N 1
ATOM 2716 C CA . ARG A 1 335 ? 24.785 -3.961 -51.528 1.00 65.25 335 ARG A CA 1
ATOM 2717 C C . ARG A 1 335 ? 25.247 -3.601 -52.932 1.00 65.25 335 ARG A C 1
ATOM 2719 O O . ARG A 1 335 ? 24.484 -3.740 -53.882 1.00 65.25 335 ARG A O 1
ATOM 2726 N N . LYS A 1 336 ? 26.493 -3.146 -53.062 1.00 64.31 336 LYS A N 1
ATOM 2727 C CA . LYS A 1 336 ? 27.128 -2.956 -54.370 1.00 64.31 336 LYS A CA 1
ATOM 2728 C C . LYS A 1 336 ? 27.723 -4.282 -54.829 1.00 64.31 336 LYS A C 1
ATOM 2730 O O . LYS A 1 336 ? 28.324 -4.983 -54.015 1.00 64.31 336 LYS A O 1
ATOM 2735 N N . LEU A 1 337 ? 27.552 -4.604 -56.108 1.00 64.81 337 LEU A N 1
ATOM 2736 C CA . LEU A 1 337 ? 28.263 -5.712 -56.744 1.00 64.81 337 LEU A CA 1
ATOM 2737 C C . LEU A 1 337 ? 29.774 -5.479 -56.636 1.00 64.81 337 LEU A C 1
ATOM 2739 O O . LEU A 1 337 ? 30.248 -4.355 -56.811 1.00 64.81 337 LEU A O 1
ATOM 2743 N N . SER A 1 338 ? 30.516 -6.543 -56.332 1.00 63.78 338 SER A N 1
ATOM 2744 C CA . SER A 1 338 ? 31.977 -6.525 -56.414 1.00 63.78 338 SER A CA 1
ATOM 2745 C C . SER A 1 338 ? 32.402 -6.335 -57.873 1.00 63.78 338 SER A C 1
ATOM 2747 O O . SER A 1 338 ? 31.688 -6.752 -58.782 1.00 63.78 338 SER A O 1
ATOM 2749 N N . GLU A 1 339 ? 33.570 -5.751 -58.131 1.00 63.66 339 GLU A N 1
ATOM 2750 C CA . GLU A 1 339 ? 34.131 -5.722 -59.492 1.00 63.66 339 GLU A CA 1
ATOM 2751 C C . GLU A 1 339 ? 34.586 -7.117 -59.959 1.00 63.66 339 GLU A C 1
ATOM 2753 O O . GLU A 1 339 ? 34.742 -7.346 -61.155 1.00 63.66 339 GLU A O 1
ATOM 2758 N N . ASP A 1 340 ? 34.751 -8.063 -59.028 1.00 70.00 340 ASP A N 1
ATOM 2759 C CA . ASP A 1 340 ? 35.107 -9.454 -59.307 1.00 70.00 340 ASP A CA 1
ATOM 2760 C C . ASP A 1 340 ? 33.848 -10.316 -59.569 1.00 70.00 340 ASP A C 1
ATOM 2762 O O . ASP A 1 340 ? 33.069 -10.565 -58.638 1.00 70.00 340 ASP A O 1
ATOM 2766 N N . PRO A 1 341 ? 33.637 -10.817 -60.804 1.00 63.09 341 PRO A N 1
ATOM 2767 C CA . PRO A 1 341 ? 32.479 -11.636 -61.164 1.00 63.09 341 PRO A CA 1
ATOM 2768 C C . PRO A 1 341 ? 32.372 -12.941 -60.366 1.00 63.09 341 PRO A C 1
ATOM 2770 O O . PRO A 1 341 ? 31.262 -13.429 -60.156 1.00 63.09 341 PRO A O 1
ATOM 2773 N N . ALA A 1 342 ? 33.495 -13.498 -59.896 1.00 65.50 342 ALA A N 1
ATOM 2774 C CA . ALA A 1 342 ? 33.506 -14.745 -59.133 1.00 65.50 342 ALA A CA 1
ATOM 2775 C C . ALA A 1 342 ? 32.889 -14.579 -57.733 1.00 65.50 342 ALA A C 1
ATOM 2777 O O . ALA A 1 342 ? 32.317 -15.525 -57.197 1.00 65.50 342 ALA A O 1
ATOM 2778 N N . LEU A 1 343 ? 32.948 -13.370 -57.162 1.00 61.50 343 LEU A N 1
ATOM 2779 C CA . LEU A 1 343 ? 32.346 -13.043 -55.864 1.00 61.50 343 LEU A CA 1
ATOM 2780 C C . LEU A 1 343 ? 30.842 -12.740 -55.953 1.00 61.50 343 LEU A C 1
ATOM 2782 O O . LEU A 1 343 ? 30.175 -12.687 -54.922 1.00 61.50 343 LEU A O 1
ATOM 2786 N N . ASN A 1 344 ? 30.306 -12.555 -57.163 1.00 64.25 344 ASN A N 1
ATOM 2787 C CA . ASN A 1 344 ? 28.916 -12.155 -57.397 1.00 64.25 344 ASN A CA 1
ATOM 2788 C C . ASN A 1 344 ? 28.018 -13.290 -57.922 1.00 64.25 344 ASN A C 1
ATOM 2790 O O . ASN A 1 344 ? 26.806 -13.105 -57.998 1.00 64.25 344 ASN A O 1
ATOM 2794 N N . ALA A 1 345 ? 28.592 -14.435 -58.309 1.00 60.38 345 ALA A N 1
ATOM 2795 C CA . ALA A 1 345 ? 27.888 -15.489 -59.047 1.00 60.38 345 ALA A CA 1
ATOM 2796 C C . ALA A 1 345 ? 26.761 -16.188 -58.252 1.00 60.38 345 ALA A C 1
ATOM 2798 O O . ALA A 1 345 ? 25.844 -16.721 -58.867 1.00 60.38 345 ALA A O 1
ATOM 2799 N N . ASP A 1 346 ? 26.798 -16.119 -56.915 1.00 61.59 346 ASP A N 1
ATOM 2800 C CA . ASP A 1 346 ? 25.847 -16.773 -55.995 1.00 61.59 346 ASP A CA 1
ATOM 2801 C C . ASP A 1 346 ? 25.047 -15.778 -55.121 1.00 61.59 346 ASP A C 1
ATOM 2803 O O . ASP A 1 346 ? 24.545 -16.128 -54.049 1.00 61.59 346 ASP A O 1
ATOM 2807 N N . ILE A 1 347 ? 24.946 -14.504 -55.521 1.00 64.31 347 ILE A N 1
ATOM 2808 C CA . ILE A 1 347 ? 24.217 -13.497 -54.734 1.00 64.31 347 ILE A CA 1
ATOM 2809 C C . ILE A 1 347 ? 22.807 -13.301 -55.303 1.00 64.31 347 ILE A C 1
ATOM 2811 O O . ILE A 1 347 ? 22.637 -12.811 -56.416 1.00 64.31 347 ILE A O 1
ATOM 2815 N N . ASP A 1 348 ? 21.783 -13.632 -54.512 1.00 67.81 348 ASP A N 1
ATOM 2816 C CA . ASP A 1 348 ? 20.386 -13.357 -54.864 1.00 67.81 348 ASP A CA 1
ATOM 2817 C C . ASP A 1 348 ? 20.130 -11.834 -54.978 1.00 67.81 348 ASP A C 1
ATOM 2819 O O . ASP A 1 348 ? 20.496 -11.092 -54.057 1.00 67.81 348 ASP A O 1
ATOM 2823 N N . PRO A 1 349 ? 19.469 -11.339 -56.051 1.00 68.06 349 PRO A N 1
ATOM 2824 C CA . PRO A 1 349 ? 19.181 -9.908 -56.257 1.00 68.06 349 PRO A CA 1
ATOM 2825 C C . PRO A 1 349 ? 18.421 -9.249 -55.107 1.00 68.06 349 PRO A C 1
ATOM 2827 O O . PRO A 1 349 ? 18.626 -8.071 -54.802 1.00 68.06 349 PRO A O 1
ATOM 2830 N N . VAL A 1 350 ? 17.561 -10.033 -54.461 1.00 66.38 350 VAL A N 1
ATOM 2831 C CA . VAL A 1 350 ? 16.812 -9.658 -53.269 1.00 66.38 350 VAL A CA 1
ATOM 2832 C C . VAL A 1 350 ? 16.963 -10.788 -52.265 1.00 66.38 350 VAL A C 1
ATOM 2834 O O . VAL A 1 350 ? 16.605 -11.929 -52.551 1.00 66.38 350 VAL A O 1
ATOM 2837 N N . LYS A 1 351 ? 17.463 -10.467 -51.070 1.00 68.31 351 LYS A N 1
ATOM 2838 C CA . LYS A 1 351 ? 17.585 -11.433 -49.975 1.00 68.31 351 LYS A CA 1
ATOM 2839 C C . LYS A 1 351 ? 16.906 -10.913 -48.721 1.00 68.31 351 LYS A C 1
ATOM 2841 O O . LYS A 1 351 ? 17.202 -9.811 -48.253 1.00 68.31 351 LYS A O 1
ATOM 2846 N N . PHE A 1 352 ? 16.023 -11.736 -48.163 1.00 69.75 352 PHE A N 1
ATOM 2847 C CA . PHE A 1 352 ? 15.469 -11.519 -46.835 1.00 69.75 352 PHE A CA 1
ATOM 2848 C C . PHE A 1 352 ? 16.411 -12.118 -45.796 1.00 69.75 352 PHE A C 1
ATOM 2850 O O . PHE A 1 352 ? 16.740 -13.302 -45.822 1.00 69.75 352 PHE A O 1
ATOM 2857 N N . HIS A 1 353 ? 16.859 -11.275 -44.880 1.00 70.75 353 HIS A N 1
ATOM 2858 C CA . HIS A 1 353 ? 17.597 -11.670 -43.699 1.00 70.75 353 HIS A CA 1
ATOM 2859 C C . HIS A 1 353 ? 16.611 -11.731 -42.541 1.00 70.75 353 HIS A C 1
ATOM 2861 O O . HIS A 1 353 ? 16.189 -10.687 -42.035 1.00 70.75 353 HIS A O 1
ATOM 2867 N N . THR A 1 354 ? 16.242 -12.947 -42.140 1.00 69.94 354 THR A N 1
ATOM 2868 C CA . THR A 1 354 ? 15.513 -13.156 -40.891 1.00 69.94 354 THR A CA 1
ATOM 2869 C C . THR A 1 354 ? 16.523 -13.089 -39.744 1.00 69.94 354 THR A C 1
ATOM 2871 O O . THR A 1 354 ? 17.455 -13.895 -39.712 1.00 69.94 354 THR A O 1
ATOM 2874 N N . PRO A 1 355 ? 16.417 -12.100 -38.851 1.00 69.62 355 PRO A N 1
ATOM 2875 C CA . PRO A 1 355 ? 17.236 -12.040 -37.642 1.00 69.62 355 PRO A CA 1
ATOM 2876 C C . PRO A 1 355 ? 16.974 -13.241 -36.715 1.00 69.62 355 PRO A C 1
ATOM 2878 O O . PRO A 1 355 ? 15.926 -13.878 -36.791 1.00 69.62 355 PRO A O 1
ATOM 2881 N N . ASP A 1 356 ? 17.942 -13.554 -35.851 1.00 77.25 356 ASP A N 1
ATOM 2882 C CA . ASP A 1 356 ? 17.861 -14.689 -34.926 1.00 77.25 356 ASP A CA 1
ATOM 2883 C C . ASP A 1 356 ? 16.701 -14.520 -33.928 1.00 77.25 356 ASP A C 1
ATOM 2885 O O . ASP A 1 356 ? 16.673 -13.576 -33.131 1.00 77.25 356 ASP A O 1
ATOM 2889 N N . VAL A 1 357 ? 15.756 -15.463 -33.965 1.00 79.69 357 VAL A N 1
ATOM 2890 C CA . VAL A 1 357 ? 14.577 -15.501 -33.090 1.00 79.69 357 VAL A CA 1
ATOM 2891 C C . VAL A 1 357 ? 14.984 -15.693 -31.626 1.00 79.69 357 VAL A C 1
ATOM 2893 O O . VAL A 1 357 ? 14.313 -15.168 -30.739 1.00 79.69 357 VAL A O 1
ATOM 2896 N N . GLY A 1 358 ? 16.127 -16.336 -31.358 1.00 85.31 358 GLY A N 1
ATOM 2897 C CA . GLY A 1 358 ? 16.628 -16.548 -30.000 1.00 85.31 358 GLY A CA 1
ATOM 2898 C C . GLY A 1 358 ? 16.883 -15.243 -29.241 1.00 85.31 358 GLY A C 1
ATOM 289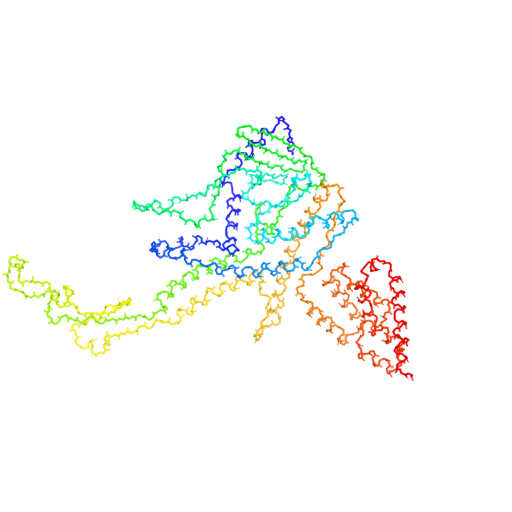9 O O . GLY A 1 358 ? 16.676 -15.181 -28.030 1.00 85.31 358 GLY A O 1
ATOM 2900 N N . ILE A 1 359 ? 17.247 -14.162 -29.941 1.00 81.88 359 ILE A N 1
ATOM 2901 C CA . ILE A 1 359 ? 17.416 -12.831 -29.334 1.00 81.88 359 ILE A CA 1
ATOM 2902 C C . ILE A 1 359 ? 16.061 -12.272 -28.874 1.00 81.88 359 ILE A C 1
ATOM 2904 O O . ILE A 1 359 ? 15.967 -11.706 -27.781 1.00 81.88 359 ILE A O 1
ATOM 2908 N N . LEU A 1 360 ? 15.013 -12.443 -29.689 1.00 82.88 360 LEU A N 1
ATOM 2909 C CA . LEU A 1 360 ? 13.652 -12.000 -29.372 1.00 82.88 360 LEU A CA 1
ATOM 2910 C C . LEU A 1 360 ? 13.051 -12.816 -28.222 1.00 82.88 360 LEU A C 1
ATOM 2912 O O . LEU A 1 360 ? 12.434 -12.252 -27.318 1.00 82.88 360 LEU A O 1
ATOM 2916 N N . GLU A 1 361 ? 13.266 -14.131 -28.222 1.00 87.88 361 GLU A N 1
ATOM 2917 C CA . GLU A 1 361 ? 12.828 -15.016 -27.142 1.00 87.88 361 GLU A CA 1
ATOM 2918 C C . GLU A 1 361 ? 13.529 -14.675 -25.828 1.00 87.88 361 GLU A C 1
ATOM 2920 O O . GLU A 1 361 ? 12.859 -14.447 -24.820 1.00 87.88 361 GLU A O 1
ATOM 2925 N N . TYR A 1 362 ? 14.860 -14.548 -25.844 1.00 89.12 362 TYR A N 1
ATOM 2926 C CA . TYR A 1 362 ? 15.644 -14.200 -24.661 1.00 89.12 362 TYR A CA 1
ATOM 2927 C C . TYR A 1 362 ? 15.190 -12.873 -24.047 1.00 89.12 362 TYR A C 1
ATOM 2929 O O . TYR A 1 362 ? 14.945 -12.801 -22.840 1.00 89.12 362 TYR A O 1
ATOM 2937 N N . ILE A 1 363 ? 15.041 -11.818 -24.859 1.00 86.25 363 ILE A N 1
ATOM 2938 C CA . ILE A 1 363 ? 14.662 -10.505 -24.329 1.00 86.25 363 ILE A CA 1
ATOM 2939 C C . ILE A 1 363 ? 13.215 -10.500 -23.825 1.00 86.25 363 ILE A C 1
ATOM 2941 O O . ILE A 1 363 ? 12.942 -9.900 -22.786 1.00 86.25 363 ILE A O 1
ATOM 2945 N N . SER A 1 364 ? 12.306 -11.205 -24.513 1.00 87.81 364 SER A N 1
ATOM 2946 C CA . SER A 1 364 ? 10.904 -11.361 -24.107 1.00 87.81 364 SER A CA 1
ATOM 2947 C C . SER A 1 364 ? 10.779 -12.121 -22.789 1.00 87.81 364 SER A C 1
ATOM 2949 O O . SER A 1 364 ? 9.995 -11.734 -21.924 1.00 87.81 364 SER A O 1
ATOM 2951 N N . GLN A 1 365 ? 11.571 -13.178 -22.609 1.00 92.12 365 GLN A N 1
ATOM 2952 C CA . GLN A 1 365 ? 11.571 -13.967 -21.383 1.00 92.12 365 GLN A CA 1
ATOM 2953 C C . GLN A 1 365 ? 12.212 -13.198 -20.224 1.00 92.12 365 GLN A C 1
ATOM 2955 O O . GLN A 1 365 ? 11.672 -13.192 -19.123 1.00 92.12 365 GLN A O 1
ATOM 2960 N N . SER A 1 366 ? 13.300 -12.464 -20.477 1.00 91.31 366 SER A N 1
ATOM 2961 C CA . SER A 1 366 ? 14.046 -11.749 -19.437 1.00 91.31 366 SER A CA 1
ATOM 2962 C C . SER A 1 366 ? 13.193 -10.741 -18.657 1.00 91.31 366 SER A C 1
ATOM 2964 O O . SER A 1 366 ? 13.238 -10.731 -17.426 1.00 91.31 366 SER A O 1
ATOM 2966 N N . TRP A 1 367 ? 12.385 -9.912 -19.335 1.00 92.88 367 TRP A N 1
ATOM 2967 C CA . TRP A 1 367 ? 11.532 -8.952 -18.621 1.00 92.88 367 TRP A CA 1
ATOM 2968 C C . TRP A 1 367 ? 10.361 -9.632 -17.900 1.00 92.88 367 TRP A C 1
ATOM 2970 O O . TRP A 1 367 ? 9.962 -9.172 -16.829 1.00 92.88 367 TRP A O 1
ATOM 2980 N N . LYS A 1 368 ? 9.833 -10.737 -18.445 1.00 93.31 368 LYS A N 1
ATOM 2981 C CA . LYS A 1 368 ? 8.774 -11.538 -17.809 1.00 93.31 368 LYS A CA 1
ATOM 2982 C C . LYS A 1 368 ? 9.274 -12.239 -16.551 1.00 93.31 368 LYS A C 1
ATOM 2984 O O . LYS A 1 368 ? 8.567 -12.238 -15.549 1.00 93.31 368 LYS A O 1
ATOM 2989 N N . ASP A 1 369 ? 10.488 -12.782 -16.581 1.00 92.69 369 ASP A N 1
ATOM 2990 C CA . ASP A 1 369 ? 11.118 -13.428 -15.428 1.00 92.69 369 ASP A CA 1
ATOM 2991 C C . ASP A 1 369 ? 11.353 -12.422 -14.302 1.00 92.69 369 ASP A C 1
ATOM 2993 O O . ASP A 1 369 ? 11.003 -12.684 -13.153 1.00 92.69 369 ASP A O 1
ATOM 2997 N N . THR A 1 370 ? 11.868 -11.230 -14.621 1.00 93.00 370 THR A N 1
ATOM 2998 C CA . THR A 1 370 ? 12.028 -10.163 -13.623 1.00 93.00 370 THR A CA 1
ATOM 2999 C C . THR A 1 370 ? 10.679 -9.725 -13.050 1.00 93.00 370 THR A C 1
ATOM 3001 O O . THR A 1 370 ? 10.565 -9.519 -11.840 1.00 93.00 370 THR A O 1
ATOM 3004 N N . LEU A 1 371 ? 9.640 -9.618 -13.884 1.00 92.75 371 LEU A N 1
ATOM 3005 C CA . LEU A 1 371 ? 8.299 -9.272 -13.420 1.00 92.75 371 LEU A CA 1
ATOM 3006 C C . LEU A 1 371 ? 7.735 -10.357 -12.496 1.00 92.75 371 LEU A C 1
ATOM 3008 O O . LEU A 1 371 ? 7.176 -10.025 -11.452 1.00 92.75 371 LEU A O 1
ATOM 3012 N N . ARG A 1 372 ? 7.951 -11.635 -12.833 1.00 89.81 372 ARG A N 1
ATOM 3013 C CA . ARG A 1 372 ? 7.584 -12.786 -12.000 1.00 89.81 372 ARG A CA 1
ATOM 3014 C C . ARG A 1 372 ? 8.288 -12.741 -10.644 1.00 89.81 372 ARG A C 1
ATOM 3016 O O . ARG A 1 372 ? 7.622 -12.888 -9.628 1.00 89.81 372 ARG A O 1
ATOM 3023 N N . LEU A 1 373 ? 9.588 -12.436 -10.602 1.00 90.19 373 LEU A N 1
ATOM 3024 C CA . LEU A 1 373 ? 10.311 -12.237 -9.336 1.00 90.19 373 LEU A CA 1
ATOM 3025 C C . LEU A 1 373 ? 9.705 -11.100 -8.496 1.00 90.19 373 LEU A C 1
ATOM 3027 O O . LEU A 1 373 ? 9.654 -11.192 -7.271 1.00 90.19 373 LEU A O 1
ATOM 3031 N N . GLY A 1 374 ? 9.217 -10.040 -9.148 1.00 90.25 374 GLY A N 1
ATOM 3032 C CA . GLY A 1 374 ? 8.455 -8.980 -8.493 1.00 90.25 374 GLY A CA 1
ATOM 3033 C C . GLY A 1 374 ? 7.140 -9.482 -7.897 1.00 90.25 374 GLY A C 1
ATOM 3034 O O . GLY A 1 374 ? 6.848 -9.182 -6.741 1.00 90.25 374 GLY A O 1
ATOM 3035 N N . GLU A 1 375 ? 6.362 -10.255 -8.658 1.00 88.12 375 GLU A N 1
ATOM 3036 C CA . GLU A 1 375 ? 5.110 -10.874 -8.195 1.00 88.12 375 GLU A CA 1
ATOM 3037 C C . GLU A 1 375 ? 5.339 -11.816 -7.000 1.00 88.12 375 GLU A C 1
ATOM 3039 O O . GLU A 1 375 ? 4.594 -11.756 -6.017 1.00 88.12 375 GLU A O 1
ATOM 3044 N N . ASP A 1 376 ? 6.404 -12.618 -7.044 1.00 83.56 376 ASP A N 1
ATOM 3045 C CA . ASP A 1 376 ? 6.809 -13.519 -5.962 1.00 83.56 376 ASP A CA 1
ATOM 3046 C C . ASP A 1 376 ? 7.219 -12.738 -4.700 1.00 83.56 376 ASP A C 1
ATOM 3048 O O . ASP A 1 376 ? 6.887 -13.136 -3.582 1.00 83.56 376 ASP A O 1
ATOM 3052 N N . ALA A 1 377 ? 7.880 -11.582 -4.853 1.00 85.50 377 ALA A N 1
ATOM 3053 C CA . ALA A 1 377 ? 8.343 -10.753 -3.734 1.00 85.50 377 ALA A CA 1
ATOM 3054 C C . ALA A 1 377 ? 7.209 -10.153 -2.883 1.00 85.50 377 ALA A C 1
ATOM 3056 O O . ALA A 1 377 ? 7.428 -9.804 -1.721 1.00 85.50 377 ALA A O 1
ATOM 3057 N N . ILE A 1 378 ? 6.008 -10.021 -3.450 1.00 83.81 378 ILE A N 1
ATOM 3058 C CA . ILE A 1 378 ? 4.801 -9.555 -2.748 1.00 83.81 378 ILE A CA 1
ATOM 3059 C C . ILE A 1 378 ? 3.740 -10.656 -2.620 1.00 83.81 378 ILE A C 1
ATOM 3061 O O . ILE A 1 378 ? 2.576 -10.357 -2.360 1.00 83.81 378 ILE A O 1
ATOM 3065 N N . TYR A 1 379 ? 4.147 -11.920 -2.789 1.00 74.69 379 TYR A N 1
ATOM 3066 C CA . TYR A 1 379 ? 3.308 -13.113 -2.647 1.00 74.69 379 TYR A CA 1
ATOM 3067 C C . TYR A 1 379 ? 1.984 -13.023 -3.430 1.00 74.69 379 TYR A C 1
ATOM 3069 O O . TYR A 1 379 ? 0.936 -13.468 -2.964 1.00 74.69 379 TYR A O 1
ATOM 3077 N N . VAL A 1 380 ? 2.018 -12.426 -4.631 1.00 57.94 380 VAL A N 1
ATOM 3078 C CA . VAL A 1 380 ? 0.839 -12.273 -5.508 1.00 57.94 380 VAL A CA 1
ATOM 3079 C C . VAL A 1 380 ? 0.286 -13.629 -5.940 1.00 57.94 380 VAL A C 1
ATOM 3081 O O . VAL A 1 380 ? -0.924 -13.782 -6.107 1.00 57.94 380 VAL A O 1
ATOM 3084 N N . GLN A 1 381 ? 1.163 -14.615 -6.122 1.00 53.25 381 GLN A N 1
ATOM 3085 C CA . GLN A 1 381 ? 0.790 -15.957 -6.535 1.00 53.25 381 GLN A CA 1
ATOM 3086 C C . GLN A 1 381 ? 0.529 -16.820 -5.294 1.00 53.25 381 GLN A C 1
ATOM 3088 O O . GLN A 1 381 ? 1.448 -17.396 -4.714 1.00 53.25 381 GLN A O 1
ATOM 3093 N N . GLN A 1 382 ? -0.742 -16.982 -4.914 1.00 48.62 382 GLN A N 1
ATOM 3094 C CA . GLN A 1 382 ? -1.141 -18.281 -4.374 1.00 48.62 382 GLN A CA 1
ATOM 3095 C C . GLN A 1 382 ? -0.951 -19.260 -5.527 1.00 48.62 382 GLN A C 1
ATOM 3097 O O . GLN A 1 382 ? -1.694 -19.216 -6.506 1.00 48.62 382 GLN A O 1
ATOM 3102 N N . ILE A 1 383 ? 0.120 -20.045 -5.479 1.00 40.50 383 ILE A N 1
ATOM 3103 C CA . ILE A 1 383 ? 0.473 -20.971 -6.550 1.00 40.50 383 ILE A CA 1
ATOM 3104 C C . ILE A 1 383 ? -0.647 -22.016 -6.668 1.00 40.50 383 ILE A C 1
ATOM 3106 O O . ILE A 1 383 ? -0.635 -23.039 -5.989 1.00 40.50 383 ILE A O 1
ATOM 3110 N N . VAL A 1 384 ? -1.606 -21.772 -7.562 1.00 37.06 384 VAL A N 1
ATOM 3111 C CA . VAL A 1 384 ? -2.446 -22.806 -8.174 1.00 37.06 384 VAL A CA 1
ATOM 3112 C C . VAL A 1 384 ? -1.686 -23.304 -9.404 1.00 37.06 384 VAL A C 1
ATOM 3114 O O . VAL A 1 384 ? -2.105 -23.110 -10.539 1.00 37.06 384 VAL A O 1
ATOM 3117 N N . GLU A 1 385 ? -0.496 -23.878 -9.208 1.00 36.84 385 GLU A N 1
ATOM 3118 C CA . GLU A 1 385 ? 0.216 -24.543 -10.303 1.00 36.84 385 GLU A CA 1
ATOM 3119 C C . GLU A 1 385 ? -0.148 -26.026 -10.300 1.00 36.84 385 GLU A C 1
ATOM 3121 O O . GLU A 1 385 ? 0.400 -26.863 -9.577 1.00 36.84 385 GLU A O 1
ATOM 3126 N N . THR A 1 386 ? -1.096 -26.338 -11.177 1.00 33.09 386 THR A N 1
ATOM 3127 C CA . THR A 1 386 ? -1.221 -27.636 -11.820 1.00 33.09 386 THR A CA 1
ATOM 3128 C C . THR A 1 386 ? 0.133 -28.045 -12.413 1.00 33.09 386 THR A C 1
ATOM 3130 O O . THR A 1 386 ? 0.583 -27.474 -13.403 1.00 33.09 386 THR A O 1
ATOM 3133 N N . GLY A 1 387 ? 0.767 -29.069 -11.842 1.00 31.70 387 GLY A N 1
ATOM 3134 C CA . GLY A 1 387 ? 1.470 -30.053 -12.666 1.00 31.70 387 GLY A CA 1
ATOM 3135 C C . GLY A 1 387 ? 2.993 -30.176 -12.605 1.00 31.70 387 GLY A C 1
ATOM 3136 O O . GLY A 1 387 ? 3.459 -31.146 -13.183 1.00 31.70 387 GLY A O 1
ATOM 3137 N N . ASN A 1 388 ? 3.786 -29.339 -11.922 1.00 30.14 388 ASN A N 1
ATOM 3138 C CA . ASN A 1 388 ? 5.247 -29.559 -11.892 1.00 30.14 388 ASN A CA 1
ATOM 3139 C C . ASN A 1 388 ? 5.907 -29.459 -10.506 1.00 30.14 388 ASN A C 1
ATOM 3141 O O . ASN A 1 388 ? 5.476 -28.757 -9.593 1.00 30.14 388 ASN A O 1
ATOM 3145 N N . VAL A 1 389 ? 6.935 -30.292 -10.358 1.00 38.66 389 VAL A N 1
ATOM 3146 C CA . VAL A 1 389 ? 7.483 -30.863 -9.125 1.00 38.66 389 VAL A CA 1
ATOM 3147 C C . VAL A 1 389 ? 8.263 -29.833 -8.303 1.00 38.66 389 VAL A C 1
ATOM 3149 O O . VAL A 1 389 ? 9.471 -29.681 -8.446 1.00 38.66 389 VAL A O 1
ATOM 3152 N N . GLN A 1 390 ? 7.585 -29.162 -7.375 1.00 37.56 390 GLN A N 1
ATOM 3153 C CA . GLN A 1 390 ? 8.236 -28.618 -6.184 1.00 37.56 390 GLN A CA 1
ATOM 3154 C C . GLN A 1 390 ? 8.143 -29.645 -5.052 1.00 37.56 390 GLN A C 1
ATOM 3156 O O . GLN A 1 390 ? 7.071 -30.191 -4.790 1.00 37.56 390 GLN A O 1
ATOM 3161 N N . THR A 1 391 ? 9.256 -29.913 -4.363 1.00 44.44 391 THR A N 1
ATOM 3162 C CA . THR A 1 391 ? 9.245 -30.767 -3.164 1.00 44.44 391 THR A CA 1
ATOM 3163 C C . THR A 1 391 ? 8.281 -30.188 -2.122 1.00 44.44 391 THR A C 1
ATOM 3165 O O . THR A 1 391 ? 8.249 -28.974 -1.932 1.00 44.44 391 THR A O 1
ATOM 3168 N N . ALA A 1 392 ? 7.524 -31.021 -1.402 1.00 48.56 392 ALA A N 1
ATOM 3169 C CA . ALA A 1 392 ? 6.580 -30.557 -0.372 1.00 48.56 392 ALA A CA 1
ATOM 3170 C C . ALA A 1 392 ? 7.212 -29.552 0.621 1.00 48.56 392 ALA A C 1
ATOM 3172 O O . ALA A 1 392 ? 6.579 -28.581 1.021 1.00 48.56 392 ALA A O 1
ATOM 3173 N N . LYS A 1 393 ? 8.509 -29.725 0.907 1.00 42.50 393 LYS A N 1
ATOM 3174 C CA . LYS A 1 393 ? 9.320 -28.874 1.786 1.00 42.50 393 LYS A CA 1
ATOM 3175 C C . LYS A 1 393 ? 9.577 -27.457 1.246 1.00 42.50 393 LYS A C 1
ATOM 3177 O O . LYS A 1 393 ? 9.693 -26.521 2.031 1.00 42.50 393 LYS A O 1
ATOM 3182 N N . SER A 1 394 ? 9.680 -27.270 -0.075 1.00 44.25 394 SER A N 1
ATOM 3183 C CA . SER A 1 394 ? 9.830 -25.927 -0.663 1.00 44.25 394 SER A CA 1
ATOM 3184 C C . SER A 1 394 ? 8.508 -25.164 -0.658 1.00 44.25 394 SER A C 1
ATOM 3186 O O . SER A 1 394 ? 8.512 -23.971 -0.364 1.00 44.25 394 SER A O 1
ATOM 3188 N N . ARG A 1 395 ? 7.386 -25.864 -0.879 1.00 55.53 395 ARG A N 1
ATOM 3189 C CA . ARG A 1 395 ? 6.036 -25.296 -0.729 1.00 55.53 395 ARG A CA 1
ATOM 3190 C C . ARG A 1 395 ? 5.775 -24.858 0.710 1.00 55.53 395 ARG A C 1
ATOM 3192 O O . ARG A 1 395 ? 5.330 -23.741 0.937 1.00 55.53 395 ARG A O 1
ATOM 3199 N N . GLU A 1 396 ? 6.118 -25.703 1.679 1.00 56.78 396 GLU A N 1
ATOM 3200 C CA . GLU A 1 396 ? 5.961 -25.401 3.106 1.00 56.78 396 GLU A CA 1
ATOM 3201 C C . GLU A 1 396 ? 6.753 -24.152 3.522 1.00 56.78 396 GLU A C 1
ATOM 3203 O O . GLU A 1 396 ? 6.196 -23.243 4.135 1.00 56.78 396 GLU A O 1
ATOM 3208 N N . LYS A 1 397 ? 8.019 -24.041 3.097 1.00 58.38 397 LYS A N 1
ATOM 3209 C CA . LYS A 1 397 ? 8.858 -22.866 3.380 1.00 58.38 397 LYS A CA 1
ATOM 3210 C C . LYS A 1 397 ? 8.323 -21.578 2.738 1.00 58.38 397 LYS A C 1
ATOM 3212 O O . LYS A 1 397 ? 8.422 -20.509 3.335 1.00 58.38 397 LYS A O 1
ATOM 3217 N N . GLN A 1 398 ? 7.771 -21.654 1.527 1.00 58.50 398 GLN A N 1
ATOM 3218 C CA . GLN A 1 398 ? 7.159 -20.495 0.864 1.00 58.50 398 GLN A CA 1
ATOM 3219 C C . GLN A 1 398 ? 5.870 -20.055 1.565 1.00 58.50 398 GLN A C 1
ATOM 3221 O O . GLN A 1 398 ? 5.667 -18.860 1.781 1.00 58.50 398 GLN A O 1
ATOM 3226 N N . LEU A 1 399 ? 5.039 -21.009 1.994 1.00 65.12 399 LEU A N 1
ATOM 3227 C CA . LEU A 1 399 ? 3.855 -20.728 2.805 1.00 65.12 399 LEU A CA 1
ATOM 3228 C C . LEU A 1 399 ? 4.239 -20.077 4.138 1.00 65.12 399 LEU A C 1
ATOM 3230 O O . LEU A 1 399 ? 3.624 -19.091 4.530 1.00 65.12 399 LEU A O 1
ATOM 3234 N N . GLU A 1 400 ? 5.286 -20.564 4.807 1.00 66.75 400 GLU A N 1
ATOM 3235 C CA . GLU A 1 400 ? 5.804 -19.972 6.046 1.00 66.75 400 GLU A CA 1
ATOM 3236 C C . GLU A 1 400 ? 6.232 -18.507 5.850 1.00 66.75 400 GLU A C 1
ATOM 3238 O O . GLU A 1 400 ? 5.869 -17.636 6.643 1.00 66.75 400 GLU A O 1
ATOM 3243 N N . GLN A 1 401 ? 6.951 -18.208 4.765 1.00 68.75 401 GLN A N 1
ATOM 3244 C CA . GLN A 1 401 ? 7.371 -16.845 4.435 1.00 68.75 401 GLN A CA 1
ATOM 3245 C C . GLN A 1 401 ? 6.182 -15.921 4.134 1.00 68.75 401 GLN A C 1
ATOM 3247 O O . GLN A 1 401 ? 6.142 -14.795 4.639 1.00 68.75 401 GLN A O 1
ATOM 3252 N N . MET A 1 402 ? 5.192 -16.411 3.381 1.00 72.62 402 MET A N 1
ATOM 3253 C CA . MET A 1 402 ? 3.943 -15.694 3.116 1.00 72.62 402 MET A CA 1
ATOM 3254 C C . MET A 1 402 ? 3.190 -15.401 4.419 1.00 72.62 402 MET A C 1
ATOM 3256 O O . MET A 1 402 ? 2.810 -14.256 4.662 1.00 72.62 402 MET A O 1
ATOM 3260 N N . TYR A 1 403 ? 3.015 -16.398 5.292 1.00 72.38 403 TYR A N 1
ATOM 3261 C CA . TYR A 1 403 ? 2.331 -16.217 6.574 1.00 72.38 403 TYR A CA 1
ATOM 3262 C C . TYR A 1 403 ? 3.083 -15.260 7.498 1.00 72.38 403 TYR A C 1
ATOM 3264 O O . TYR A 1 403 ? 2.456 -14.403 8.113 1.00 72.38 403 TYR A O 1
ATOM 3272 N N . SER A 1 404 ? 4.414 -15.337 7.557 1.00 74.31 404 SER A N 1
ATOM 3273 C CA . SER A 1 404 ? 5.238 -14.391 8.320 1.00 74.31 404 SER A CA 1
ATOM 3274 C C . SER A 1 404 ? 5.122 -12.957 7.789 1.00 74.31 404 SER A C 1
ATOM 3276 O O . SER A 1 404 ? 5.117 -11.988 8.552 1.00 74.31 404 SER A O 1
ATOM 3278 N N . TRP A 1 405 ? 5.025 -12.784 6.471 1.00 78.81 405 TRP A N 1
ATOM 3279 C CA . TRP A 1 405 ? 4.794 -11.475 5.869 1.00 78.81 405 TRP A CA 1
ATOM 3280 C C . TRP A 1 405 ? 3.381 -10.944 6.159 1.00 78.81 405 TRP A C 1
ATOM 3282 O O . TRP A 1 405 ? 3.259 -9.798 6.599 1.00 78.81 405 TRP A O 1
ATOM 3292 N N . LEU A 1 406 ? 2.342 -11.776 6.021 1.00 78.31 406 LEU A N 1
ATOM 3293 C CA . LEU A 1 406 ? 0.961 -11.419 6.369 1.00 78.31 406 LEU A CA 1
ATOM 3294 C C . LEU A 1 406 ? 0.805 -11.087 7.855 1.00 78.31 406 LEU A C 1
ATOM 3296 O O . LEU A 1 406 ? 0.131 -10.117 8.184 1.00 78.31 406 LEU A O 1
ATOM 3300 N N . ASP A 1 407 ? 1.457 -11.833 8.746 1.00 77.88 407 ASP A N 1
ATOM 3301 C CA . ASP A 1 407 ? 1.427 -11.582 10.188 1.00 77.88 407 ASP A CA 1
ATOM 3302 C C . ASP A 1 407 ? 2.078 -10.240 10.558 1.00 77.88 407 ASP A C 1
ATOM 3304 O O . ASP A 1 407 ? 1.551 -9.475 11.365 1.00 77.88 407 ASP A O 1
ATOM 3308 N N . ARG A 1 408 ? 3.199 -9.875 9.924 1.00 80.94 408 ARG A N 1
ATOM 3309 C CA . ARG A 1 408 ? 3.800 -8.543 10.121 1.00 80.94 408 ARG A CA 1
ATOM 3310 C C . ARG A 1 408 ? 2.874 -7.430 9.640 1.00 80.94 408 ARG A C 1
ATOM 3312 O O . ARG A 1 408 ? 2.674 -6.441 10.351 1.00 80.94 408 ARG A O 1
ATOM 3319 N N . LEU A 1 409 ? 2.309 -7.602 8.446 1.00 84.19 409 LEU A N 1
ATOM 3320 C CA . LEU A 1 409 ? 1.391 -6.648 7.833 1.00 84.19 409 LEU A CA 1
ATOM 3321 C C . LEU A 1 409 ? 0.135 -6.454 8.689 1.00 84.19 409 LEU A C 1
ATOM 3323 O O . LEU A 1 409 ? -0.277 -5.325 8.952 1.00 84.19 409 LEU A O 1
ATOM 3327 N N . SER A 1 410 ? -0.443 -7.546 9.170 1.00 81.50 410 SER A N 1
ATOM 3328 C CA . SER A 1 410 ? -1.649 -7.527 9.980 1.00 81.50 410 SER A CA 1
ATOM 3329 C C . SER A 1 410 ? -1.412 -6.967 11.374 1.00 81.50 410 SER A C 1
ATOM 3331 O O . SER A 1 410 ? -2.200 -6.149 11.849 1.00 81.50 410 SER A O 1
ATOM 3333 N N . ASN A 1 411 ? -0.300 -7.327 12.019 1.00 83.31 411 ASN A N 1
ATOM 3334 C CA . ASN A 1 411 ? 0.069 -6.778 13.312 1.00 83.31 411 ASN A CA 1
ATOM 3335 C C . ASN A 1 411 ? 0.192 -5.264 13.235 1.00 83.31 411 ASN A C 1
ATOM 3337 O O . ASN A 1 411 ? -0.326 -4.569 14.109 1.00 83.31 411 ASN A O 1
ATOM 3341 N N . PHE A 1 412 ? 0.818 -4.753 12.177 1.00 86.94 412 PHE A N 1
ATOM 3342 C CA . PHE A 1 412 ? 0.863 -3.324 11.931 1.00 86.94 412 PHE A CA 1
ATOM 3343 C C . PHE A 1 412 ? -0.537 -2.741 11.703 1.00 86.94 412 PHE A C 1
ATOM 3345 O O . PHE A 1 412 ? -0.922 -1.800 12.399 1.00 86.94 412 PHE A O 1
ATOM 3352 N N . PHE A 1 413 ? -1.303 -3.308 10.765 1.00 89.06 413 PHE A N 1
ATOM 3353 C CA . PHE A 1 413 ? -2.627 -2.815 10.395 1.00 89.06 413 PHE A CA 1
ATOM 3354 C C . PHE A 1 413 ? -3.560 -2.722 11.608 1.00 89.06 413 PHE A C 1
ATOM 3356 O O . PHE A 1 413 ? -4.075 -1.645 11.895 1.00 89.06 413 PHE A O 1
ATOM 3363 N N . TYR A 1 414 ? -3.728 -3.804 12.373 1.00 87.19 414 TYR A N 1
ATOM 3364 C CA . TYR A 1 414 ? -4.649 -3.821 13.512 1.00 87.19 414 TYR A CA 1
ATOM 3365 C C . TYR A 1 414 ? -4.170 -2.966 14.684 1.00 87.19 414 TYR A C 1
ATOM 3367 O O . TYR A 1 414 ? -4.993 -2.355 15.364 1.00 87.19 414 TYR A O 1
ATOM 3375 N N . ASN A 1 415 ? -2.855 -2.862 14.915 1.00 87.81 415 ASN A N 1
ATOM 3376 C CA . ASN A 1 415 ? -2.330 -1.939 15.924 1.00 87.81 415 ASN A CA 1
ATOM 3377 C C . ASN A 1 415 ? -2.650 -0.482 15.549 1.00 87.81 415 ASN A C 1
ATOM 3379 O O . ASN A 1 415 ? -3.043 0.309 16.408 1.00 87.81 415 ASN A O 1
ATOM 3383 N N . SER A 1 416 ? -2.508 -0.131 14.269 1.00 89.88 416 SER A N 1
ATOM 3384 C CA . SER A 1 416 ? -2.852 1.194 13.751 1.00 89.88 416 SER A CA 1
ATOM 3385 C C . SER A 1 416 ? -4.362 1.433 13.789 1.00 89.88 416 SER A C 1
ATOM 3387 O O . SER A 1 416 ? -4.790 2.445 14.334 1.00 89.88 416 SER A O 1
ATOM 3389 N N . ALA A 1 417 ? -5.175 0.481 13.324 1.00 90.50 417 ALA A N 1
ATOM 3390 C CA . ALA A 1 417 ? -6.635 0.550 13.377 1.00 90.50 417 ALA A CA 1
ATOM 3391 C C . ALA A 1 417 ? -7.148 0.734 14.814 1.00 90.50 417 ALA A C 1
ATOM 3393 O O . ALA A 1 417 ? -8.010 1.575 15.050 1.00 90.50 417 ALA A O 1
ATOM 3394 N N . SER A 1 418 ? -6.560 0.025 15.783 1.00 90.06 418 SER A N 1
ATOM 3395 C CA . SER A 1 418 ? -6.907 0.145 17.205 1.00 90.06 418 SER A CA 1
ATOM 3396 C C . SER A 1 418 ? -6.656 1.549 17.728 1.00 90.06 418 SER A C 1
ATOM 3398 O O . SER A 1 418 ? -7.531 2.142 18.355 1.00 90.06 418 SER A O 1
ATOM 3400 N N . ARG A 1 419 ? -5.498 2.134 17.410 1.00 91.94 419 ARG A N 1
ATOM 3401 C CA . ARG A 1 419 ? -5.189 3.516 17.795 1.00 91.94 419 ARG A CA 1
ATOM 3402 C C . ARG A 1 419 ? -6.115 4.521 17.115 1.00 91.94 419 ARG A C 1
ATOM 3404 O O . ARG A 1 419 ? -6.544 5.469 17.761 1.00 91.94 419 ARG A O 1
ATOM 3411 N N . ILE A 1 420 ? -6.436 4.310 15.837 1.00 93.19 420 ILE A N 1
ATOM 3412 C CA . ILE A 1 420 ? -7.311 5.205 15.070 1.00 93.19 420 ILE A CA 1
ATOM 3413 C C . ILE A 1 420 ? -8.722 5.191 15.667 1.00 93.19 420 ILE A C 1
ATOM 3415 O O . ILE A 1 420 ? -9.267 6.249 15.973 1.00 93.19 420 ILE A O 1
ATOM 3419 N N . ILE A 1 421 ? -9.293 4.005 15.885 1.00 92.25 421 ILE A N 1
ATOM 3420 C CA . ILE A 1 421 ? -10.643 3.854 16.439 1.00 92.25 421 ILE A CA 1
ATOM 3421 C C . ILE A 1 421 ? -10.702 4.402 17.868 1.00 92.25 421 ILE A C 1
ATOM 3423 O O . ILE A 1 421 ? -11.629 5.144 18.189 1.00 92.25 421 ILE A O 1
ATOM 3427 N N . ASN A 1 422 ? -9.693 4.118 18.699 1.00 91.94 422 ASN A N 1
ATOM 3428 C CA . ASN A 1 422 ? -9.608 4.676 20.049 1.00 91.94 422 ASN A CA 1
ATOM 3429 C C . ASN A 1 422 ? -9.548 6.207 20.045 1.00 91.94 422 ASN A C 1
ATOM 3431 O O . ASN A 1 422 ? -10.289 6.830 20.799 1.00 91.94 422 ASN A O 1
ATOM 3435 N N . ASN A 1 423 ? -8.738 6.821 19.175 1.00 92.69 423 ASN A N 1
ATOM 3436 C CA . ASN A 1 423 ? -8.689 8.279 19.039 1.00 92.69 423 ASN A CA 1
ATOM 3437 C C . ASN A 1 423 ? -10.079 8.864 18.740 1.00 92.69 423 ASN A C 1
ATOM 3439 O O . ASN A 1 423 ? -10.507 9.794 19.417 1.00 92.69 423 ASN A O 1
ATOM 3443 N N . VAL A 1 424 ? -10.804 8.309 17.762 1.00 91.94 424 VAL A N 1
ATOM 3444 C CA . VAL A 1 424 ? -12.145 8.809 17.403 1.00 91.94 424 VAL A CA 1
ATOM 3445 C C . VAL A 1 424 ? -13.135 8.634 18.539 1.00 91.94 424 VAL A C 1
ATOM 3447 O O . VAL A 1 424 ? -13.905 9.551 18.824 1.00 91.94 424 VAL A O 1
ATOM 3450 N N . CYS A 1 425 ? -13.122 7.476 19.196 1.00 91.81 425 CYS A N 1
ATOM 3451 C CA . CYS A 1 425 ? -14.037 7.209 20.297 1.00 91.81 425 CYS A CA 1
ATOM 3452 C C . CYS A 1 425 ? -13.781 8.178 21.458 1.00 91.81 425 CYS A C 1
ATOM 3454 O O . CYS A 1 425 ? -14.712 8.851 21.895 1.00 91.81 425 CYS A O 1
ATOM 3456 N N . LEU A 1 426 ? -12.524 8.337 21.885 1.00 91.75 426 LEU A N 1
ATOM 3457 C CA . LEU A 1 426 ? -12.153 9.240 22.978 1.00 91.75 426 LEU A CA 1
ATOM 3458 C C . LEU A 1 426 ? -12.516 10.700 22.683 1.00 91.75 426 LEU A C 1
ATOM 3460 O O . LEU A 1 426 ? -13.061 11.381 23.550 1.00 91.75 426 LEU A O 1
ATOM 3464 N N . LEU A 1 427 ? -12.255 11.177 21.464 1.00 90.94 427 LEU A N 1
ATOM 3465 C CA . LEU A 1 427 ? -12.542 12.562 21.076 1.00 90.94 427 LEU A CA 1
ATOM 3466 C C . LEU A 1 427 ? -14.038 12.878 21.016 1.00 90.94 427 LEU A C 1
ATOM 3468 O O . LEU A 1 427 ? -14.434 14.011 21.271 1.00 90.94 427 LEU A O 1
ATOM 3472 N N . ASN A 1 428 ? -14.869 11.876 20.735 1.00 91.19 428 ASN A N 1
ATOM 3473 C CA . ASN A 1 428 ? -16.323 12.008 20.764 1.00 91.19 428 ASN A CA 1
ATOM 3474 C C . ASN A 1 428 ? -16.941 11.600 22.123 1.00 91.19 428 ASN A C 1
ATOM 3476 O O . ASN A 1 428 ? -18.162 11.495 22.238 1.00 91.19 428 ASN A O 1
ATOM 3480 N N . GLY A 1 429 ? -16.128 11.375 23.165 1.00 90.31 429 GLY A N 1
ATOM 3481 C CA . GLY A 1 429 ? -16.601 11.066 24.522 1.00 90.31 429 GLY A CA 1
ATOM 3482 C C . GLY A 1 429 ? -17.150 9.645 24.711 1.00 90.31 429 GLY A C 1
ATOM 3483 O O . GLY A 1 429 ? -17.978 9.414 25.596 1.00 90.31 429 GLY A O 1
ATOM 3484 N N . TYR A 1 430 ? -16.723 8.702 23.873 1.00 91.31 430 TYR A N 1
ATOM 3485 C CA . TYR A 1 430 ? -17.037 7.277 23.979 1.00 91.31 430 TYR A CA 1
ATOM 3486 C C . TYR A 1 430 ? -15.958 6.505 24.752 1.00 91.31 430 TYR A C 1
ATOM 3488 O O . TYR A 1 430 ? -14.883 7.026 25.059 1.00 91.31 430 TYR A O 1
ATOM 3496 N N . GLY A 1 431 ? -16.277 5.257 25.103 1.00 85.56 431 GLY A N 1
ATOM 3497 C CA . GLY A 1 431 ? -15.401 4.378 25.872 1.00 85.56 431 GLY A CA 1
ATOM 3498 C C . GLY A 1 431 ? -14.167 3.909 25.097 1.00 85.56 431 GLY A C 1
ATOM 3499 O O . GLY A 1 431 ? -14.035 4.111 23.889 1.00 85.56 431 GLY A O 1
ATOM 3500 N N . HIS A 1 432 ? -13.253 3.250 25.814 1.00 85.06 432 HIS A N 1
ATOM 3501 C CA . HIS A 1 432 ? -12.100 2.598 25.198 1.00 85.06 432 HIS A CA 1
ATOM 3502 C C . HIS A 1 432 ? -12.552 1.400 24.354 1.00 85.06 432 HIS A C 1
ATOM 3504 O O . HIS A 1 432 ? -13.519 0.701 24.671 1.00 85.06 432 HIS A O 1
ATOM 3510 N N . VAL A 1 433 ? -11.805 1.141 23.291 1.00 84.88 433 VAL A N 1
ATOM 3511 C CA . VAL A 1 433 ? -12.062 0.081 22.330 1.00 84.88 433 VAL A CA 1
ATOM 3512 C C . VAL A 1 433 ? -10.894 -0.897 22.314 1.00 84.88 433 VAL A C 1
ATOM 3514 O O . VAL A 1 433 ? -9.732 -0.503 22.189 1.00 84.88 433 VAL A O 1
ATOM 3517 N N . SER A 1 434 ? -11.198 -2.187 22.436 1.00 80.88 434 SER A N 1
ATOM 3518 C CA . SER A 1 434 ? -10.230 -3.254 22.190 1.00 80.88 434 SER A CA 1
ATOM 3519 C C . SER A 1 434 ? -10.505 -3.882 20.830 1.00 80.88 434 SER A C 1
ATOM 3521 O O . SER A 1 434 ? -11.650 -4.202 20.522 1.00 80.88 434 SER A O 1
ATOM 3523 N N . ILE A 1 435 ? -9.461 -4.044 20.019 1.00 80.31 435 ILE A N 1
ATOM 3524 C CA . ILE A 1 435 ? -9.543 -4.780 18.757 1.00 80.31 435 ILE A CA 1
ATOM 3525 C C . ILE A 1 435 ? -8.919 -6.147 18.965 1.00 80.31 435 ILE A C 1
ATOM 3527 O O . ILE A 1 435 ? -7.739 -6.248 19.311 1.00 80.31 435 ILE A O 1
ATOM 3531 N N . GLU A 1 436 ? -9.702 -7.182 18.702 1.00 71.12 436 GLU A N 1
ATOM 3532 C CA . GLU A 1 436 ? -9.225 -8.554 18.676 1.00 71.12 436 GLU A CA 1
ATOM 3533 C C . GLU A 1 436 ? -8.763 -8.886 17.257 1.00 71.12 436 GLU A C 1
ATOM 3535 O O . GLU A 1 436 ? -9.511 -8.785 16.282 1.00 71.12 436 GLU A O 1
ATOM 3540 N N . LYS A 1 437 ? -7.473 -9.216 17.134 1.00 68.25 437 LYS A N 1
ATOM 3541 C CA . LYS A 1 437 ? -6.880 -9.626 15.861 1.00 68.25 437 LYS A CA 1
ATOM 3542 C C . LYS A 1 437 ? -7.388 -11.025 15.504 1.00 68.25 437 LYS A C 1
ATOM 3544 O O . LYS A 1 437 ? -7.467 -11.868 16.399 1.00 68.25 437 LYS A O 1
ATOM 3549 N N . PRO A 1 438 ? -7.645 -11.313 14.221 1.00 61.41 438 PRO A N 1
ATOM 3550 C CA . PRO A 1 438 ? -7.936 -12.673 13.800 1.00 61.41 438 PRO A CA 1
ATOM 3551 C C . PRO A 1 438 ? -6.741 -13.587 14.101 1.00 61.41 438 PRO A C 1
ATOM 3553 O O . PRO A 1 438 ? -5.582 -13.206 13.925 1.00 61.41 438 PRO A O 1
ATOM 3556 N N . ILE A 1 439 ? -7.038 -14.807 14.554 1.00 51.88 439 ILE A N 1
ATOM 3557 C CA . ILE A 1 439 ? -6.040 -15.812 14.955 1.00 51.88 439 ILE A CA 1
ATOM 3558 C C . ILE A 1 439 ? -5.303 -16.387 13.725 1.00 51.88 439 ILE A C 1
ATOM 3560 O O . ILE A 1 439 ? -4.199 -16.922 13.850 1.00 51.88 439 ILE A O 1
ATOM 3564 N N . SER A 1 440 ? -5.866 -16.259 12.517 1.00 55.03 440 SER A N 1
ATOM 3565 C CA . SER A 1 440 ? -5.212 -16.646 11.263 1.00 55.03 440 SER A CA 1
ATOM 3566 C C . SER A 1 440 ? -5.649 -15.789 10.072 1.00 55.03 440 SER A C 1
ATOM 3568 O O . SER A 1 440 ? -6.797 -15.367 9.983 1.00 55.03 440 SER A O 1
ATOM 3570 N N . PHE A 1 441 ? -4.724 -15.583 9.127 1.00 55.53 441 PHE A N 1
ATOM 3571 C CA . PHE A 1 441 ? -4.943 -14.922 7.830 1.00 55.53 441 PHE A CA 1
ATOM 3572 C C . PHE A 1 441 ? -5.169 -15.919 6.697 1.00 55.53 441 PHE A C 1
ATOM 3574 O O . PHE A 1 441 ? -4.798 -15.637 5.556 1.00 55.53 441 PHE A O 1
ATOM 3581 N N . ALA A 1 442 ? -5.685 -17.116 6.988 1.00 49.66 442 ALA A N 1
ATOM 3582 C CA . ALA A 1 442 ? -5.916 -18.056 5.906 1.00 49.66 442 ALA A CA 1
ATOM 3583 C C . ALA A 1 442 ? -7.008 -17.519 4.990 1.00 49.66 442 ALA A C 1
ATOM 3585 O O . ALA A 1 442 ? -8.172 -17.394 5.363 1.00 49.66 442 ALA A O 1
ATOM 3586 N N . ILE A 1 443 ? -6.590 -17.248 3.763 1.00 47.09 443 ILE A N 1
ATOM 3587 C CA . ILE A 1 443 ? -7.448 -17.245 2.595 1.00 47.09 443 ILE A CA 1
ATOM 3588 C C . ILE A 1 443 ? -7.806 -18.717 2.362 1.00 47.09 443 ILE A C 1
ATOM 3590 O O . ILE A 1 443 ? -7.199 -19.366 1.521 1.00 47.09 443 ILE A O 1
ATOM 3594 N N . MET A 1 444 ? -8.690 -19.287 3.178 1.00 45.34 444 MET A N 1
ATOM 3595 C CA . MET A 1 444 ? -9.487 -20.399 2.681 1.00 45.34 444 MET A CA 1
ATOM 3596 C C . MET A 1 444 ? -10.736 -19.763 2.112 1.00 45.34 444 MET A C 1
ATOM 3598 O O . MET A 1 444 ? -11.436 -19.022 2.805 1.00 45.34 444 MET A O 1
ATOM 3602 N N . ASN A 1 445 ? -10.996 -20.003 0.833 1.00 45.47 445 ASN A N 1
ATOM 3603 C CA . ASN A 1 445 ? -12.325 -19.708 0.324 1.00 45.47 445 ASN A CA 1
ATOM 3604 C C . ASN A 1 445 ? -13.347 -20.587 1.091 1.00 45.47 445 ASN A C 1
ATOM 3606 O O . ASN A 1 445 ? -12.980 -21.571 1.744 1.00 45.47 445 ASN A O 1
ATOM 3610 N N . GLU A 1 446 ? -14.627 -20.208 1.099 1.00 43.59 446 GLU A N 1
ATOM 3611 C CA . GLU A 1 446 ? -15.641 -20.963 1.856 1.00 43.59 446 GLU A CA 1
ATOM 3612 C C . GLU A 1 446 ? -15.658 -22.445 1.443 1.00 43.59 446 GLU A C 1
ATOM 3614 O O . GLU A 1 446 ? -15.781 -23.319 2.297 1.00 43.59 446 GLU A O 1
ATOM 3619 N N . LEU A 1 447 ? -15.421 -22.734 0.159 1.00 45.59 447 LEU A N 1
ATOM 3620 C CA . LEU A 1 447 ? -15.364 -24.088 -0.392 1.00 45.59 447 LEU A CA 1
ATOM 3621 C C . LEU A 1 447 ? -14.197 -24.916 0.187 1.00 45.59 447 LEU A C 1
ATOM 3623 O O . LEU A 1 447 ? -14.418 -26.024 0.659 1.00 45.59 447 LEU A O 1
ATOM 3627 N N . GLU A 1 448 ? -12.987 -24.362 0.244 1.00 48.78 448 GLU A N 1
ATOM 3628 C CA . GLU A 1 448 ? -11.788 -24.963 0.848 1.00 48.78 448 GLU A CA 1
ATOM 3629 C C . GLU A 1 448 ? -11.969 -25.166 2.355 1.00 48.78 448 GLU A C 1
ATOM 3631 O O . GLU A 1 448 ? -11.537 -26.174 2.914 1.00 48.78 448 GLU A O 1
ATOM 3636 N N . SER A 1 449 ? -12.659 -24.229 3.014 1.00 51.62 449 SER A N 1
ATOM 3637 C CA . SER A 1 449 ? -13.003 -24.352 4.432 1.00 51.62 449 SER A CA 1
ATOM 3638 C C . SER A 1 449 ? -13.939 -25.541 4.669 1.00 51.62 449 SER A C 1
ATOM 3640 O O . SER A 1 449 ? -13.736 -26.308 5.613 1.00 51.62 449 SER A O 1
ATOM 3642 N N . PHE A 1 450 ? -14.931 -25.728 3.792 1.00 53.38 450 PHE A N 1
ATOM 3643 C CA . PHE A 1 450 ? -15.834 -26.879 3.811 1.00 53.38 450 PHE A CA 1
ATOM 3644 C C . PHE A 1 450 ? -15.124 -28.193 3.465 1.00 53.38 450 PHE A C 1
ATOM 3646 O O . PHE A 1 450 ? -15.369 -29.201 4.125 1.00 53.38 450 PHE A O 1
ATOM 3653 N N . GLU A 1 451 ? -14.225 -28.206 2.480 1.00 56.38 451 GLU A N 1
ATOM 3654 C CA . GLU A 1 451 ? -13.428 -29.388 2.126 1.00 56.38 451 GLU A CA 1
ATOM 3655 C C . GLU A 1 451 ? -12.526 -29.830 3.284 1.00 56.38 451 GLU A C 1
ATOM 3657 O O . GLU A 1 451 ? -12.469 -31.018 3.611 1.00 56.38 451 GLU A O 1
ATOM 3662 N N . TYR A 1 452 ? -11.877 -28.880 3.962 1.00 54.38 452 TYR A N 1
ATOM 3663 C CA . TYR A 1 452 ? -11.022 -29.171 5.109 1.00 54.38 452 TYR A CA 1
ATOM 3664 C C . TYR A 1 452 ? -11.825 -29.656 6.324 1.00 54.38 452 TYR A C 1
ATOM 3666 O O . TYR A 1 452 ? -11.436 -30.625 6.980 1.00 54.38 452 TYR A O 1
ATOM 3674 N N . LEU A 1 453 ? -12.982 -29.042 6.600 1.00 61.75 453 LEU A N 1
ATOM 3675 C CA . LEU A 1 453 ? -13.933 -29.536 7.603 1.00 61.75 453 LEU A CA 1
ATOM 3676 C C . LEU A 1 453 ? -14.383 -30.966 7.288 1.00 61.75 453 LEU A C 1
ATOM 3678 O O . LEU A 1 453 ? -14.318 -31.829 8.163 1.00 61.75 453 LEU A O 1
ATOM 3682 N N . ASN A 1 454 ? -14.757 -31.244 6.036 1.00 60.34 454 ASN A N 1
ATOM 3683 C CA . ASN A 1 454 ? -15.132 -32.584 5.588 1.00 60.34 454 ASN A CA 1
ATOM 3684 C C . ASN A 1 454 ? -13.980 -33.586 5.743 1.00 60.34 454 ASN A C 1
ATOM 3686 O O . ASN A 1 454 ? -14.215 -34.714 6.170 1.00 60.34 454 ASN A O 1
ATOM 3690 N N . MET A 1 455 ? -12.731 -33.195 5.469 1.00 67.31 455 MET A N 1
ATOM 3691 C CA . MET A 1 455 ? -11.562 -34.041 5.734 1.00 67.31 455 MET A CA 1
ATOM 3692 C C . MET A 1 455 ? -11.413 -34.383 7.220 1.00 67.31 455 MET A C 1
ATOM 3694 O O . MET A 1 455 ? -11.118 -35.532 7.549 1.00 67.31 455 MET A O 1
ATOM 3698 N N . ILE A 1 456 ? -11.615 -33.422 8.128 1.00 64.69 456 ILE A N 1
ATOM 3699 C CA . ILE A 1 456 ? -11.516 -33.679 9.573 1.00 64.69 456 ILE A CA 1
ATOM 3700 C C . ILE A 1 456 ? -12.646 -34.609 10.026 1.00 64.69 456 ILE A C 1
ATOM 3702 O O . ILE A 1 456 ? -12.380 -35.605 10.707 1.00 64.69 456 ILE A O 1
ATOM 3706 N N . VAL A 1 457 ? -13.885 -34.318 9.624 1.00 65.94 457 VAL A N 1
ATOM 3707 C CA . VAL A 1 457 ? -15.077 -35.106 9.976 1.00 65.94 457 VAL A CA 1
ATOM 3708 C C . VAL A 1 457 ? -14.958 -36.543 9.465 1.00 65.94 457 VAL A C 1
ATOM 3710 O O . VAL A 1 457 ? -15.219 -37.480 10.219 1.00 65.94 457 VAL A O 1
ATOM 3713 N N . ASN A 1 458 ? -14.459 -36.733 8.242 1.00 68.06 458 ASN A N 1
ATOM 3714 C CA . ASN A 1 458 ? -14.308 -38.051 7.618 1.00 68.06 458 ASN A CA 1
ATOM 3715 C C . ASN A 1 458 ? -12.974 -38.748 7.942 1.00 68.06 458 ASN A C 1
ATOM 3717 O O . ASN A 1 458 ? -12.716 -39.845 7.451 1.00 68.06 458 ASN A O 1
ATOM 3721 N N . SER A 1 459 ? -12.104 -38.141 8.755 1.00 71.56 459 SER A N 1
ATOM 3722 C CA . SER A 1 459 ? -10.844 -38.775 9.161 1.00 71.56 459 SER A CA 1
ATOM 3723 C C . SER A 1 459 ? -11.085 -39.994 10.067 1.00 71.56 459 SER A C 1
ATOM 3725 O O . SER A 1 459 ? -12.076 -40.064 10.788 1.00 71.56 459 SER A O 1
ATOM 3727 N N . ASN A 1 460 ? -10.147 -40.942 10.113 1.00 69.44 460 ASN A N 1
ATOM 3728 C CA . ASN A 1 460 ? -10.218 -42.091 11.037 1.00 69.44 460 ASN A CA 1
ATOM 3729 C C . ASN A 1 460 ? -9.794 -41.742 12.480 1.00 69.44 460 ASN A C 1
ATOM 3731 O O . ASN A 1 460 ? -9.564 -42.629 13.302 1.00 69.44 460 ASN A O 1
ATOM 3735 N N . SER A 1 461 ? -9.641 -40.454 12.788 1.00 70.81 461 SER A N 1
ATOM 3736 C CA . SER A 1 461 ? -9.192 -39.988 14.096 1.00 70.81 461 SER A CA 1
ATOM 3737 C C . SER A 1 461 ? -10.257 -40.227 15.178 1.00 70.81 461 SER A C 1
ATOM 3739 O O . SER A 1 461 ? -11.450 -40.061 14.914 1.00 70.81 461 SER A O 1
ATOM 3741 N N . PRO A 1 462 ? -9.857 -40.554 16.421 1.00 71.44 462 PRO A N 1
ATOM 3742 C CA . PRO A 1 462 ? -10.768 -40.583 17.561 1.00 71.44 462 PRO A CA 1
ATOM 3743 C C . PRO A 1 462 ? -11.566 -39.280 17.707 1.00 71.44 462 PRO A C 1
ATOM 3745 O O . PRO A 1 462 ? -11.045 -38.192 17.457 1.00 71.44 462 PRO A O 1
ATOM 3748 N N . ILE A 1 463 ? -12.814 -39.372 18.169 1.00 68.94 463 ILE A N 1
ATOM 3749 C CA . ILE A 1 463 ? -13.749 -38.234 18.200 1.00 68.94 463 ILE A CA 1
ATOM 3750 C C . ILE A 1 463 ? -13.221 -37.061 19.013 1.00 68.94 463 ILE A C 1
ATOM 3752 O O . ILE A 1 463 ? -13.298 -35.932 18.550 1.00 68.94 463 ILE A O 1
ATOM 3756 N N . PHE A 1 464 ? -12.613 -37.302 20.175 1.00 69.12 464 PHE A N 1
ATOM 3757 C CA . PHE A 1 464 ? -12.045 -36.213 20.973 1.00 69.12 464 PHE A CA 1
ATOM 3758 C C . PHE A 1 464 ? -10.969 -35.424 20.201 1.00 69.12 464 PHE A C 1
ATOM 3760 O O . PHE A 1 464 ? -10.852 -34.215 20.373 1.00 69.12 464 PHE A O 1
ATOM 3767 N N . ILE A 1 465 ? -10.230 -36.086 19.301 1.00 67.19 465 ILE A N 1
ATOM 3768 C CA . ILE A 1 465 ? -9.245 -35.452 18.418 1.00 67.19 465 ILE A CA 1
ATOM 3769 C C . ILE A 1 465 ? -9.959 -34.651 17.322 1.00 67.19 465 ILE A C 1
ATOM 3771 O O . ILE A 1 465 ? -9.609 -33.494 17.099 1.00 67.19 465 ILE A O 1
ATOM 3775 N N . LYS A 1 466 ? -11.003 -35.209 16.691 1.00 70.25 466 LYS A N 1
ATOM 3776 C CA . LYS A 1 466 ? -11.831 -34.488 15.703 1.00 70.25 466 LYS A CA 1
ATOM 3777 C C . LYS A 1 466 ? -12.460 -33.229 16.295 1.00 70.25 466 LYS A C 1
ATOM 3779 O O . LYS A 1 466 ? -12.335 -32.166 15.699 1.00 70.25 466 LYS A O 1
ATOM 3784 N N . THR A 1 467 ? -13.057 -33.328 17.482 1.00 70.50 467 THR A N 1
ATOM 3785 C CA . THR A 1 467 ? -13.666 -32.200 18.195 1.00 70.50 467 THR A CA 1
ATOM 3786 C C . THR A 1 467 ? -12.649 -31.094 18.436 1.00 70.50 467 THR A C 1
ATOM 3788 O O . THR A 1 467 ? -12.893 -29.951 18.065 1.00 70.50 467 THR A O 1
ATOM 3791 N N . VAL A 1 468 ? -11.473 -31.428 18.975 1.00 70.62 468 VAL A N 1
ATOM 3792 C CA . VAL A 1 468 ? -10.405 -30.444 19.211 1.00 70.62 468 VAL A CA 1
ATOM 3793 C C . VAL A 1 468 ? -9.920 -29.822 17.899 1.00 70.62 468 VAL A C 1
ATOM 3795 O O . VAL A 1 468 ? -9.679 -28.618 17.847 1.00 70.62 468 VAL A O 1
ATOM 3798 N N . HIS A 1 469 ? -9.803 -30.594 16.815 1.00 67.94 469 HIS A N 1
ATOM 3799 C CA . HIS A 1 469 ? -9.407 -30.053 15.513 1.00 67.94 469 HIS A CA 1
ATOM 3800 C C . HIS A 1 469 ? -10.466 -29.150 14.887 1.00 67.94 469 HIS A C 1
ATOM 3802 O O . HIS A 1 469 ? -10.095 -28.113 14.346 1.00 67.94 469 HIS A O 1
ATOM 3808 N N . ILE A 1 470 ? -11.749 -29.498 14.981 1.00 72.38 470 ILE A N 1
ATOM 3809 C CA . ILE A 1 470 ? -12.853 -28.665 14.492 1.00 72.38 470 ILE A CA 1
ATOM 3810 C C . ILE A 1 470 ? -12.960 -27.396 15.335 1.00 72.38 470 ILE A C 1
ATOM 3812 O O . ILE A 1 470 ? -13.090 -26.313 14.784 1.00 72.38 470 ILE A O 1
ATOM 3816 N N . GLU A 1 471 ? -12.822 -27.479 16.657 1.00 70.31 471 GLU A N 1
ATOM 3817 C CA . GLU A 1 471 ? -12.808 -26.295 17.520 1.00 70.31 471 GLU A CA 1
ATOM 3818 C C . GLU A 1 471 ? -11.628 -25.380 17.228 1.00 70.31 471 GLU A C 1
ATOM 3820 O O . GLU A 1 471 ? -11.799 -24.167 17.128 1.00 70.31 471 GLU A O 1
ATOM 3825 N N . ASN A 1 472 ? -10.439 -25.953 17.058 1.00 63.62 472 ASN A N 1
ATOM 3826 C CA . ASN A 1 472 ? -9.270 -25.189 16.657 1.00 63.62 472 ASN A CA 1
ATOM 3827 C C . ASN A 1 472 ? -9.461 -24.595 15.262 1.00 63.62 472 ASN A C 1
ATOM 3829 O O . ASN A 1 472 ? -9.071 -23.456 15.054 1.00 63.62 472 ASN A O 1
ATOM 3833 N N . PHE A 1 473 ? -10.081 -25.317 14.328 1.00 68.31 473 PHE A N 1
ATOM 3834 C CA . PHE A 1 473 ? -10.394 -24.819 12.992 1.00 68.31 473 PHE A CA 1
ATOM 3835 C C . PHE A 1 473 ? -11.378 -23.643 13.052 1.00 68.31 473 PHE A C 1
ATOM 3837 O O . PHE A 1 473 ? -11.067 -22.566 12.555 1.00 68.31 473 PHE A O 1
ATOM 3844 N N . LEU A 1 474 ? -12.518 -23.801 13.725 1.00 69.50 474 LEU A N 1
ATOM 3845 C CA . LEU A 1 474 ? -13.540 -22.762 13.856 1.00 69.50 474 LEU A CA 1
ATOM 3846 C C . LEU A 1 474 ? -12.990 -21.526 14.573 1.00 69.50 474 LEU A C 1
ATOM 3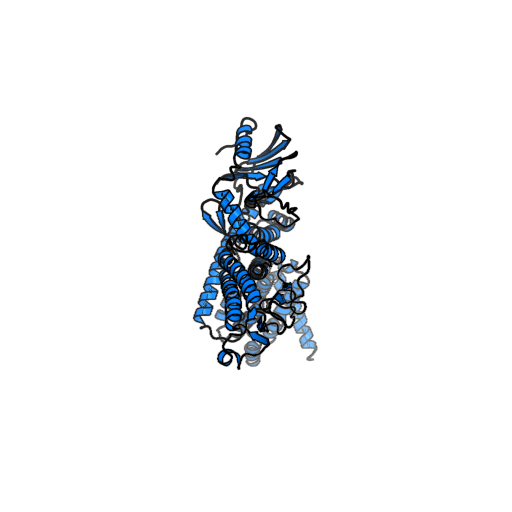848 O O . LEU A 1 474 ? -13.145 -20.425 14.065 1.00 69.50 474 LEU A O 1
ATOM 3852 N N . LYS A 1 475 ? -12.259 -21.697 15.684 1.00 63.47 475 LYS A N 1
ATOM 3853 C CA . LYS A 1 475 ? -11.592 -20.581 16.380 1.00 63.47 475 LYS A CA 1
ATOM 3854 C C . LYS A 1 475 ? -10.541 -19.889 15.513 1.00 63.47 475 LYS A C 1
ATOM 3856 O O . LYS A 1 475 ? -10.301 -18.698 15.675 1.00 63.47 475 LYS A O 1
ATOM 3861 N N . LYS A 1 476 ? -9.857 -20.636 14.645 1.00 54.62 476 LYS A N 1
ATOM 3862 C CA . LYS A 1 476 ? -8.733 -20.130 13.851 1.00 54.62 476 LYS A CA 1
ATOM 3863 C C . LYS A 1 476 ? -9.174 -19.458 12.553 1.00 54.62 476 LYS A C 1
ATOM 3865 O O . LYS A 1 476 ? -8.485 -18.543 12.113 1.00 54.62 476 LYS A O 1
ATOM 3870 N N . TYR A 1 477 ? -10.276 -19.902 11.952 1.00 54.12 477 TYR A N 1
ATOM 3871 C CA . TYR A 1 477 ? -10.679 -19.519 10.595 1.00 54.12 477 TYR A CA 1
ATOM 3872 C C . TYR A 1 477 ? -12.039 -18.830 10.508 1.00 54.12 477 TYR A C 1
ATOM 3874 O O . TYR A 1 477 ? -12.367 -18.280 9.461 1.00 54.12 477 TYR A O 1
ATOM 3882 N N . ILE A 1 478 ? -12.817 -18.817 11.590 1.00 55.44 478 ILE A N 1
ATOM 3883 C CA . ILE A 1 478 ? -14.118 -18.158 11.646 1.00 55.44 478 ILE A CA 1
ATOM 3884 C C . ILE A 1 478 ? -14.088 -17.130 12.791 1.00 55.44 478 ILE A C 1
ATOM 3886 O O . ILE A 1 478 ? -13.601 -17.420 13.882 1.00 55.44 478 ILE A O 1
ATOM 3890 N N . SER A 1 479 ? -14.558 -15.901 12.539 1.00 52.69 479 SER A N 1
ATOM 3891 C CA . SER A 1 479 ? -14.661 -14.857 13.579 1.00 52.69 479 SER A CA 1
ATOM 3892 C C . SER A 1 479 ? -15.573 -15.320 14.717 1.00 52.69 479 SER A C 1
ATOM 3894 O O . SER A 1 479 ? -16.597 -15.956 14.466 1.00 52.69 479 SER A O 1
ATOM 3896 N N . SER A 1 480 ? -15.229 -14.959 15.958 1.00 59.34 480 SER A N 1
ATOM 3897 C CA . SER A 1 480 ? -15.991 -15.297 17.169 1.00 59.34 480 SER A CA 1
ATOM 3898 C C . SER A 1 480 ? -17.425 -14.756 17.150 1.00 59.34 480 SER A C 1
ATOM 3900 O O . SER A 1 480 ? -18.299 -15.324 17.804 1.00 59.34 480 SER A O 1
ATOM 3902 N N . SER A 1 481 ? -17.685 -13.701 16.371 1.00 54.81 481 SER A N 1
ATOM 3903 C CA . SER A 1 481 ? -19.016 -13.125 16.169 1.00 54.81 481 SER A CA 1
ATOM 3904 C C . SER A 1 481 ? -19.815 -13.796 15.043 1.00 54.81 481 SER A C 1
ATOM 3906 O O . SER A 1 481 ? -20.990 -13.476 14.850 1.00 54.81 481 SER A O 1
ATOM 3908 N N . ASN A 1 482 ? -19.224 -14.750 14.311 1.00 62.84 482 ASN A N 1
ATOM 3909 C CA . ASN A 1 482 ? -19.913 -15.441 13.230 1.00 62.84 482 ASN A CA 1
ATOM 3910 C C . ASN A 1 482 ? -21.022 -16.362 13.788 1.00 62.84 482 ASN A C 1
ATOM 3912 O O . ASN A 1 482 ? -20.746 -17.220 14.637 1.00 62.84 482 ASN A O 1
ATOM 3916 N N . PRO A 1 483 ? -22.257 -16.264 13.265 1.00 64.62 483 PRO A N 1
ATOM 3917 C CA . PRO A 1 483 ? -23.384 -17.108 13.664 1.00 64.62 483 PRO A CA 1
ATOM 3918 C C . PRO A 1 483 ? -23.096 -18.609 13.608 1.00 64.62 483 PRO A C 1
ATOM 3920 O O . PRO A 1 483 ? -23.628 -19.364 14.419 1.00 64.62 483 PRO A O 1
ATOM 3923 N N . ILE A 1 484 ? -22.226 -19.046 12.694 1.00 66.69 484 ILE A N 1
ATOM 3924 C CA . ILE A 1 484 ? -21.835 -20.450 12.529 1.00 66.69 484 ILE A CA 1
ATOM 3925 C C . ILE A 1 484 ? -21.180 -20.990 13.803 1.00 66.69 484 ILE A C 1
ATOM 3927 O O . ILE A 1 484 ? -21.473 -22.115 14.197 1.00 66.69 484 ILE A O 1
ATOM 3931 N N . ILE A 1 485 ? -20.349 -20.201 14.493 1.00 71.81 485 ILE A N 1
ATOM 3932 C CA . ILE A 1 485 ? -19.729 -20.639 15.753 1.00 71.81 485 ILE A CA 1
ATOM 3933 C C . ILE A 1 485 ? -20.804 -20.850 16.818 1.00 71.81 485 ILE A C 1
ATOM 3935 O O . ILE A 1 485 ? -20.814 -21.884 17.482 1.00 71.81 485 ILE A O 1
ATOM 3939 N N . ARG A 1 486 ? -21.762 -19.920 16.918 1.00 76.50 486 ARG A N 1
ATOM 3940 C CA . ARG A 1 486 ? -22.892 -20.027 17.852 1.00 76.50 486 ARG A CA 1
ATOM 3941 C C . ARG A 1 486 ? -23.754 -21.256 17.552 1.00 76.50 486 ARG A C 1
ATOM 3943 O O . ARG A 1 486 ? -24.115 -21.984 18.471 1.00 76.50 486 ARG A O 1
ATOM 3950 N N . VAL A 1 487 ? -24.051 -21.510 16.277 1.00 79.50 487 VAL A N 1
ATOM 3951 C CA . VAL A 1 487 ? -24.797 -22.694 15.820 1.00 79.50 487 VAL A CA 1
ATOM 3952 C C . VAL A 1 487 ? -24.050 -23.981 16.173 1.00 79.50 487 VAL A C 1
ATOM 3954 O O . VAL A 1 487 ? -24.662 -24.912 16.693 1.00 79.50 487 VAL A O 1
ATOM 3957 N N . VAL A 1 488 ? -22.734 -24.033 15.956 1.00 80.12 488 VAL A N 1
ATOM 3958 C CA . VAL A 1 488 ? -21.914 -25.200 16.306 1.00 80.12 488 VAL A CA 1
ATOM 3959 C C . VAL A 1 488 ? -21.854 -25.417 17.821 1.00 80.12 488 VAL A C 1
ATOM 3961 O O . VAL A 1 488 ? -21.969 -26.552 18.278 1.00 80.12 488 VAL A O 1
ATOM 3964 N N . ASP A 1 489 ? -21.723 -24.361 18.621 1.00 83.31 489 ASP A N 1
ATOM 3965 C CA . ASP A 1 489 ? -21.705 -24.484 20.081 1.00 83.31 489 ASP A CA 1
ATOM 3966 C C . ASP A 1 489 ? -23.058 -24.936 20.650 1.00 83.31 489 ASP A C 1
ATOM 3968 O O . ASP A 1 489 ? -23.094 -25.717 21.603 1.00 83.31 489 ASP A O 1
ATOM 3972 N N . LEU A 1 490 ? -24.172 -24.516 20.039 1.00 85.12 490 LEU A N 1
ATOM 3973 C CA . LEU A 1 490 ? -25.505 -25.038 20.351 1.00 85.12 490 LEU A CA 1
ATOM 3974 C C . LEU A 1 490 ? -25.645 -26.506 19.931 1.00 85.12 490 LEU A C 1
ATOM 3976 O O . LEU A 1 490 ? -26.163 -27.312 20.701 1.00 85.12 490 LEU A O 1
ATOM 3980 N N . LEU A 1 491 ? -25.126 -26.884 18.759 1.00 84.12 491 LEU A N 1
ATOM 3981 C CA . LEU A 1 491 ? -25.132 -28.275 18.297 1.00 84.12 491 LEU A CA 1
ATOM 3982 C C . LEU A 1 491 ? -24.396 -29.208 19.240 1.00 84.12 491 LEU A C 1
ATOM 3984 O O . LEU A 1 491 ? -24.932 -30.258 19.559 1.00 84.12 491 LEU A O 1
ATOM 3988 N N . LYS A 1 492 ? -23.234 -28.813 19.763 1.00 85.62 492 LYS A N 1
ATOM 3989 C CA . LYS A 1 492 ? -22.502 -29.620 20.754 1.00 85.62 492 LYS A CA 1
ATOM 3990 C C . LYS A 1 492 ? -23.317 -29.915 22.013 1.00 85.62 492 LYS A C 1
ATOM 3992 O O . LYS A 1 492 ? -23.073 -30.918 22.677 1.00 85.62 492 LYS A O 1
ATOM 3997 N N . LYS A 1 493 ? -24.243 -29.023 22.376 1.00 86.69 493 LYS A N 1
ATOM 3998 C CA . LYS A 1 493 ? -25.097 -29.180 23.561 1.00 86.69 493 LYS A CA 1
ATOM 3999 C C . LYS A 1 493 ? -26.285 -30.102 23.303 1.00 86.69 493 LYS A C 1
ATOM 4001 O O . LYS A 1 493 ? -26.742 -30.756 24.235 1.00 86.69 493 LYS A O 1
ATOM 4006 N N . VAL A 1 494 ? -26.787 -30.129 22.070 1.00 85.81 494 VAL A N 1
ATOM 4007 C CA . VAL A 1 494 ? -28.019 -30.847 21.700 1.00 85.81 494 VAL A CA 1
ATOM 4008 C C . VAL A 1 494 ? -27.721 -32.205 21.074 1.00 85.81 494 VAL A C 1
ATOM 4010 O O . VAL A 1 494 ? -28.432 -33.174 21.327 1.00 85.81 494 VAL A O 1
ATOM 4013 N N . ASP A 1 495 ? -26.654 -32.291 20.290 1.00 86.88 495 ASP A N 1
ATOM 4014 C CA . ASP A 1 495 ? -26.228 -33.485 19.584 1.00 86.88 495 ASP A CA 1
ATOM 4015 C C . ASP A 1 495 ? -24.875 -33.981 20.112 1.00 86.88 495 ASP A C 1
ATOM 4017 O O . ASP A 1 495 ? -23.799 -33.474 19.779 1.00 86.88 495 ASP A O 1
ATOM 4021 N N . VAL A 1 496 ? -24.950 -35.045 20.914 1.00 83.62 496 VAL A N 1
ATOM 4022 C CA . VAL A 1 496 ? -23.789 -35.756 21.472 1.00 83.62 496 VAL A CA 1
ATOM 4023 C C . VAL A 1 496 ? -22.885 -36.316 20.364 1.00 83.62 496 VAL A C 1
ATOM 4025 O O . VAL A 1 496 ? -21.694 -36.538 20.590 1.00 83.62 496 VAL A O 1
ATOM 4028 N N . PHE A 1 497 ? -23.422 -36.505 19.156 1.00 83.88 497 PHE A N 1
ATOM 4029 C CA . PHE A 1 497 ? -22.735 -37.086 18.013 1.00 83.88 497 PHE A CA 1
ATOM 4030 C C . PHE A 1 497 ? -22.411 -36.075 16.903 1.00 83.88 497 PHE A C 1
ATOM 4032 O O . PHE A 1 497 ? -22.047 -36.493 15.810 1.00 83.88 497 PHE A O 1
ATOM 4039 N N . CYS A 1 498 ? -22.452 -34.764 17.167 1.00 80.88 498 CYS A N 1
ATOM 4040 C CA . CYS A 1 498 ? -22.309 -33.697 16.156 1.00 80.88 498 CYS A CA 1
ATOM 4041 C C . CYS A 1 498 ? -21.052 -33.740 15.263 1.00 80.88 498 CYS A C 1
ATOM 4043 O O . CYS A 1 498 ? -21.011 -33.062 14.239 1.00 80.88 498 CYS A O 1
ATOM 4045 N N . PHE A 1 499 ? -20.034 -34.533 15.612 1.00 80.94 499 PHE A N 1
ATOM 4046 C CA . PHE A 1 499 ? -18.810 -34.718 14.817 1.00 80.94 499 PHE A CA 1
ATOM 4047 C C . PHE A 1 499 ? -18.613 -36.145 14.283 1.00 80.94 499 PHE A C 1
ATOM 4049 O O . PHE A 1 499 ? -17.533 -36.473 13.783 1.00 80.94 499 PHE A O 1
ATOM 4056 N N . TYR A 1 500 ? -19.626 -37.002 14.404 1.00 79.62 500 TYR A N 1
ATOM 4057 C CA . TYR A 1 500 ? -19.659 -38.295 13.730 1.00 79.62 500 TYR A CA 1
ATOM 4058 C C . TYR A 1 500 ? -20.111 -38.123 12.284 1.00 79.62 500 TYR A C 1
ATOM 4060 O O . TYR A 1 500 ? -20.896 -37.234 11.965 1.00 79.62 500 TYR A O 1
ATOM 4068 N N . SER A 1 501 ? -19.610 -38.988 11.404 1.00 77.31 501 SER A N 1
ATOM 4069 C CA . SER A 1 501 ? -20.157 -39.085 10.054 1.00 77.31 501 SER A CA 1
ATOM 4070 C C . SER A 1 501 ? -21.513 -39.802 10.085 1.00 77.31 501 SER A C 1
ATOM 4072 O O . SER A 1 501 ? -21.773 -40.629 10.966 1.00 77.31 501 SER A O 1
ATOM 4074 N N . MET A 1 502 ? -22.361 -39.540 9.086 1.00 78.00 502 MET A N 1
ATOM 4075 C CA . MET A 1 502 ? -23.630 -40.264 8.923 1.00 78.00 502 MET A CA 1
ATOM 4076 C C . MET A 1 502 ? -23.414 -41.779 8.797 1.00 78.00 502 MET A C 1
ATOM 4078 O O . MET A 1 502 ? -24.214 -42.554 9.315 1.00 78.00 502 MET A O 1
ATOM 4082 N N . ASP A 1 503 ? -22.310 -42.210 8.180 1.00 79.69 503 ASP A N 1
ATOM 4083 C CA . ASP A 1 503 ? -21.962 -43.627 8.040 1.00 79.69 503 ASP A CA 1
ATOM 4084 C C . ASP A 1 503 ? -21.609 -44.276 9.385 1.00 79.69 503 ASP A C 1
ATOM 4086 O O . ASP A 1 503 ? -21.992 -45.421 9.646 1.00 79.69 503 ASP A O 1
ATOM 4090 N N . ASP A 1 504 ? -20.894 -43.561 10.258 1.00 81.25 504 ASP A N 1
ATOM 4091 C CA . ASP A 1 504 ? -20.580 -44.045 11.605 1.00 81.25 504 ASP A CA 1
ATOM 4092 C C . ASP A 1 504 ? -21.853 -44.173 12.442 1.00 81.25 504 ASP A C 1
ATOM 4094 O O . ASP A 1 504 ? -22.065 -45.185 13.113 1.00 81.25 504 ASP A O 1
ATOM 4098 N N . LEU A 1 505 ? -22.745 -43.190 12.338 1.00 82.56 505 LEU A N 1
ATOM 4099 C CA . LEU A 1 505 ? -24.032 -43.206 13.025 1.00 82.56 505 LEU A CA 1
ATOM 4100 C C . LEU A 1 505 ? -24.973 -44.277 12.493 1.00 82.56 505 LEU A C 1
ATOM 4102 O O . LEU A 1 505 ? -25.662 -44.917 13.281 1.00 82.56 505 LEU A O 1
ATOM 4106 N N . GLN A 1 506 ? -24.970 -44.546 11.189 1.00 82.06 506 GLN A N 1
ATOM 4107 C CA . GLN A 1 506 ? -25.738 -45.649 10.622 1.00 82.06 506 GLN A CA 1
ATOM 4108 C C . GLN A 1 506 ? -25.249 -46.993 11.168 1.00 82.06 506 GLN A C 1
ATOM 4110 O O . GLN A 1 506 ? -26.059 -47.848 11.516 1.00 82.06 506 GLN A O 1
ATOM 4115 N N . LYS A 1 507 ? -23.931 -47.181 11.313 1.00 85.12 507 LYS A N 1
ATOM 4116 C CA . LYS A 1 507 ? -23.370 -48.387 11.946 1.00 85.12 507 LYS A CA 1
ATOM 4117 C C . LYS A 1 507 ? -23.752 -48.480 13.426 1.00 85.12 507 LYS A C 1
ATOM 4119 O O . LYS A 1 507 ? -24.071 -49.570 13.900 1.00 85.12 507 LYS A O 1
ATOM 4124 N N . MET A 1 508 ? -23.750 -47.361 14.151 1.00 84.75 508 MET A N 1
ATOM 4125 C CA . MET A 1 508 ? -24.156 -47.314 15.563 1.00 84.75 508 MET A CA 1
ATOM 4126 C C . MET A 1 508 ? -25.655 -47.573 15.751 1.00 84.75 508 MET A C 1
ATOM 4128 O O . MET A 1 508 ? -26.042 -48.293 16.666 1.00 84.75 508 MET A O 1
ATOM 4132 N N . SER A 1 509 ? -26.490 -47.051 14.855 1.00 86.69 509 SER A N 1
ATOM 4133 C CA . SER A 1 509 ? -27.933 -47.297 14.830 1.00 86.69 509 SER A CA 1
ATOM 4134 C C . SER A 1 509 ? -28.226 -48.765 14.517 1.00 86.69 509 SER A C 1
ATOM 4136 O O . SER A 1 509 ? -28.908 -49.445 15.281 1.00 86.69 509 SER A O 1
ATOM 4138 N N . ASN A 1 510 ? -27.589 -49.316 13.477 1.00 84.62 510 ASN A N 1
ATOM 4139 C CA . ASN A 1 510 ? -27.736 -50.725 13.097 1.00 84.62 510 ASN A CA 1
ATOM 4140 C C . ASN A 1 510 ? -27.253 -51.703 14.187 1.00 84.62 510 ASN A C 1
ATOM 4142 O O . ASN A 1 510 ? -27.727 -52.834 14.249 1.00 84.62 510 ASN A O 1
ATOM 4146 N N . SER A 1 511 ? -26.303 -51.288 15.031 1.00 85.88 511 SER A N 1
ATOM 4147 C CA . SER A 1 511 ? -25.814 -52.069 16.179 1.00 85.88 511 SER A CA 1
ATOM 4148 C C . SER A 1 511 ? -26.589 -51.808 17.475 1.00 85.88 511 SER A C 1
ATOM 4150 O O . SER A 1 511 ? -26.267 -52.402 18.502 1.00 85.88 511 SER A O 1
ATOM 4152 N N . GLY A 1 512 ? -27.616 -50.952 17.438 1.00 84.75 512 GLY A N 1
ATOM 4153 C CA . GLY A 1 512 ? -28.457 -50.623 18.589 1.00 84.75 512 GLY A CA 1
ATOM 4154 C C . GLY A 1 512 ? -27.749 -49.805 19.672 1.00 84.75 512 GLY A C 1
ATOM 4155 O O . GLY A 1 512 ? -28.225 -49.751 20.802 1.00 84.75 512 GLY A O 1
ATOM 4156 N N . VAL A 1 513 ? -26.603 -49.197 19.351 1.00 86.38 513 VAL A N 1
ATOM 4157 C CA . VAL A 1 513 ? -25.819 -48.360 20.274 1.00 86.38 513 VAL A CA 1
ATOM 4158 C C . VAL A 1 513 ? -26.468 -46.988 20.465 1.00 86.38 513 VAL A C 1
ATOM 4160 O O . VAL A 1 513 ? -26.328 -46.394 21.533 1.00 86.38 513 VAL A O 1
ATOM 4163 N N . ILE A 1 514 ? -27.187 -46.499 19.453 1.00 88.06 514 ILE A N 1
ATOM 4164 C CA . ILE A 1 514 ? -27.950 -45.247 19.509 1.00 88.06 514 ILE A CA 1
ATOM 4165 C C . ILE A 1 514 ? -29.426 -45.494 19.219 1.00 88.06 514 ILE A C 1
ATOM 4167 O O . ILE A 1 514 ? -29.775 -46.424 18.489 1.00 88.06 514 ILE A O 1
ATOM 4171 N N . ASP A 1 515 ? -30.287 -44.651 19.782 1.00 86.00 515 ASP A N 1
ATOM 4172 C CA . ASP A 1 515 ? -31.722 -44.694 19.516 1.00 86.00 515 ASP A CA 1
ATOM 4173 C C . ASP A 1 515 ? -32.116 -43.846 18.287 1.00 86.00 515 ASP A C 1
ATOM 4175 O O . ASP A 1 515 ? -31.377 -42.982 17.804 1.00 86.00 515 ASP A O 1
ATOM 4179 N N . ASP A 1 516 ? -33.319 -44.096 17.762 1.00 82.75 516 ASP A N 1
ATOM 4180 C CA . ASP A 1 516 ? -33.861 -43.382 16.595 1.00 82.75 516 ASP A CA 1
ATOM 4181 C C . ASP A 1 516 ? -34.003 -41.869 16.863 1.00 82.75 516 ASP A C 1
ATOM 4183 O O . ASP A 1 516 ? -33.917 -41.038 15.957 1.00 82.75 516 ASP A O 1
ATOM 4187 N N . LYS A 1 517 ? -34.161 -41.485 18.137 1.00 84.62 517 LYS A N 1
ATOM 4188 C CA . LYS A 1 517 ? -34.232 -40.085 18.562 1.00 84.62 517 LYS A CA 1
ATOM 4189 C C . LYS A 1 517 ? -32.881 -39.389 18.393 1.00 84.62 517 LYS A C 1
ATOM 4191 O O . LYS A 1 517 ? -32.841 -38.302 17.825 1.00 84.62 517 LYS A O 1
ATOM 4196 N N . GLN A 1 518 ? -31.792 -39.993 18.855 1.00 85.81 518 GLN A N 1
ATOM 4197 C CA . GLN A 1 518 ? -30.425 -39.490 18.720 1.00 85.81 518 GLN A CA 1
ATOM 4198 C C . GLN A 1 518 ? -30.022 -39.390 17.250 1.00 85.81 518 GLN A C 1
ATOM 4200 O O . GLN A 1 518 ? -29.465 -38.373 16.840 1.00 85.81 518 GLN A O 1
ATOM 4205 N N . TRP A 1 519 ? -30.382 -40.389 16.440 1.00 84.88 519 TRP A N 1
ATOM 4206 C CA . TRP A 1 519 ? -30.139 -40.354 14.998 1.00 84.88 519 TRP A CA 1
ATOM 4207 C C . TRP A 1 519 ? -30.873 -39.184 14.321 1.00 84.88 519 TRP A C 1
ATOM 4209 O O . TRP A 1 519 ? -30.274 -38.420 13.564 1.00 84.88 519 TRP A O 1
ATOM 4219 N N . LYS A 1 520 ? -32.158 -38.979 14.646 1.00 83.56 520 LYS A N 1
ATOM 4220 C CA . LYS A 1 520 ? -32.954 -37.860 14.113 1.00 83.56 520 LYS A CA 1
ATOM 4221 C C . LYS A 1 520 ? -32.448 -36.498 14.597 1.00 83.56 520 LYS A C 1
ATOM 4223 O O . LYS A 1 520 ? -32.437 -35.552 13.814 1.00 83.56 520 LYS A O 1
ATOM 4228 N N . ILE A 1 521 ? -32.004 -36.383 15.850 1.00 86.62 521 ILE A N 1
ATOM 4229 C CA . ILE A 1 521 ? -31.369 -35.154 16.353 1.00 86.62 521 ILE A CA 1
ATOM 4230 C C . ILE A 1 521 ? -30.149 -34.817 15.493 1.00 86.62 521 ILE A C 1
ATOM 4232 O O . ILE A 1 521 ? -30.073 -33.702 14.982 1.00 86.62 521 ILE A O 1
ATOM 4236 N N . HIS A 1 522 ? -29.260 -35.782 15.258 1.00 84.94 522 HIS A N 1
ATOM 4237 C CA . HIS A 1 522 ? -28.072 -35.568 14.435 1.00 84.94 522 HIS A CA 1
ATOM 4238 C C . HIS A 1 522 ? -28.416 -35.143 12.997 1.00 84.94 522 HIS A C 1
ATOM 4240 O O . HIS A 1 522 ? -27.866 -34.174 12.477 1.00 84.94 522 HIS A O 1
ATOM 4246 N N . ALA A 1 523 ? -29.383 -35.814 12.366 1.00 82.12 523 ALA A N 1
ATOM 4247 C CA . ALA A 1 523 ? -29.768 -35.531 10.985 1.00 82.12 523 ALA A CA 1
ATOM 4248 C C . ALA A 1 523 ? -30.431 -34.149 10.796 1.00 82.12 523 ALA A C 1
ATOM 4250 O O . ALA A 1 523 ? -30.251 -33.514 9.754 1.00 82.12 523 ALA A O 1
ATOM 4251 N N . TYR A 1 524 ? -31.211 -33.677 11.778 1.00 84.88 524 TYR A N 1
ATOM 4252 C CA . TYR A 1 524 ? -32.096 -32.518 11.599 1.00 84.88 524 TYR A CA 1
ATOM 4253 C C . TYR A 1 524 ? -31.727 -31.276 12.421 1.00 84.88 524 TYR A C 1
ATOM 4255 O O . TYR A 1 524 ? -32.174 -30.183 12.068 1.00 84.88 524 TYR A O 1
ATOM 4263 N N . ALA A 1 525 ? -30.906 -31.381 13.471 1.00 84.25 525 ALA A N 1
ATOM 4264 C CA . ALA A 1 525 ? -30.614 -30.244 14.349 1.00 84.25 525 ALA A CA 1
ATOM 4265 C C . ALA A 1 525 ? -29.895 -29.092 13.625 1.00 84.25 525 ALA A C 1
ATOM 4267 O O . ALA A 1 525 ? -30.294 -27.937 13.775 1.00 84.25 525 ALA A O 1
ATOM 4268 N N . PHE A 1 526 ? -28.878 -29.378 12.802 1.00 81.50 526 PHE A N 1
ATOM 4269 C CA . PHE A 1 526 ? -28.136 -28.331 12.084 1.00 81.50 526 PHE A CA 1
ATOM 4270 C C . PHE A 1 526 ? -28.984 -27.613 11.017 1.00 81.50 526 PHE A C 1
ATOM 4272 O O . PHE A 1 526 ? -29.044 -26.380 11.052 1.00 81.50 526 PHE A O 1
ATOM 4279 N N . PRO A 1 527 ? -29.705 -28.318 10.117 1.00 80.12 527 PRO A N 1
ATOM 4280 C CA . PRO A 1 527 ? -30.624 -27.670 9.181 1.00 80.12 527 PRO A CA 1
ATOM 4281 C C . PRO A 1 527 ? -31.673 -26.791 9.872 1.00 80.12 527 PRO A C 1
ATOM 4283 O O . PRO A 1 527 ? -31.949 -25.685 9.406 1.00 80.12 527 PRO A O 1
ATOM 4286 N N . LEU A 1 528 ? -32.232 -27.250 10.997 1.00 85.69 528 LEU A N 1
ATOM 4287 C CA . LEU A 1 528 ? -33.232 -26.495 11.752 1.00 85.69 528 LEU A CA 1
ATOM 4288 C C . LEU A 1 528 ? -32.643 -25.249 12.417 1.00 85.69 528 LEU A C 1
ATOM 4290 O O . LEU A 1 528 ? -33.267 -24.191 12.354 1.00 85.69 528 LEU A O 1
ATOM 4294 N N . LEU A 1 529 ? -31.441 -25.332 12.993 1.00 83.06 529 LEU A N 1
ATOM 4295 C CA . LEU A 1 529 ? -30.753 -24.165 13.552 1.00 83.06 529 LEU A CA 1
ATOM 4296 C C . LEU A 1 529 ? -30.457 -23.111 12.481 1.00 83.06 529 LEU A C 1
ATOM 4298 O O . LEU A 1 529 ? -30.690 -21.927 12.718 1.00 83.06 529 LEU A O 1
ATOM 4302 N N . ASN A 1 530 ? -30.031 -23.526 11.286 1.00 76.50 530 ASN A N 1
ATOM 4303 C CA . ASN A 1 530 ? -29.823 -22.601 10.170 1.00 76.50 530 ASN A CA 1
ATOM 4304 C C . ASN A 1 530 ? -31.132 -21.932 9.726 1.00 76.50 530 ASN A C 1
ATOM 4306 O O . ASN A 1 530 ? -31.152 -20.730 9.467 1.00 76.50 530 ASN A O 1
ATOM 4310 N N . GLN A 1 531 ? -32.241 -22.676 9.681 1.00 81.19 531 GLN A N 1
ATOM 4311 C CA . GLN A 1 531 ? -33.558 -22.103 9.387 1.00 81.19 531 GLN A CA 1
ATOM 4312 C C . GLN A 1 531 ? -34.024 -21.131 10.476 1.00 81.19 531 GLN A C 1
ATOM 4314 O O . GLN A 1 531 ? -34.553 -20.067 10.161 1.00 81.19 531 GLN A O 1
ATOM 4319 N N . MET A 1 532 ? -33.829 -21.473 11.752 1.00 83.06 532 MET A N 1
ATOM 4320 C CA . MET A 1 532 ? -34.149 -20.592 12.878 1.00 83.06 532 MET A CA 1
ATOM 4321 C C . MET A 1 532 ? -33.358 -19.288 12.791 1.00 83.06 532 MET A C 1
ATOM 4323 O O . MET A 1 532 ? -33.941 -18.218 12.945 1.00 83.06 532 MET A O 1
ATOM 4327 N N . TYR A 1 533 ? -32.064 -19.376 12.479 1.00 78.44 533 TYR A N 1
ATOM 4328 C CA . TYR A 1 533 ? -31.207 -18.209 12.305 1.00 78.44 533 TYR A CA 1
ATOM 4329 C C . TYR A 1 533 ? -31.656 -17.339 11.124 1.00 78.44 533 TYR A C 1
ATOM 4331 O O . TYR A 1 533 ? -31.773 -16.125 11.266 1.00 78.44 533 TYR A O 1
ATOM 4339 N N . ALA A 1 534 ? -31.977 -17.950 9.979 1.00 73.88 534 ALA A N 1
ATOM 4340 C CA . ALA A 1 534 ? -32.447 -17.228 8.798 1.00 73.88 534 ALA A CA 1
ATOM 4341 C C . ALA A 1 534 ? -33.788 -16.506 9.025 1.00 73.88 534 ALA A C 1
ATOM 4343 O O . ALA A 1 534 ? -34.015 -15.439 8.461 1.00 73.88 534 ALA A O 1
ATOM 4344 N N . LEU A 1 535 ? -34.677 -17.080 9.842 1.00 83.31 535 LEU A N 1
ATOM 4345 C CA . LEU A 1 535 ? -35.983 -16.496 10.157 1.00 83.31 535 LEU A CA 1
ATOM 4346 C C . LEU A 1 535 ? -35.903 -15.409 11.233 1.00 83.31 535 LEU A C 1
ATOM 4348 O O . LEU A 1 535 ? -36.643 -14.430 11.160 1.00 83.31 535 LEU A O 1
ATOM 4352 N N . ASN A 1 536 ? -35.047 -15.587 12.241 1.00 82.44 536 ASN A N 1
ATOM 4353 C CA . ASN A 1 536 ? -34.898 -14.637 13.336 1.00 82.44 536 ASN A CA 1
ATOM 4354 C C . ASN A 1 536 ? -33.447 -14.598 13.858 1.00 82.44 536 ASN A C 1
ATOM 4356 O O . ASN A 1 536 ? -33.112 -15.303 14.814 1.00 82.44 536 ASN A O 1
ATOM 4360 N N . PRO A 1 537 ? -32.590 -13.737 13.282 1.00 76.25 537 PRO A N 1
ATOM 4361 C CA . PRO A 1 537 ? -31.207 -13.586 13.728 1.00 76.25 537 PRO A CA 1
ATOM 4362 C C . PRO A 1 537 ? -31.077 -13.104 15.181 1.00 76.25 537 PRO A C 1
ATOM 4364 O O . PRO A 1 537 ? -30.123 -13.473 15.865 1.00 76.25 537 PRO A O 1
ATOM 4367 N N . GLU A 1 538 ? -32.033 -12.310 15.680 1.00 78.31 538 GLU A N 1
ATOM 4368 C CA . GLU A 1 538 ? -31.999 -11.767 17.047 1.00 78.31 538 GLU A CA 1
ATOM 4369 C C . GLU A 1 538 ? -32.208 -12.843 18.119 1.00 78.31 538 GLU A C 1
ATOM 4371 O O . GLU A 1 538 ? -31.726 -12.693 19.241 1.00 78.31 538 GLU A O 1
ATOM 4376 N N . LEU A 1 539 ? -32.852 -13.966 17.773 1.00 77.31 539 LEU A N 1
ATOM 4377 C CA . LEU A 1 539 ? -32.991 -15.123 18.664 1.00 77.31 539 LEU A CA 1
ATOM 4378 C C . LEU A 1 539 ? -31.619 -15.647 19.119 1.00 77.31 539 LEU A C 1
ATOM 4380 O O . LEU A 1 539 ? -31.454 -16.065 20.260 1.00 77.31 539 LEU A O 1
ATOM 4384 N N . PHE A 1 540 ? -30.603 -15.560 18.257 1.00 76.75 540 PHE A N 1
ATOM 4385 C CA . PHE A 1 540 ? -29.247 -16.035 18.547 1.00 76.75 540 PHE A CA 1
ATOM 4386 C C . PHE A 1 540 ? -28.422 -15.059 19.401 1.00 76.75 540 PHE A C 1
ATOM 4388 O O . PHE A 1 540 ? -27.284 -15.364 19.761 1.00 76.75 540 PHE A O 1
ATOM 4395 N N . LEU A 1 541 ? -29.006 -13.915 19.773 1.00 74.31 541 LEU A N 1
ATOM 4396 C CA . LEU A 1 541 ? -28.475 -13.005 20.789 1.00 74.31 541 LEU A CA 1
ATOM 4397 C C . LEU A 1 541 ? -28.988 -13.344 22.202 1.00 74.31 541 LEU A C 1
ATOM 4399 O O . LEU A 1 541 ? -28.505 -12.766 23.176 1.00 74.31 541 LEU A O 1
ATOM 4403 N N . GLN A 1 542 ? -29.955 -14.263 22.322 1.00 77.19 542 GLN A N 1
ATOM 4404 C CA . GLN A 1 542 ? -30.558 -14.680 23.591 1.00 77.19 542 GLN A CA 1
ATOM 4405 C C . GLN A 1 542 ? -29.732 -15.767 24.309 1.00 77.19 542 GLN A C 1
ATOM 4407 O O . GLN A 1 542 ? -28.609 -16.105 23.916 1.00 77.19 542 GLN A O 1
ATOM 4412 N N . ASN A 1 543 ? -30.262 -16.292 25.418 1.00 83.75 543 ASN A N 1
ATOM 4413 C CA . ASN A 1 543 ? -29.617 -17.354 26.186 1.00 83.75 543 ASN A CA 1
ATOM 4414 C C . ASN A 1 543 ? -29.750 -18.704 25.458 1.00 83.75 543 ASN A C 1
ATOM 4416 O O . ASN A 1 543 ? -30.821 -19.054 24.969 1.00 83.75 543 ASN A O 1
ATOM 4420 N N . ASP A 1 544 ? -28.679 -19.499 25.452 1.00 84.75 544 ASP A N 1
ATOM 4421 C CA . ASP A 1 544 ? -28.612 -20.800 24.778 1.00 84.75 544 ASP A CA 1
ATOM 4422 C C . ASP A 1 544 ? -29.764 -21.742 25.157 1.00 84.75 544 ASP A C 1
ATOM 4424 O O . ASP A 1 544 ? -30.251 -22.488 24.313 1.00 84.75 544 ASP A O 1
ATOM 4428 N N . ASN A 1 545 ? -30.245 -21.683 26.401 1.00 85.69 545 ASN A N 1
ATOM 4429 C CA . ASN A 1 545 ? -31.346 -22.532 26.863 1.00 85.69 545 ASN A CA 1
ATOM 4430 C C . ASN A 1 545 ? -32.673 -22.255 26.134 1.00 85.69 545 ASN A C 1
ATOM 4432 O O . ASN A 1 545 ? -33.459 -23.177 25.924 1.00 85.69 545 ASN A O 1
ATOM 4436 N N . GLU A 1 546 ? -32.938 -21.004 25.756 1.00 85.12 546 GLU A N 1
ATOM 4437 C CA . GLU A 1 546 ? -34.168 -20.625 25.047 1.00 85.12 546 GLU A CA 1
ATOM 4438 C C . GLU A 1 546 ? -34.126 -21.130 23.603 1.00 85.12 546 GLU A C 1
ATOM 4440 O O . GLU A 1 546 ? -35.093 -21.719 23.117 1.00 85.12 546 GLU A O 1
ATOM 4445 N N . ILE A 1 547 ? -32.959 -21.008 22.966 1.00 85.19 547 ILE A N 1
ATOM 4446 C CA . ILE A 1 547 ? -32.712 -21.489 21.605 1.00 85.19 547 ILE A CA 1
ATOM 4447 C C . ILE A 1 547 ? -32.815 -23.017 21.547 1.00 85.19 547 ILE A C 1
ATOM 4449 O O . ILE A 1 547 ? -33.473 -23.558 20.659 1.00 85.19 547 ILE A O 1
ATOM 4453 N N . ILE A 1 548 ? -32.210 -23.717 22.514 1.00 88.75 548 ILE A N 1
ATOM 4454 C CA . ILE A 1 548 ? -32.278 -25.182 22.611 1.00 88.75 548 ILE A CA 1
ATOM 4455 C C . ILE A 1 548 ? -33.725 -25.640 22.789 1.00 88.75 548 ILE A C 1
ATOM 4457 O O . ILE A 1 548 ? -34.165 -26.547 22.089 1.00 88.75 548 ILE A O 1
ATOM 4461 N N . LYS A 1 549 ? -34.494 -24.984 23.662 1.00 88.19 549 LYS A N 1
ATOM 4462 C CA . LYS A 1 549 ? -35.898 -25.338 23.890 1.00 88.19 549 LYS A CA 1
ATOM 4463 C C . LYS A 1 549 ? -36.743 -25.173 22.626 1.00 88.19 549 LYS A C 1
ATOM 4465 O O . LYS A 1 549 ? -37.584 -26.020 22.333 1.00 88.19 549 LYS A O 1
ATOM 4470 N N . GLU A 1 550 ? -36.531 -24.104 21.861 1.00 86.94 550 GLU A N 1
ATOM 4471 C CA . GLU A 1 550 ? -37.249 -23.921 20.598 1.00 86.94 550 GLU A CA 1
ATOM 4472 C C . GLU A 1 550 ? -36.806 -24.926 19.524 1.00 86.94 550 GLU A C 1
ATOM 4474 O O . GLU A 1 550 ? -37.643 -25.452 18.783 1.00 86.94 550 GLU A O 1
ATOM 4479 N N . LEU A 1 551 ? -35.515 -25.267 19.483 1.00 88.81 551 LEU A N 1
ATOM 4480 C CA . LEU A 1 551 ? -35.001 -26.323 18.616 1.00 88.81 551 LEU A CA 1
ATOM 4481 C C . LEU A 1 551 ? -35.626 -27.685 18.953 1.00 88.81 551 LEU A C 1
ATOM 4483 O O . LEU A 1 551 ? -36.047 -28.397 18.045 1.00 88.81 551 LEU A O 1
ATOM 4487 N N . GLU A 1 552 ? -35.745 -28.037 20.235 1.00 87.00 552 GLU A N 1
ATOM 4488 C CA . GLU A 1 552 ? -36.380 -29.280 20.691 1.00 87.00 552 GLU A CA 1
ATOM 4489 C C . GLU A 1 552 ? -37.852 -29.371 20.269 1.00 87.00 552 GLU A C 1
ATOM 4491 O O . GLU A 1 552 ? -38.305 -30.432 19.832 1.00 87.00 552 GLU A O 1
ATOM 4496 N N . VAL A 1 553 ? -38.596 -28.259 20.330 1.00 89.12 553 VAL A N 1
ATOM 4497 C CA . VAL A 1 553 ? -39.989 -28.195 19.851 1.00 89.12 553 VAL A CA 1
ATOM 4498 C C . VAL A 1 553 ? -40.061 -28.476 18.347 1.00 89.12 553 VAL A C 1
ATOM 4500 O O . VAL A 1 553 ? -40.897 -29.269 17.904 1.00 89.12 553 VAL A O 1
ATOM 4503 N N . ARG A 1 554 ? -39.166 -27.874 17.552 1.00 87.31 554 ARG A N 1
ATOM 4504 C CA . ARG A 1 554 ? -39.121 -28.087 16.095 1.00 87.31 554 ARG A CA 1
ATOM 4505 C C . ARG A 1 554 ? -38.666 -29.498 15.728 1.00 87.31 554 ARG A C 1
ATOM 4507 O O . ARG A 1 554 ? -39.269 -30.115 14.853 1.00 87.31 554 ARG A O 1
ATOM 4514 N N . LEU A 1 555 ? -37.669 -30.038 16.428 1.00 86.12 555 LEU A N 1
ATOM 4515 C CA . LEU A 1 555 ? -37.242 -31.432 16.289 1.00 86.12 555 LEU A CA 1
ATOM 4516 C C . LEU A 1 555 ? -38.402 -32.385 16.591 1.00 86.12 555 LEU A C 1
ATOM 4518 O O . LEU A 1 555 ? -38.655 -33.298 15.810 1.00 86.12 555 LEU A O 1
ATOM 4522 N N . GLY A 1 556 ? -39.167 -32.135 17.658 1.00 83.00 556 GLY A N 1
ATOM 4523 C CA . GLY A 1 556 ? -40.371 -32.900 17.986 1.00 83.00 556 GLY A CA 1
ATOM 4524 C C . GLY A 1 556 ? -41.395 -32.920 16.847 1.00 83.00 556 GLY A C 1
ATOM 4525 O O . GLY A 1 556 ? -41.897 -33.985 16.493 1.00 83.00 556 GLY A O 1
ATOM 4526 N N . ALA A 1 557 ? -41.653 -31.775 16.208 1.00 82.81 557 ALA A N 1
ATOM 4527 C CA . ALA A 1 557 ? -42.571 -31.687 15.068 1.00 82.81 557 ALA A CA 1
ATOM 4528 C C . ALA A 1 557 ? -42.086 -32.482 13.835 1.00 82.81 557 ALA A C 1
ATOM 4530 O O . ALA A 1 557 ? -42.883 -33.138 13.156 1.00 82.81 557 ALA A O 1
ATOM 4531 N N . VAL A 1 558 ? -40.777 -32.480 13.561 1.00 79.69 558 VAL A N 1
ATOM 4532 C CA . VAL A 1 558 ? -40.169 -33.264 12.467 1.00 79.69 558 VAL A CA 1
ATOM 4533 C C . VAL A 1 558 ? -40.201 -34.768 12.769 1.00 79.69 558 VAL A C 1
ATOM 4535 O O . VAL A 1 558 ? -40.504 -35.582 11.895 1.00 79.69 558 VAL A O 1
ATOM 4538 N N . ILE A 1 559 ? -39.965 -35.161 14.022 1.00 73.12 559 ILE A N 1
ATOM 4539 C CA . ILE A 1 559 ? -40.022 -36.564 14.459 1.00 73.12 559 ILE A CA 1
ATOM 4540 C C . ILE A 1 559 ? -41.456 -37.117 14.360 1.00 73.12 559 ILE A C 1
ATOM 4542 O O . ILE A 1 559 ? -41.652 -38.256 13.942 1.00 73.12 559 ILE A O 1
ATOM 4546 N N . ILE A 1 560 ? -42.468 -36.312 14.699 1.00 70.00 560 ILE A N 1
ATOM 4547 C CA . ILE A 1 560 ? -43.881 -36.717 14.619 1.00 70.00 560 ILE A CA 1
ATOM 4548 C C . ILE A 1 560 ? -44.346 -36.827 13.158 1.00 70.00 560 ILE A C 1
ATOM 4550 O O . ILE A 1 560 ? -45.019 -37.791 12.800 1.00 70.00 560 ILE A O 1
ATOM 4554 N N . SER A 1 561 ? -43.962 -35.879 12.299 1.00 61.88 561 SER A N 1
ATOM 4555 C CA . SER A 1 561 ? -44.351 -35.884 10.879 1.00 61.88 561 SER A CA 1
ATOM 4556 C C . SER A 1 561 ? -43.670 -36.989 10.061 1.00 61.88 561 SER A C 1
ATOM 4558 O O . SER A 1 561 ? -44.302 -37.552 9.173 1.00 61.88 561 SER A O 1
ATOM 4560 N N . SER A 1 562 ? -42.429 -37.362 10.386 1.00 56.78 562 SER A N 1
ATOM 4561 C CA . SER A 1 562 ? -41.722 -38.478 9.732 1.00 56.78 562 SER A CA 1
ATOM 4562 C C . SER A 1 562 ? -42.289 -39.857 10.097 1.00 56.78 562 SER A C 1
ATOM 4564 O O . SER A 1 562 ? -42.323 -40.746 9.249 1.00 56.78 562 SER A O 1
ATOM 4566 N N . ASN A 1 563 ? -42.814 -40.030 11.314 1.00 53.47 563 ASN A N 1
ATOM 4567 C CA . ASN A 1 563 ? -43.478 -41.272 11.725 1.00 53.47 563 ASN A CA 1
ATOM 4568 C C . ASN A 1 563 ? -44.898 -41.426 11.143 1.00 53.47 563 ASN A C 1
ATOM 4570 O O . ASN A 1 563 ? -45.388 -42.545 11.037 1.00 53.47 563 ASN A O 1
ATOM 4574 N N . ALA A 1 564 ? -45.548 -40.331 10.733 1.00 45.22 564 ALA A N 1
ATOM 4575 C CA . ALA A 1 564 ? -46.875 -40.355 10.110 1.00 45.22 564 ALA A CA 1
ATOM 4576 C C . ALA A 1 564 ? -46.864 -40.772 8.622 1.00 45.22 564 ALA A C 1
ATOM 4578 O O . ALA A 1 564 ? -47.926 -40.961 8.043 1.00 45.22 564 ALA A O 1
ATOM 4579 N N . VAL A 1 565 ? -45.685 -40.901 8.001 1.00 43.56 565 VAL A N 1
ATOM 4580 C CA . VAL A 1 565 ? -45.514 -41.358 6.604 1.00 43.56 565 VAL A CA 1
ATOM 4581 C C . VAL A 1 565 ? -45.198 -42.865 6.527 1.00 43.56 565 VAL A C 1
ATOM 4583 O O . VAL A 1 565 ? -45.240 -43.454 5.451 1.00 43.56 565 VAL A O 1
ATOM 4586 N N . LEU A 1 566 ? -44.896 -43.502 7.664 1.00 36.53 566 LEU A N 1
ATOM 4587 C CA . LEU A 1 566 ? -44.541 -44.927 7.778 1.00 36.53 566 LEU A CA 1
ATOM 4588 C C . LEU A 1 566 ? -45.609 -45.778 8.499 1.00 36.53 566 LEU A C 1
ATOM 4590 O O . LEU A 1 566 ? -45.373 -46.960 8.753 1.00 36.53 566 LEU A O 1
ATOM 4594 N N . LEU A 1 567 ? -46.769 -45.189 8.802 1.00 32.59 567 LEU A N 1
ATOM 4595 C CA . LEU A 1 567 ? -48.011 -45.856 9.214 1.00 32.59 567 LEU A CA 1
ATOM 4596 C C . LEU A 1 567 ? -49.050 -45.661 8.113 1.00 32.59 567 LEU A C 1
ATOM 4598 O O . LEU A 1 567 ? -49.804 -46.625 7.855 1.00 32.59 567 LEU A O 1
#